Protein AF-A0A6P2DLM1-F1 (afdb_monomer)

Sequence (526 aa):
MGNDRWRQSRSATRDNASDEDLWDEKQTPEPVKGVEIPLSKTAAALILAGCVVLFIGGLWATSNWWSGLRGDPGSKREDARLITLGIGVGSLGGSVYFAYLLTRAIRVGRRIVIARDRIQVVEGRGAFATVQIQVPYENIASLKAEMIGLGMSHLRIYLHTADHPSTVLPDSKIETDHRAKSCYYELSGSYVEPMDRILAAIKEAQQKWQEPAEVPSHSLSRPKATRSSEPPVLIEAEIVETEEEGAREPKRYKVKRFTLGGRGSSTGLLAAAAVGAVTAVILSVVCAFVGSFFWLLLIFPVVHGVLVGIVPGLVGRITKADYPVQLALIGAASGAFSVLGVHYLDYLGSSINPGAPTGGFWEFMRFRAEEGVRIGKVFQGGNRTNLGFTGSVVYWCVELLFTVAAAAGAAQAWVQEPLCRECLAWKKKRELGPYKIDLGTAIKAAAAGCPATMVSPRAGDDTVTIEIFTCPNCAEDGIDVRVFGTRTEKDQTARAASVFVTYPESAQQEFDDLRRACRHKKSKAT

Mean predicted aligned error: 15.18 Å

Secondary structure (DSSP, 8-state):
----TTSSSS-S------TTTT-----PPPPPSEEEEEB-HHHHHHHHHHHHHHHHHHHHHHHHHHHHTTS-TTSTTHHHHHHHHHHHHHHHHHHHHHHHHHHHHHHTT-EEEEESSEEEEEEEETTEEEEEEEEEGGGEEEEEEEE-STT-EEEEEEES-S--TT-B--GGGEEEETTTTEEEEEEE--BSS-HHHHHHHHHHHHHHHTS-------------------------------------PPP----EE----SEE-HHHHHHHHHHHHHHHHHHHHHHHHHHTT---TTHHHHHHHHHHHHHHHHHHHHTTEE-HHHHHHHHHHHHHHHHHHHHHHHHHHHHTSTT-----HHHHHHHHHHH--EE--TTS-SPPEE-HHHHHHHHHHHHHHHHHHHHHHHHHHTT-SPBPTTT-PBPEEEEEEEEES-HHHHHHHHHHT-GGGGG-----S-EEEEEEEE-SS-STT-EEEEEEEEEEETTEEEEEEEEEEEEPGGGHHHHHHHHHHHHHHHHH--

Nearest PDB structures (foldseek):
  6grj-assembly1_E  TM=4.631E-01  e=5.860E+00  Aeromonas hydrophila
  6h2f-assembly1_H  TM=4.619E-01  e=7.545E+00  Aeromonas hydrophila subsp. hydrophila AL09-71

Radius of gyration: 32.95 Å; Cα contacts (8 Å, |Δi|>4): 843; chains: 1; bounding box: 81×62×94 Å

Foldseek 3Di:
DDDPPPPPDPPDDPDDDPPVVPVPPPPQDADDAADKWWFDPPVLVVLLVVLVVLQVQLVVLVVVLVVVVVDDPPPPCPLVSVVSNVSSVCSNVVSVVSNVVSVVRVQQGWIWGQHLFWIFTWTDNDPDIGTAWIDGLVFQPDWDWDFQFPLWIKIKGWTPDPVPPRTDHDLQFWAADPVVRTIIGIHTHRIPDRVVVVRVSNVVSSVSSVDDDDDDDDDDDDDDDDDDDDDDDDDDDDWFFDDDDDDDDFDFFDWDFDDFADDADPVLLVVLLVVLQVQLLVLLVVCLVPVVPDPPLQPVLLVLLLSSQQRSLSSCLSRLHRHLQSSLVSSLVSLLSSLVSNLVSSVVRQVVDVPRDPDDSVVVLQVDLQVADFQDDSPDRDGTDGLHNVRRVVSSVSSSVSSSNSSSCSSSVSNPFDAQRPPRHGFDKDKDDQDQFPLVQLQVCVVRRGNLRNPPPDGHQKGKMKIWTHHPPDQFSAIKIKIWIWHCDPNDTDRDDMGIIGTGSVCVVVVVVVRVSVVVRVVSGD

Organism: NCBI:txid1210884

Structure (mmCIF, N/CA/C/O backbone):
data_AF-A0A6P2DLM1-F1
#
_entry.id   AF-A0A6P2DLM1-F1
#
loop_
_atom_site.group_PDB
_atom_site.id
_atom_site.type_symbol
_atom_site.label_atom_id
_atom_site.label_alt_id
_atom_site.label_comp_id
_atom_site.label_asym_id
_atom_site.label_entity_id
_atom_site.label_seq_id
_atom_site.pdbx_PDB_ins_code
_atom_site.Cartn_x
_atom_site.Cartn_y
_atom_site.Cartn_z
_atom_site.occupancy
_atom_site.B_iso_or_equiv
_atom_site.auth_seq_id
_atom_site.auth_comp_id
_atom_site.auth_asym_id
_atom_site.auth_atom_id
_atom_site.pdbx_PDB_model_num
ATOM 1 N N . MET A 1 1 ? 0.888 -36.374 -49.935 1.00 42.50 1 MET A N 1
ATOM 2 C CA . MET A 1 1 ? 2.083 -37.220 -49.714 1.00 42.50 1 MET A CA 1
ATOM 3 C C . MET A 1 1 ? 3.184 -36.357 -49.116 1.00 42.50 1 MET A C 1
ATOM 5 O O . MET A 1 1 ? 3.341 -35.245 -49.594 1.00 42.50 1 MET A O 1
ATOM 9 N N . GLY A 1 2 ? 3.925 -36.878 -48.130 1.00 42.06 2 GLY A N 1
ATOM 10 C CA . GLY A 1 2 ? 5.238 -36.377 -47.696 1.00 42.06 2 GLY A CA 1
ATOM 11 C C . GLY A 1 2 ? 5.284 -35.104 -46.839 1.00 42.06 2 GLY A C 1
ATOM 12 O O . GLY A 1 2 ? 5.350 -34.015 -47.397 1.00 42.06 2 GLY A O 1
ATOM 13 N N . ASN A 1 3 ? 5.404 -35.245 -45.506 1.00 44.31 3 ASN A N 1
ATOM 14 C CA . ASN A 1 3 ? 6.206 -34.295 -44.705 1.00 44.31 3 ASN A CA 1
ATOM 15 C C . ASN A 1 3 ? 6.756 -34.819 -43.346 1.00 44.31 3 ASN A C 1
ATOM 17 O O . ASN A 1 3 ? 7.042 -34.035 -42.446 1.00 44.31 3 ASN A O 1
ATOM 21 N N . ASP A 1 4 ? 6.960 -36.132 -43.182 1.00 43.00 4 ASP A N 1
ATOM 22 C CA . ASP A 1 4 ? 7.284 -36.755 -41.877 1.00 43.00 4 ASP A CA 1
ATOM 23 C C . ASP A 1 4 ? 8.790 -36.923 -41.559 1.00 43.00 4 ASP A C 1
ATOM 25 O O . ASP A 1 4 ? 9.168 -37.649 -40.640 1.00 43.00 4 ASP A O 1
ATOM 29 N N . ARG A 1 5 ? 9.695 -36.265 -42.299 1.00 42.84 5 ARG A N 1
ATOM 30 C CA . ARG A 1 5 ? 11.150 -36.547 -42.227 1.00 42.84 5 ARG A CA 1
ATOM 31 C C . ARG A 1 5 ? 11.931 -35.91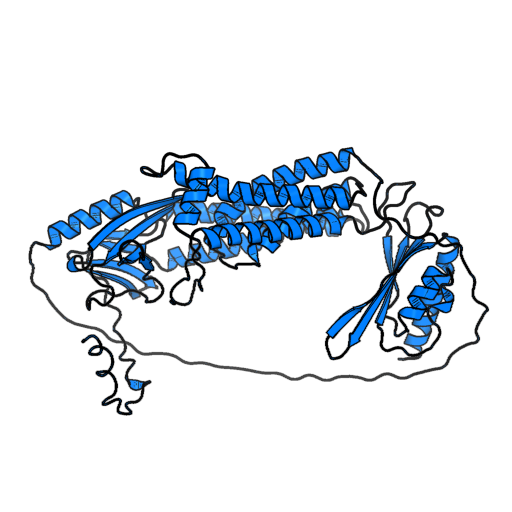0 -41.065 1.00 42.84 5 ARG A C 1
ATOM 33 O O . ARG A 1 5 ? 13.111 -36.206 -40.916 1.00 42.84 5 ARG A O 1
ATOM 40 N N . TRP A 1 6 ? 11.313 -35.066 -40.237 1.00 44.69 6 TRP A N 1
ATOM 41 C CA . TRP A 1 6 ? 12.026 -34.221 -39.257 1.00 44.69 6 TRP A CA 1
ATOM 42 C C . TRP A 1 6 ? 12.052 -34.734 -37.801 1.00 44.69 6 TRP A C 1
ATOM 44 O O . TRP A 1 6 ? 12.482 -34.000 -36.913 1.00 44.69 6 TRP A O 1
ATOM 54 N N . ARG A 1 7 ? 11.605 -35.971 -37.517 1.00 44.59 7 ARG A N 1
ATOM 55 C CA . ARG A 1 7 ? 11.391 -36.449 -36.128 1.00 44.59 7 ARG A CA 1
ATOM 56 C C . ARG A 1 7 ? 12.215 -37.652 -35.638 1.00 44.59 7 ARG A C 1
ATOM 58 O O . ARG A 1 7 ? 11.999 -38.067 -34.506 1.00 44.59 7 ARG A O 1
ATOM 65 N N . GLN A 1 8 ? 13.145 -38.201 -36.428 1.00 40.41 8 GLN A N 1
ATOM 66 C CA . GLN A 1 8 ? 13.807 -39.492 -36.123 1.00 40.41 8 GLN A CA 1
ATOM 67 C C . GLN A 1 8 ? 15.343 -39.465 -35.928 1.00 40.41 8 GLN A C 1
ATOM 69 O O . GLN A 1 8 ? 15.957 -40.522 -35.852 1.00 40.41 8 GLN A O 1
ATOM 74 N N . SER A 1 9 ? 15.988 -38.299 -35.795 1.00 41.00 9 SER A N 1
ATOM 75 C CA . SER A 1 9 ? 17.462 -38.181 -35.696 1.00 41.00 9 SER A CA 1
ATOM 76 C C . SER A 1 9 ? 18.011 -37.771 -34.313 1.00 41.00 9 SER A C 1
ATOM 78 O O . SER A 1 9 ? 19.071 -37.157 -34.229 1.00 41.00 9 SER A O 1
ATOM 80 N N . ARG A 1 10 ? 17.310 -38.082 -33.209 1.00 44.78 10 ARG A N 1
ATOM 81 C CA . ARG A 1 10 ? 17.749 -37.758 -31.826 1.00 44.78 10 ARG A CA 1
ATOM 82 C C . ARG A 1 10 ? 17.574 -38.916 -30.824 1.00 44.78 10 ARG A C 1
ATOM 84 O O . ARG A 1 10 ? 17.132 -38.698 -29.700 1.00 44.78 10 ARG A O 1
ATOM 91 N N . SER A 1 11 ? 17.874 -40.149 -31.230 1.00 46.81 11 SER A N 1
ATOM 92 C CA . SER A 1 11 ? 17.672 -41.347 -30.392 1.00 46.81 11 SER A CA 1
ATOM 93 C C . SER A 1 11 ? 18.738 -42.436 -30.595 1.00 46.81 11 SER A C 1
ATOM 95 O O . SER A 1 11 ? 18.409 -43.615 -30.702 1.00 46.81 11 SER A O 1
ATOM 97 N N . ALA A 1 12 ? 20.011 -42.044 -30.667 1.00 43.31 12 ALA A N 1
ATOM 98 C CA . ALA A 1 12 ? 21.164 -42.946 -30.646 1.00 43.31 12 ALA A CA 1
ATOM 99 C C . ALA A 1 12 ? 22.290 -42.325 -29.797 1.00 43.31 12 ALA A C 1
ATOM 101 O O . ALA A 1 12 ? 22.385 -41.100 -29.738 1.00 43.31 12 ALA A O 1
ATOM 102 N N . THR A 1 13 ? 23.087 -43.175 -29.135 1.00 42.25 13 THR A N 1
ATOM 103 C CA . THR A 1 13 ? 24.284 -42.832 -28.329 1.00 42.25 13 THR A CA 1
ATOM 104 C C . THR A 1 13 ? 24.126 -41.626 -27.390 1.00 42.25 13 THR A C 1
ATOM 106 O O . THR A 1 13 ? 24.597 -40.525 -27.674 1.00 42.25 13 THR A O 1
ATOM 109 N N . ARG A 1 14 ? 23.507 -41.860 -26.225 1.00 41.62 14 ARG A N 1
ATOM 110 C CA . ARG A 1 14 ? 23.788 -41.098 -24.996 1.00 41.62 14 ARG A CA 1
ATOM 111 C C . ARG A 1 14 ? 24.418 -42.061 -23.994 1.00 41.62 14 ARG A C 1
ATOM 113 O O . ARG A 1 14 ? 23.720 -42.623 -23.155 1.00 41.62 14 ARG A O 1
ATOM 120 N N . ASP A 1 15 ? 25.712 -42.299 -24.158 1.00 45.19 15 ASP A N 1
ATOM 121 C CA . ASP A 1 15 ? 26.489 -43.128 -23.240 1.00 45.19 15 ASP A CA 1
ATOM 122 C C . ASP A 1 15 ? 26.725 -42.396 -21.910 1.00 45.19 15 ASP A C 1
ATOM 124 O O . ASP A 1 15 ? 26.753 -41.164 -21.855 1.00 45.19 15 ASP A O 1
ATOM 128 N N . ASN A 1 16 ? 26.862 -43.162 -20.826 1.00 45.91 16 ASN A N 1
ATOM 129 C CA . ASN A 1 16 ? 26.899 -42.641 -19.456 1.00 45.91 16 ASN A CA 1
ATOM 130 C C . ASN A 1 16 ? 28.275 -42.058 -19.084 1.00 45.91 16 ASN A C 1
ATOM 132 O O . ASN A 1 16 ? 28.984 -42.611 -18.244 1.00 45.91 16 ASN A O 1
ATOM 136 N N . ALA A 1 17 ? 28.639 -40.929 -19.691 1.00 45.69 17 ALA A N 1
ATOM 137 C CA . ALA A 1 17 ? 29.600 -40.010 -19.088 1.00 45.69 17 ALA A CA 1
ATOM 138 C C . ALA A 1 17 ? 28.948 -39.294 -17.889 1.00 45.69 17 ALA A C 1
ATOM 140 O O . ALA A 1 17 ? 27.753 -38.992 -17.909 1.00 45.69 17 ALA A O 1
ATOM 141 N N . SER A 1 18 ? 29.724 -39.020 -16.843 1.00 46.34 18 SER A N 1
ATOM 142 C CA . SER A 1 18 ? 29.285 -38.270 -15.667 1.00 46.34 18 SER A CA 1
ATOM 143 C C . SER A 1 18 ? 29.022 -36.801 -16.027 1.00 46.34 18 SER A C 1
ATOM 145 O O . SER A 1 18 ? 29.953 -36.049 -16.309 1.00 46.34 18 SER A O 1
ATOM 147 N N . ASP A 1 19 ? 27.759 -36.362 -15.939 1.00 48.31 19 ASP A N 1
ATOM 148 C CA . ASP A 1 19 ? 27.332 -34.958 -16.140 1.00 48.31 19 ASP A CA 1
ATOM 149 C C . ASP A 1 19 ? 27.955 -33.969 -15.104 1.00 48.31 19 ASP A C 1
ATOM 151 O O . ASP A 1 19 ? 27.699 -32.765 -15.162 1.00 48.31 19 ASP A O 1
ATOM 155 N N . GLU A 1 20 ? 28.787 -34.447 -14.164 1.00 50.53 20 GLU A N 1
ATOM 156 C CA . GLU A 1 20 ? 29.589 -33.631 -13.233 1.00 50.53 20 GLU A CA 1
ATOM 157 C C . GLU A 1 20 ? 31.009 -33.313 -13.754 1.00 50.53 20 GLU A C 1
ATOM 159 O O . GLU A 1 20 ? 31.524 -32.236 -13.459 1.00 50.53 20 GLU A O 1
ATOM 164 N N . ASP A 1 21 ? 31.621 -34.172 -14.582 1.00 47.59 21 ASP A N 1
ATOM 165 C CA . ASP A 1 21 ? 32.987 -33.965 -15.108 1.00 47.59 21 ASP A CA 1
ATOM 166 C C . ASP A 1 21 ? 33.023 -33.088 -16.374 1.00 47.59 21 ASP A C 1
ATOM 168 O O . ASP A 1 21 ? 34.073 -32.580 -16.764 1.00 47.59 21 ASP A O 1
ATOM 172 N N . LEU A 1 22 ? 31.868 -32.872 -17.015 1.00 45.78 22 LEU A N 1
ATOM 173 C CA . LEU A 1 22 ? 31.724 -32.033 -18.214 1.00 45.78 22 LEU A CA 1
ATOM 174 C C . LEU A 1 22 ? 31.551 -30.531 -17.922 1.00 45.78 22 LEU A C 1
ATOM 176 O O . LEU A 1 22 ? 31.402 -29.736 -18.853 1.00 45.78 22 LEU A O 1
ATOM 180 N N . TRP A 1 23 ? 31.648 -30.113 -16.656 1.00 43.03 23 TRP A N 1
ATOM 181 C CA . TRP A 1 23 ? 31.811 -28.703 -16.274 1.00 43.03 23 TRP A CA 1
ATOM 182 C C . TRP A 1 23 ? 33.269 -28.258 -16.409 1.00 43.03 23 TRP A C 1
ATOM 184 O O . TRP A 1 23 ? 33.863 -27.713 -15.476 1.00 43.03 23 TRP A O 1
ATOM 194 N N . ASP A 1 24 ? 33.820 -28.478 -17.605 1.00 47.50 24 ASP A N 1
ATOM 195 C CA . ASP A 1 24 ? 35.088 -27.904 -18.036 1.00 47.50 24 ASP A CA 1
ATOM 196 C C . ASP A 1 24 ? 35.042 -26.392 -17.767 1.00 47.50 24 ASP A C 1
ATOM 198 O O . ASP A 1 24 ? 34.075 -25.709 -18.135 1.00 47.50 24 ASP A O 1
ATOM 202 N N . GLU A 1 25 ? 36.015 -25.883 -17.008 1.00 51.56 25 GLU A N 1
ATOM 203 C CA . GLU A 1 25 ? 35.921 -24.581 -16.343 1.00 51.56 25 GLU A CA 1
ATOM 204 C C . GLU A 1 25 ? 36.074 -23.464 -17.377 1.00 51.56 25 GLU A C 1
ATOM 206 O O . GLU A 1 25 ? 37.166 -22.924 -17.553 1.00 51.56 25 GLU A O 1
ATOM 211 N N . LYS A 1 26 ? 34.966 -23.145 -18.075 1.00 58.75 26 LYS A N 1
ATOM 212 C CA . LYS A 1 26 ? 34.869 -22.152 -19.155 1.00 58.75 26 LYS A CA 1
ATOM 213 C C . LYS A 1 26 ? 35.642 -20.900 -18.768 1.00 58.75 26 LYS A C 1
ATOM 215 O O . LYS A 1 26 ? 35.135 -20.054 -18.027 1.00 58.75 26 LYS A O 1
ATOM 220 N N . GLN A 1 27 ? 36.869 -20.801 -19.278 1.00 67.56 27 GLN A N 1
ATOM 221 C CA . GLN A 1 27 ? 37.795 -19.749 -18.895 1.00 67.56 27 GLN A CA 1
ATOM 222 C C . GLN A 1 27 ? 37.162 -18.416 -19.278 1.00 67.56 27 GLN A C 1
ATOM 224 O O . GLN A 1 27 ? 36.988 -18.115 -20.459 1.00 67.56 27 GLN A O 1
ATOM 229 N N . THR A 1 28 ? 36.757 -17.635 -18.273 1.00 76.06 28 THR A N 1
ATOM 230 C CA . THR A 1 28 ? 36.180 -16.312 -18.509 1.00 76.06 28 THR A CA 1
ATOM 231 C C . THR A 1 28 ? 37.234 -15.499 -19.252 1.00 76.06 28 THR A C 1
ATOM 233 O O . THR A 1 28 ? 38.319 -15.333 -18.686 1.00 76.06 28 THR A O 1
ATOM 236 N N . PRO A 1 29 ? 36.971 -15.035 -20.488 1.00 85.38 29 PRO A N 1
ATOM 237 C CA . PRO A 1 29 ? 38.014 -14.452 -21.319 1.00 85.38 29 PRO A CA 1
ATOM 238 C C . PRO A 1 29 ? 38.639 -13.253 -20.614 1.00 85.38 29 PRO A C 1
ATOM 240 O O . PRO A 1 29 ? 37.966 -12.530 -19.874 1.00 85.38 29 PRO A O 1
ATOM 243 N N . GLU A 1 30 ? 39.934 -13.045 -20.829 1.00 90.88 30 GLU A N 1
ATOM 244 C CA . GLU A 1 30 ? 40.617 -11.910 -20.222 1.00 90.88 30 GLU A CA 1
ATOM 245 C C . GLU A 1 30 ? 40.146 -10.579 -20.849 1.00 90.88 30 GLU A C 1
ATOM 247 O O . GLU A 1 30 ? 39.719 -10.541 -22.013 1.00 90.88 30 GLU A O 1
ATOM 252 N N . PRO A 1 31 ? 40.195 -9.466 -20.093 1.00 91.44 31 PRO A N 1
ATOM 253 C CA . PRO A 1 31 ? 39.899 -8.147 -20.632 1.00 91.44 31 PRO A CA 1
ATOM 254 C C . PRO A 1 31 ? 40.872 -7.772 -21.756 1.00 91.44 31 PRO A C 1
ATOM 256 O O . PRO A 1 31 ? 42.073 -7.625 -21.523 1.00 91.44 31 PRO A O 1
ATOM 259 N N . VAL A 1 32 ? 40.361 -7.583 -22.974 1.00 93.44 32 VAL A N 1
ATOM 260 C CA . VAL A 1 32 ? 41.186 -7.118 -24.100 1.00 93.44 32 VAL A CA 1
ATOM 261 C C . VAL A 1 32 ? 41.455 -5.614 -23.995 1.00 93.44 32 VAL A C 1
ATOM 263 O O . VAL A 1 32 ? 40.700 -4.871 -23.368 1.00 93.44 32 VAL A O 1
ATOM 266 N N . LYS A 1 33 ? 42.535 -5.133 -24.620 1.00 93.31 33 LYS A N 1
ATOM 267 C CA . LYS A 1 33 ? 42.854 -3.697 -24.653 1.00 93.31 33 LYS A CA 1
ATOM 268 C C . LYS A 1 33 ? 41.899 -2.957 -25.598 1.00 93.31 33 LYS A C 1
ATOM 270 O O . LYS A 1 33 ? 41.686 -3.385 -26.730 1.00 93.31 33 LYS A O 1
ATOM 275 N N . GLY A 1 34 ? 41.370 -1.822 -25.148 1.00 92.44 34 GLY A N 1
ATOM 276 C CA . GLY A 1 34 ? 40.433 -0.990 -25.902 1.00 92.44 34 GLY A CA 1
ATOM 277 C C . GLY A 1 34 ? 40.146 0.338 -25.203 1.00 92.44 34 GLY A C 1
ATOM 278 O O . GLY A 1 34 ? 40.754 0.650 -24.179 1.00 92.44 34 GLY A O 1
ATOM 279 N N . VAL A 1 35 ? 39.206 1.113 -25.744 1.00 95.00 35 VAL A N 1
ATOM 280 C CA . VAL A 1 35 ? 38.708 2.340 -25.107 1.00 95.00 35 VAL A CA 1
ATOM 281 C C . VAL A 1 35 ? 37.803 1.952 -23.940 1.00 95.00 35 VAL A C 1
ATOM 283 O O . VAL A 1 35 ? 36.752 1.341 -24.143 1.00 95.00 35 VAL A O 1
ATOM 286 N N . GLU A 1 36 ? 38.208 2.290 -22.716 1.00 93.81 36 GLU A N 1
ATOM 287 C CA . GLU A 1 36 ? 37.428 1.998 -21.511 1.00 93.81 36 GLU A CA 1
ATOM 288 C C . GLU A 1 36 ? 36.451 3.136 -21.180 1.00 93.81 36 GLU A C 1
ATOM 290 O O . GLU A 1 36 ? 36.862 4.270 -20.942 1.00 93.81 36 GLU A O 1
ATOM 295 N N . ILE A 1 37 ? 35.157 2.820 -21.092 1.00 92.38 37 ILE A N 1
ATOM 296 C CA . ILE A 1 37 ? 34.096 3.754 -20.694 1.00 92.38 37 ILE A CA 1
ATOM 297 C C . ILE A 1 37 ? 33.545 3.314 -19.323 1.00 92.38 37 ILE A C 1
ATOM 299 O O . ILE A 1 37 ? 32.772 2.350 -19.241 1.00 92.38 37 ILE A O 1
ATOM 303 N N . PRO A 1 38 ? 33.959 3.964 -18.217 1.00 90.88 38 PRO A N 1
ATOM 304 C CA . PRO A 1 38 ? 33.546 3.593 -16.866 1.00 90.88 38 PRO A CA 1
ATOM 305 C C . PRO A 1 38 ? 32.152 4.126 -16.500 1.00 90.88 38 PRO A C 1
ATOM 307 O O . PRO A 1 38 ? 31.610 5.029 -17.142 1.00 90.88 38 PRO A O 1
ATOM 310 N N . LEU A 1 39 ? 31.580 3.591 -15.415 1.00 85.69 39 LEU A N 1
ATOM 311 C CA . LEU A 1 39 ? 30.416 4.188 -14.754 1.00 85.69 39 LEU A CA 1
ATOM 312 C C . LEU A 1 39 ? 30.715 5.610 -14.242 1.00 85.69 39 LEU A C 1
ATOM 314 O O . LEU A 1 39 ? 31.807 5.901 -13.744 1.00 85.69 39 LEU A O 1
ATOM 318 N N . SER A 1 40 ? 29.714 6.487 -14.322 1.00 85.88 40 SER A N 1
ATOM 319 C CA . SER A 1 40 ? 29.799 7.881 -13.895 1.00 85.88 40 SER A CA 1
ATOM 320 C C . SER A 1 40 ? 29.878 8.001 -12.374 1.00 85.88 40 SER A C 1
ATOM 322 O O . SER A 1 40 ? 28.888 7.871 -11.650 1.00 85.88 40 SER A O 1
ATOM 324 N N . LYS A 1 41 ? 31.086 8.300 -11.883 1.00 84.50 41 LYS A N 1
ATOM 325 C CA . LYS A 1 41 ? 31.345 8.578 -10.463 1.00 84.50 41 LYS A CA 1
ATOM 326 C C . LYS A 1 41 ? 30.564 9.797 -9.959 1.00 84.50 41 LYS A C 1
ATOM 328 O O . LYS A 1 41 ? 30.195 9.816 -8.791 1.00 84.50 41 LYS A O 1
ATOM 333 N N . THR A 1 42 ? 30.291 10.787 -10.812 1.00 78.81 42 THR A N 1
ATOM 334 C CA . THR A 1 42 ? 29.531 11.995 -10.446 1.00 78.81 42 THR A CA 1
ATOM 335 C C . THR A 1 42 ? 28.036 11.712 -10.332 1.00 78.81 42 THR A C 1
ATOM 337 O O . THR A 1 42 ? 27.440 12.077 -9.322 1.00 78.81 42 THR A O 1
ATOM 340 N N . ALA A 1 43 ? 27.438 10.986 -11.285 1.00 74.25 43 ALA A N 1
ATOM 341 C CA . ALA A 1 43 ? 26.043 10.548 -11.174 1.00 74.25 43 ALA A CA 1
ATOM 342 C C . ALA A 1 43 ? 25.840 9.657 -9.937 1.00 74.25 43 ALA A C 1
ATOM 344 O O . ALA A 1 43 ? 24.898 9.852 -9.169 1.00 74.25 43 ALA A O 1
ATOM 345 N N . ALA A 1 44 ? 26.775 8.736 -9.681 1.00 77.50 44 ALA A N 1
ATOM 346 C CA . ALA A 1 44 ? 26.746 7.913 -8.480 1.00 77.50 44 ALA A CA 1
ATOM 347 C C . ALA A 1 44 ? 26.919 8.746 -7.190 1.00 77.50 44 ALA A C 1
ATOM 349 O O . ALA A 1 44 ? 26.195 8.527 -6.225 1.00 77.50 44 ALA A O 1
ATOM 350 N N . ALA A 1 45 ? 27.806 9.746 -7.160 1.00 81.12 45 ALA A N 1
ATOM 351 C CA . ALA A 1 45 ? 27.942 10.636 -6.004 1.00 81.12 45 ALA A CA 1
ATOM 352 C C . ALA A 1 45 ? 26.656 11.438 -5.718 1.00 81.12 45 ALA A C 1
ATOM 354 O O . ALA A 1 45 ? 26.276 11.575 -4.557 1.00 81.12 45 ALA A O 1
ATOM 355 N N . LEU A 1 46 ? 25.951 11.908 -6.755 1.00 77.25 46 LEU A N 1
ATOM 356 C CA . LEU A 1 46 ? 24.671 12.615 -6.612 1.00 77.25 46 LEU A CA 1
ATOM 357 C C . LEU A 1 46 ? 23.560 11.704 -6.067 1.00 77.25 46 LEU A C 1
ATOM 359 O O . LEU A 1 46 ? 22.847 12.095 -5.143 1.00 77.25 46 LEU A O 1
ATOM 363 N N . ILE A 1 47 ? 23.443 10.470 -6.571 1.00 75.12 47 ILE A N 1
ATOM 364 C CA . ILE A 1 47 ? 22.473 9.489 -6.051 1.00 75.12 47 ILE A CA 1
ATOM 365 C C . ILE A 1 47 ? 22.815 9.113 -4.598 1.00 75.12 47 ILE A C 1
ATOM 367 O O . ILE A 1 47 ? 21.916 9.022 -3.760 1.00 75.12 47 ILE A O 1
ATOM 371 N N . LEU A 1 48 ? 24.103 8.958 -4.261 1.00 79.75 48 LEU A N 1
ATOM 372 C CA . LEU A 1 48 ? 24.543 8.699 -2.886 1.00 79.75 48 LEU A CA 1
ATOM 373 C C . LEU A 1 48 ? 24.214 9.877 -1.953 1.00 79.75 48 LEU A C 1
ATOM 375 O O . LEU A 1 48 ? 23.737 9.656 -0.843 1.00 79.75 48 LEU A O 1
ATOM 379 N N . ALA A 1 49 ? 24.405 11.120 -2.405 1.00 80.62 49 ALA A N 1
ATOM 380 C CA . ALA A 1 49 ? 24.023 12.317 -1.657 1.00 80.62 49 ALA A CA 1
ATOM 381 C C . ALA A 1 49 ? 22.502 12.384 -1.428 1.00 80.62 49 ALA A C 1
ATOM 383 O O . ALA A 1 49 ? 22.065 12.662 -0.312 1.00 80.62 49 ALA A O 1
ATOM 384 N N . GLY A 1 50 ? 21.691 12.030 -2.432 1.00 76.19 50 GLY A N 1
ATOM 385 C CA . GLY A 1 50 ? 20.242 11.861 -2.275 1.00 76.19 50 GLY A CA 1
ATOM 386 C C . GLY A 1 50 ? 19.879 10.803 -1.225 1.00 76.19 50 GLY A C 1
ATOM 387 O O . GLY A 1 50 ? 19.025 11.046 -0.372 1.00 76.19 50 GLY A O 1
ATOM 388 N N . CYS A 1 51 ? 20.586 9.667 -1.207 1.00 77.25 51 CYS A N 1
ATOM 389 C CA . CYS A 1 51 ? 20.429 8.651 -0.162 1.00 77.25 51 CYS A CA 1
ATOM 390 C C . CYS A 1 51 ? 20.794 9.200 1.228 1.00 77.25 51 CYS A C 1
ATOM 392 O O . CYS A 1 51 ? 20.064 8.950 2.181 1.00 77.25 51 CYS A O 1
ATOM 394 N N . VAL A 1 52 ? 21.867 9.990 1.356 1.00 80.81 52 VAL A N 1
ATOM 395 C CA . VAL A 1 52 ? 22.258 10.631 2.627 1.00 80.81 52 VAL A CA 1
ATOM 396 C C . VAL A 1 52 ? 21.203 11.634 3.107 1.00 80.81 52 VAL A C 1
ATOM 398 O O . VAL A 1 52 ? 20.877 11.639 4.292 1.00 80.81 52 VAL A O 1
ATOM 401 N N . VAL A 1 53 ? 20.602 12.430 2.216 1.00 80.25 53 VAL A N 1
ATOM 402 C CA . VAL A 1 53 ? 19.496 13.341 2.575 1.00 80.25 53 VAL A CA 1
ATOM 403 C C . VAL A 1 53 ? 18.274 12.561 3.076 1.00 80.25 53 VAL A C 1
ATOM 405 O O . VAL A 1 53 ? 17.715 12.907 4.117 1.00 80.25 53 VAL A O 1
ATOM 408 N N . LEU A 1 54 ? 17.897 11.468 2.401 1.00 74.75 54 LEU A N 1
ATOM 409 C CA . LEU A 1 54 ? 16.815 10.581 2.851 1.00 74.75 54 LEU A CA 1
ATOM 410 C C . LEU A 1 54 ? 17.136 9.906 4.195 1.00 74.75 54 LEU A C 1
ATOM 412 O O . LEU A 1 54 ? 16.262 9.812 5.056 1.00 74.75 54 LEU A O 1
ATOM 416 N N . PHE A 1 55 ? 18.384 9.486 4.411 1.00 79.31 55 PHE A N 1
ATOM 417 C CA . PHE A 1 55 ? 18.848 8.904 5.672 1.00 79.31 55 PHE A CA 1
ATOM 418 C C . PHE A 1 55 ? 18.769 9.911 6.829 1.00 79.31 55 PHE A C 1
ATOM 420 O O . PHE A 1 55 ? 18.239 9.588 7.890 1.00 79.31 55 PHE A O 1
ATOM 427 N N . ILE A 1 56 ? 19.222 11.152 6.616 1.00 82.56 56 ILE A N 1
ATOM 428 C CA . ILE A 1 56 ? 19.148 12.238 7.608 1.00 82.56 56 ILE A CA 1
ATOM 429 C C . ILE A 1 56 ? 17.688 12.600 7.915 1.00 82.56 56 ILE A C 1
ATOM 431 O O . ILE A 1 56 ? 17.336 12.747 9.085 1.00 82.56 56 ILE A O 1
ATOM 435 N N . GLY A 1 57 ? 16.820 12.676 6.900 1.00 77.44 57 GLY A N 1
ATOM 436 C CA . GLY A 1 57 ? 15.377 12.852 7.095 1.00 77.44 57 GLY A CA 1
ATOM 437 C C . GLY A 1 57 ? 14.753 11.712 7.910 1.00 77.44 57 GLY A C 1
ATOM 438 O O . GLY A 1 57 ? 13.963 11.961 8.821 1.00 77.44 57 GLY A O 1
ATOM 439 N N . GLY A 1 58 ? 15.175 10.470 7.651 1.00 76.88 58 GLY A N 1
ATOM 440 C CA . GLY A 1 58 ? 14.774 9.289 8.414 1.00 76.88 58 GLY A CA 1
ATOM 441 C C . GLY A 1 58 ? 15.228 9.329 9.879 1.00 76.88 58 GLY A C 1
ATOM 442 O O . GLY A 1 58 ? 14.422 9.101 10.783 1.00 76.88 58 GLY A O 1
ATOM 443 N N . LEU A 1 59 ? 16.488 9.704 10.136 1.00 81.12 59 LEU A N 1
ATOM 444 C CA . LEU A 1 59 ? 17.011 9.919 11.490 1.00 81.12 59 LEU A CA 1
ATOM 445 C C . LEU A 1 59 ? 16.242 11.026 12.222 1.00 81.12 59 LEU A C 1
ATOM 447 O O . LEU A 1 59 ? 15.814 10.821 13.355 1.00 81.12 59 LEU A O 1
ATOM 451 N N . TRP A 1 60 ? 16.012 12.172 11.578 1.00 86.19 60 TRP A N 1
ATOM 452 C CA . TRP A 1 60 ? 15.254 13.285 12.154 1.00 86.19 60 TRP A CA 1
ATOM 453 C C . TRP A 1 60 ? 13.820 12.873 12.517 1.00 86.19 60 TRP A C 1
ATOM 455 O O . TRP A 1 60 ? 13.358 13.147 13.626 1.00 86.19 60 TRP A O 1
ATOM 465 N N . ALA A 1 61 ? 13.147 12.122 11.639 1.00 74.75 61 ALA A N 1
ATOM 466 C CA . ALA A 1 61 ? 11.829 11.554 11.903 1.00 74.75 61 ALA A CA 1
ATOM 467 C C . ALA A 1 61 ? 11.851 10.591 13.112 1.00 74.75 61 ALA A C 1
ATOM 469 O O . ALA A 1 61 ? 11.113 10.798 14.079 1.00 74.75 61 ALA A O 1
ATOM 470 N N . THR A 1 62 ? 12.746 9.595 13.133 1.00 77.69 62 THR A N 1
ATOM 471 C CA . THR A 1 62 ? 12.870 8.672 14.284 1.00 77.69 62 THR A CA 1
ATOM 472 C C . THR A 1 62 ? 13.272 9.369 15.594 1.00 77.69 62 THR A C 1
ATOM 474 O O . THR A 1 62 ? 12.819 8.962 16.661 1.00 77.69 62 THR A O 1
ATOM 477 N N . SER A 1 63 ? 14.041 10.461 15.542 1.00 79.12 63 SER A N 1
ATOM 478 C CA . SER A 1 63 ? 14.416 11.264 16.716 1.00 79.12 63 SER A CA 1
ATOM 479 C C . SER A 1 63 ? 13.242 12.090 17.263 1.00 79.12 63 SER A C 1
ATOM 481 O O . SER A 1 63 ? 13.011 12.130 18.476 1.00 79.12 63 SER A O 1
ATOM 483 N N . ASN A 1 64 ? 12.423 12.676 16.384 1.00 77.06 64 ASN A N 1
ATOM 484 C CA . ASN A 1 64 ? 11.170 13.338 16.768 1.00 77.06 64 ASN A CA 1
ATOM 485 C C . ASN A 1 64 ? 10.150 12.339 17.340 1.00 77.06 64 ASN A C 1
ATOM 487 O O . ASN A 1 64 ? 9.426 12.656 18.285 1.00 77.06 64 ASN A O 1
ATOM 491 N N . TRP A 1 65 ? 10.131 11.107 16.826 1.00 83.25 65 TRP A N 1
ATOM 492 C CA . TRP A 1 65 ? 9.354 10.016 17.414 1.00 83.25 65 TRP A CA 1
ATOM 493 C C . TRP A 1 65 ? 9.843 9.659 18.828 1.00 83.25 65 TRP A C 1
ATOM 495 O O . TRP A 1 65 ? 9.053 9.652 19.773 1.00 83.25 65 TRP A O 1
ATOM 505 N N . TRP A 1 66 ? 11.149 9.427 18.984 1.00 79.94 66 TRP A N 1
ATOM 506 C CA . TRP A 1 66 ? 11.785 8.996 20.233 1.00 79.94 66 TRP A CA 1
ATOM 507 C C . TRP A 1 66 ? 11.732 10.045 21.353 1.00 79.94 66 TRP A C 1
ATOM 509 O O . TRP A 1 66 ? 11.434 9.721 22.502 1.00 79.94 66 TRP A O 1
ATOM 519 N N . SER A 1 67 ? 11.972 11.319 21.033 1.00 77.81 67 SER A N 1
ATOM 520 C CA . SER A 1 67 ? 11.737 12.435 21.964 1.00 77.81 67 SER A CA 1
ATOM 521 C C . SER A 1 67 ? 10.251 12.568 22.308 1.00 77.81 67 SER A C 1
ATOM 523 O O . SER A 1 67 ? 9.905 12.814 23.464 1.00 77.81 67 SER A O 1
ATOM 525 N N . GLY A 1 68 ? 9.370 12.286 21.342 1.00 71.06 68 GLY A N 1
ATOM 526 C CA . GLY A 1 68 ? 7.939 12.127 21.551 1.00 71.06 68 GLY A CA 1
ATOM 527 C C . GLY A 1 68 ? 7.589 11.124 22.653 1.00 71.06 68 GLY A C 1
ATOM 528 O O . GLY A 1 68 ? 6.770 11.471 23.500 1.00 71.06 68 GLY A O 1
ATOM 529 N N . LEU A 1 69 ? 8.195 9.929 22.685 1.00 70.62 69 LEU A N 1
ATOM 530 C CA . LEU A 1 69 ? 7.878 8.858 23.652 1.00 70.62 69 LEU A CA 1
ATOM 531 C C . LEU A 1 69 ? 8.061 9.240 25.132 1.00 70.62 69 LEU A C 1
ATOM 533 O O . LEU A 1 69 ? 7.517 8.561 25.996 1.00 70.62 69 LEU A O 1
ATOM 537 N N . ARG A 1 70 ? 8.801 10.314 25.442 1.00 78.38 70 ARG A N 1
ATOM 538 C CA . ARG A 1 70 ? 9.015 10.783 26.825 1.00 78.38 70 ARG A CA 1
ATOM 539 C C . ARG A 1 70 ? 7.901 11.694 27.361 1.00 78.38 70 ARG A C 1
ATOM 541 O O . ARG A 1 70 ? 7.948 12.060 28.528 1.00 78.38 70 ARG A O 1
ATOM 548 N N . GLY A 1 71 ? 6.946 12.100 26.520 1.00 69.94 71 GLY A N 1
ATOM 549 C CA . GLY A 1 71 ? 5.792 12.919 26.912 1.00 69.94 71 GLY A CA 1
ATOM 550 C C . GLY A 1 71 ? 4.514 12.092 27.067 1.00 69.94 71 GLY A C 1
ATOM 551 O O . GLY A 1 71 ? 4.296 11.175 26.271 1.00 69.94 71 GLY A O 1
ATOM 552 N N . ASP A 1 72 ? 3.677 12.468 28.041 1.00 69.56 72 ASP A N 1
ATOM 553 C CA . ASP A 1 72 ? 2.599 11.663 28.642 1.00 69.56 72 ASP A CA 1
ATOM 554 C C . ASP A 1 72 ? 1.903 10.626 27.729 1.00 69.56 72 ASP A C 1
ATOM 556 O O . ASP A 1 72 ? 1.406 10.979 26.640 1.00 69.56 72 ASP A O 1
ATOM 560 N N . PRO A 1 73 ? 1.804 9.357 28.187 1.00 54.47 73 PRO A N 1
ATOM 561 C CA . PRO A 1 73 ? 1.084 8.306 27.480 1.00 54.47 73 PRO A CA 1
ATOM 562 C C . PRO A 1 73 ? -0.424 8.594 27.461 1.00 54.47 73 PRO A C 1
ATOM 564 O O . PRO A 1 73 ? -1.028 8.956 28.471 1.00 54.47 73 PRO A O 1
ATOM 567 N N . GLY A 1 74 ? -1.050 8.423 26.298 1.00 60.00 74 GLY A N 1
ATOM 568 C CA . GLY A 1 74 ? -2.457 8.752 26.056 1.00 60.00 74 GLY A CA 1
ATOM 569 C C . GLY A 1 74 ? -2.718 10.181 25.560 1.00 60.00 74 GLY A C 1
ATOM 570 O O . GLY A 1 74 ? -3.879 10.565 25.394 1.00 60.00 74 GLY A O 1
ATOM 571 N N . SER A 1 75 ? -1.680 10.975 25.279 1.00 64.00 75 SER A N 1
ATOM 572 C CA . SER A 1 75 ? -1.833 12.222 24.518 1.00 64.00 75 SER A CA 1
ATOM 573 C C . SER A 1 75 ? -2.093 11.935 23.027 1.00 64.00 75 SER A C 1
ATOM 575 O O . SER A 1 75 ? -1.564 10.982 22.457 1.00 64.00 75 SER A O 1
ATOM 577 N N . LYS A 1 76 ? -2.858 12.803 22.338 1.00 56.88 76 LYS A N 1
ATOM 578 C CA . LYS A 1 76 ? -3.243 12.664 20.905 1.00 56.88 76 LYS A CA 1
ATOM 579 C C . LYS A 1 76 ? -2.072 12.633 19.896 1.00 56.88 76 LYS A C 1
ATOM 581 O O . LYS A 1 76 ? -2.295 12.695 18.692 1.00 56.88 76 LYS A O 1
ATOM 586 N N . ARG A 1 77 ? -0.821 12.592 20.361 1.00 64.12 77 ARG A N 1
ATOM 587 C CA . ARG A 1 77 ? 0.382 12.496 19.527 1.00 64.12 77 ARG A CA 1
ATOM 588 C C . ARG A 1 77 ? 0.748 11.056 19.155 1.00 64.12 77 ARG A C 1
ATOM 590 O O . ARG A 1 77 ? 1.627 10.892 18.325 1.00 64.12 77 ARG A O 1
ATOM 597 N N . GLU A 1 78 ? 0.112 10.029 19.720 1.00 66.94 78 GLU A N 1
ATOM 598 C CA . GLU A 1 78 ? 0.473 8.619 19.465 1.00 66.94 78 GLU A CA 1
ATOM 599 C C . GLU A 1 78 ? 0.251 8.168 18.012 1.00 66.94 78 GLU A C 1
ATOM 601 O O . GLU A 1 78 ? 1.167 7.598 17.420 1.00 66.94 78 GLU A O 1
ATOM 606 N N . ASP A 1 79 ? -0.873 8.531 17.387 1.00 59.38 79 ASP A N 1
ATOM 607 C CA . ASP A 1 79 ? -1.090 8.265 15.955 1.00 59.38 79 ASP A CA 1
ATOM 608 C C . ASP A 1 79 ? -0.050 9.008 15.092 1.00 59.38 79 ASP A C 1
ATOM 610 O O . ASP A 1 79 ? 0.585 8.417 14.221 1.00 59.38 79 ASP A O 1
ATOM 614 N N . ALA A 1 80 ? 0.202 10.292 15.388 1.00 68.12 80 ALA A N 1
ATOM 615 C CA . ALA A 1 80 ? 1.203 11.099 14.683 1.00 68.12 80 ALA A CA 1
ATOM 616 C C . ALA A 1 80 ? 2.621 10.508 14.805 1.00 68.12 80 ALA A C 1
ATOM 618 O O . ALA A 1 80 ? 3.347 10.424 13.815 1.00 68.12 80 ALA A O 1
ATOM 619 N N . ARG A 1 81 ? 2.981 10.035 16.007 1.00 74.31 81 ARG A N 1
ATOM 620 C CA . ARG A 1 81 ? 4.233 9.332 16.311 1.00 74.31 81 ARG A CA 1
ATOM 621 C C . ARG A 1 81 ? 4.400 8.106 15.394 1.00 74.31 81 ARG A C 1
ATOM 623 O O . ARG A 1 81 ? 5.451 7.975 14.771 1.00 74.31 81 ARG A O 1
ATOM 630 N N . LEU A 1 82 ? 3.395 7.234 15.266 1.00 69.94 82 LEU A N 1
ATOM 631 C CA . LEU A 1 82 ? 3.508 6.003 14.463 1.00 69.94 82 LEU A 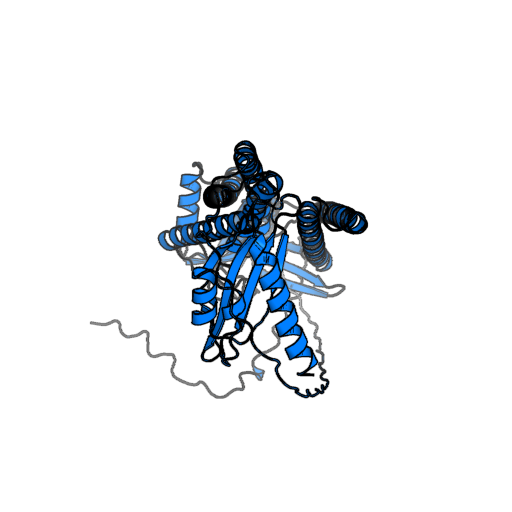CA 1
ATOM 632 C C . LEU A 1 82 ? 3.803 6.266 12.973 1.00 69.94 82 LEU A C 1
ATOM 634 O O . LEU A 1 82 ? 4.614 5.550 12.385 1.00 69.94 82 LEU A O 1
ATOM 638 N N . ILE A 1 83 ? 3.235 7.321 12.374 1.00 61.69 83 ILE A N 1
ATOM 639 C CA . ILE A 1 83 ? 3.563 7.721 10.989 1.00 61.69 83 ILE A CA 1
ATOM 640 C C . ILE A 1 83 ? 5.027 8.156 10.896 1.00 61.69 83 ILE A C 1
ATOM 642 O O . ILE A 1 83 ? 5.742 7.759 9.979 1.00 61.69 83 ILE A O 1
ATOM 646 N N . THR A 1 84 ? 5.477 8.987 11.844 1.00 74.50 84 THR A N 1
ATOM 647 C CA . THR A 1 84 ? 6.842 9.525 11.858 1.00 74.50 84 THR A CA 1
ATOM 648 C C . THR A 1 84 ? 7.873 8.404 12.021 1.00 74.50 84 THR A C 1
ATOM 650 O O . THR A 1 84 ? 8.911 8.434 11.363 1.00 74.50 84 THR A O 1
ATOM 653 N N . LEU A 1 85 ? 7.559 7.369 12.810 1.00 76.12 85 LEU A N 1
ATOM 654 C CA . LEU A 1 85 ? 8.341 6.133 12.864 1.00 76.12 85 LEU A CA 1
ATOM 655 C C . LEU A 1 85 ? 8.336 5.391 11.519 1.00 76.12 85 LEU A C 1
ATOM 657 O O . LEU A 1 85 ? 9.402 5.012 11.047 1.00 76.12 85 LEU A O 1
ATOM 661 N N . GLY A 1 86 ? 7.169 5.190 10.897 1.00 64.44 86 GLY A N 1
ATOM 662 C CA . GLY A 1 86 ? 7.044 4.458 9.630 1.00 64.44 86 GLY A CA 1
ATOM 663 C C . GLY A 1 86 ? 7.819 5.107 8.478 1.00 64.44 86 GLY A C 1
ATOM 664 O O . GLY A 1 86 ? 8.590 4.431 7.797 1.00 64.44 86 GLY A O 1
ATOM 665 N N . ILE A 1 87 ? 7.684 6.428 8.317 1.00 71.06 87 ILE A N 1
ATOM 666 C CA . ILE A 1 87 ? 8.489 7.223 7.375 1.00 71.06 87 ILE A CA 1
ATOM 667 C C . ILE A 1 87 ? 9.972 7.112 7.743 1.00 71.06 87 ILE A C 1
ATOM 669 O O . ILE A 1 87 ? 10.792 6.821 6.879 1.00 71.06 87 ILE A O 1
ATOM 673 N N . GLY A 1 88 ? 10.311 7.269 9.027 1.00 73.62 88 GLY A N 1
ATOM 674 C CA . GLY A 1 88 ? 11.679 7.160 9.526 1.00 73.62 88 GLY A CA 1
ATOM 675 C C . GLY A 1 88 ? 12.356 5.840 9.150 1.00 73.62 88 GLY A C 1
ATOM 676 O O . GLY A 1 88 ? 13.374 5.838 8.462 1.00 73.62 88 GLY A O 1
ATOM 677 N N . VAL A 1 89 ? 11.762 4.711 9.542 1.00 70.69 89 VAL A N 1
ATOM 678 C CA . VAL A 1 89 ? 12.270 3.358 9.262 1.00 70.69 89 VAL A CA 1
ATOM 679 C C . VAL A 1 89 ? 12.316 3.073 7.758 1.00 70.69 89 VAL A C 1
ATOM 681 O O . VAL A 1 89 ? 13.311 2.528 7.281 1.00 70.69 89 VAL A O 1
ATOM 684 N N . GLY A 1 90 ? 11.294 3.483 6.998 1.00 62.62 90 GLY A N 1
ATOM 685 C CA . GLY A 1 90 ? 11.262 3.326 5.542 1.00 62.62 90 GLY A CA 1
ATOM 686 C C . GLY A 1 90 ? 12.389 4.089 4.839 1.00 62.62 90 GLY A C 1
ATOM 687 O O . GLY A 1 90 ? 13.115 3.513 4.027 1.00 62.62 90 GLY A O 1
ATOM 688 N N . SER A 1 91 ? 12.594 5.362 5.194 1.00 72.12 91 SER A N 1
ATOM 689 C CA . SER A 1 91 ? 13.682 6.184 4.657 1.00 72.12 91 SER A CA 1
ATOM 690 C C . SER A 1 91 ? 15.059 5.657 5.062 1.00 72.12 91 SER A C 1
ATOM 692 O O . SER A 1 91 ? 15.947 5.603 4.212 1.00 72.12 91 SER A O 1
ATOM 694 N N . LEU A 1 92 ? 15.247 5.213 6.310 1.00 74.38 92 LEU A N 1
ATOM 695 C CA . LEU A 1 92 ? 16.503 4.615 6.784 1.00 74.38 92 LEU A CA 1
ATOM 696 C C . LEU A 1 92 ? 16.831 3.312 6.037 1.00 74.38 92 LEU A C 1
ATOM 698 O O . LEU A 1 92 ? 17.919 3.182 5.480 1.00 74.38 92 LEU A O 1
ATOM 702 N N . GLY A 1 93 ? 15.889 2.368 5.968 1.00 67.44 93 GLY A N 1
ATOM 703 C CA . GLY A 1 93 ? 16.092 1.087 5.284 1.00 67.44 93 GLY A CA 1
ATOM 704 C C . GLY A 1 93 ? 16.326 1.252 3.780 1.00 67.44 93 GLY A C 1
ATOM 705 O O . GLY A 1 93 ? 17.279 0.694 3.235 1.00 67.44 93 GLY A O 1
ATOM 706 N N . GLY A 1 94 ? 15.502 2.072 3.118 1.00 66.44 94 GLY A N 1
ATOM 707 C CA . GLY A 1 94 ? 15.623 2.350 1.687 1.00 66.44 94 GLY A CA 1
ATOM 708 C C . GLY A 1 94 ? 16.941 3.036 1.324 1.00 66.44 94 GLY A C 1
ATOM 709 O O . GLY A 1 94 ? 17.640 2.575 0.423 1.00 66.44 94 GLY A O 1
ATOM 710 N N . SER A 1 95 ? 17.322 4.093 2.050 1.00 74.38 95 SER A N 1
ATOM 711 C CA . SER A 1 95 ? 18.569 4.828 1.784 1.00 74.38 95 SER A CA 1
ATOM 712 C C . SER A 1 95 ? 19.821 3.980 2.006 1.00 74.38 95 SER A C 1
ATOM 714 O O . SER A 1 95 ? 20.715 4.010 1.163 1.00 74.38 95 SER A O 1
ATOM 716 N N . VAL A 1 96 ? 19.882 3.178 3.077 1.00 73.44 96 VAL A N 1
ATOM 717 C CA . VAL A 1 96 ? 21.016 2.272 3.333 1.00 73.44 96 VAL A CA 1
ATOM 718 C C . VAL A 1 96 ? 21.102 1.181 2.264 1.00 73.44 96 VAL A C 1
ATOM 720 O O . VAL A 1 96 ? 22.197 0.887 1.783 1.00 73.44 96 VAL A O 1
ATOM 723 N N . TYR A 1 97 ? 19.971 0.613 1.832 1.00 66.50 97 TYR A N 1
ATOM 724 C CA . TYR A 1 97 ? 19.955 -0.406 0.780 1.00 66.50 97 TYR A CA 1
ATOM 725 C C . TYR A 1 97 ? 20.385 0.152 -0.587 1.00 66.50 97 TYR A C 1
ATOM 727 O O . TYR A 1 97 ? 21.251 -0.432 -1.243 1.00 66.50 97 TYR A O 1
ATOM 735 N N . PHE A 1 98 ? 19.862 1.314 -0.996 1.00 69.94 98 PHE A N 1
ATOM 736 C CA . PHE A 1 98 ? 20.294 1.977 -2.232 1.00 69.94 98 PHE A CA 1
ATOM 737 C C . PHE A 1 98 ? 21.762 2.416 -2.164 1.00 69.94 98 PHE A C 1
ATOM 739 O O . PHE A 1 98 ? 22.511 2.157 -3.106 1.00 69.94 98 PHE A O 1
ATOM 746 N N . ALA A 1 99 ? 22.220 2.985 -1.044 1.00 75.31 99 ALA A N 1
ATOM 747 C CA . ALA A 1 99 ? 23.627 3.330 -0.852 1.00 75.31 99 ALA A CA 1
ATOM 748 C C . ALA A 1 99 ? 24.540 2.092 -0.907 1.00 75.31 99 ALA A C 1
ATOM 750 O O . ALA A 1 99 ? 25.618 2.162 -1.499 1.00 75.31 99 ALA A O 1
ATOM 751 N N . TYR A 1 100 ? 24.110 0.942 -0.371 1.00 79.62 100 TYR A N 1
ATOM 752 C CA . TYR A 1 100 ? 24.823 -0.332 -0.504 1.00 79.62 100 TYR A CA 1
ATOM 753 C C . TYR A 1 100 ? 24.893 -0.806 -1.964 1.00 79.62 100 TYR A C 1
ATOM 755 O O . TYR A 1 100 ? 25.986 -1.120 -2.441 1.00 79.62 100 TYR A O 1
ATOM 763 N N . LEU A 1 101 ? 23.769 -0.829 -2.693 1.00 71.38 101 LEU A N 1
ATOM 764 C CA . LEU A 1 101 ? 23.741 -1.227 -4.107 1.00 71.38 101 LEU A CA 1
ATOM 765 C C . LEU A 1 101 ? 24.636 -0.326 -4.966 1.00 71.38 101 LEU A C 1
ATOM 767 O O . LEU A 1 101 ? 25.402 -0.820 -5.796 1.00 71.38 101 LEU A O 1
ATOM 771 N N . LEU A 1 102 ? 24.589 0.984 -4.729 1.00 74.88 102 LEU A N 1
ATOM 772 C CA . LEU A 1 102 ? 25.382 1.964 -5.458 1.00 74.88 102 LEU A CA 1
ATOM 773 C C . LEU A 1 102 ? 26.875 1.856 -5.117 1.00 74.88 102 LEU A C 1
ATOM 775 O O . LEU A 1 102 ? 27.712 1.795 -6.015 1.00 74.88 102 LEU A O 1
ATOM 779 N N . THR A 1 103 ? 27.218 1.727 -3.832 1.00 76.88 103 THR A N 1
ATOM 780 C CA . THR A 1 103 ? 28.600 1.490 -3.379 1.00 76.88 103 THR A CA 1
ATOM 781 C C . THR A 1 103 ? 29.147 0.184 -3.951 1.00 76.88 103 THR A C 1
ATOM 783 O O . THR A 1 103 ? 30.301 0.135 -4.376 1.00 76.88 103 THR A O 1
ATOM 786 N N . ARG A 1 104 ? 28.322 -0.869 -4.037 1.00 75.19 104 ARG A N 1
ATOM 787 C CA . ARG A 1 104 ? 28.671 -2.127 -4.705 1.00 75.19 104 ARG A CA 1
ATOM 788 C C . ARG A 1 104 ? 28.929 -1.908 -6.197 1.00 75.19 104 ARG A C 1
ATOM 790 O O . ARG A 1 104 ? 29.952 -2.380 -6.679 1.00 75.19 104 ARG A O 1
ATOM 797 N N . ALA A 1 105 ? 28.073 -1.175 -6.911 1.00 69.62 105 ALA A N 1
ATOM 798 C CA . ALA A 1 105 ? 28.265 -0.878 -8.334 1.00 69.62 105 ALA A CA 1
ATOM 799 C C . ALA A 1 105 ? 29.565 -0.091 -8.604 1.00 69.62 105 ALA A C 1
ATOM 801 O O . ALA A 1 105 ? 30.320 -0.452 -9.507 1.00 69.62 105 ALA A O 1
ATOM 802 N N . ILE A 1 106 ? 29.874 0.917 -7.775 1.00 78.19 106 ILE A N 1
ATOM 803 C CA . ILE A 1 106 ? 31.138 1.672 -7.832 1.00 78.19 106 ILE A CA 1
ATOM 804 C C . ILE A 1 106 ? 32.335 0.744 -7.555 1.00 78.19 106 ILE A C 1
ATOM 806 O O . ILE A 1 106 ? 33.300 0.727 -8.318 1.00 78.19 106 ILE A O 1
ATOM 810 N N . ARG A 1 107 ? 32.276 -0.054 -6.479 1.00 80.75 107 ARG A N 1
ATOM 811 C CA . ARG A 1 107 ? 33.377 -0.922 -6.014 1.00 80.75 107 ARG A CA 1
ATOM 812 C C . ARG A 1 107 ? 33.661 -2.112 -6.936 1.00 80.75 107 ARG A C 1
ATOM 814 O O . ARG A 1 107 ? 34.765 -2.641 -6.907 1.00 80.75 107 ARG A O 1
ATOM 821 N N . VAL A 1 108 ? 32.678 -2.518 -7.738 1.00 79.62 108 VAL A N 1
ATOM 822 C CA . VAL A 1 108 ? 32.791 -3.545 -8.788 1.00 79.62 108 VAL A CA 1
ATOM 823 C C . VAL A 1 108 ? 33.363 -2.971 -10.098 1.00 79.62 108 VAL A C 1
ATOM 825 O O . VAL A 1 108 ? 33.625 -3.717 -11.038 1.00 79.62 108 VAL A O 1
ATOM 828 N N . GLY A 1 109 ? 33.601 -1.653 -10.181 1.00 83.50 109 GLY A N 1
ATOM 829 C CA . GLY A 1 109 ? 34.398 -1.040 -11.251 1.00 83.50 109 GLY A CA 1
ATOM 830 C C . GLY A 1 109 ? 33.899 -1.346 -12.666 1.00 83.50 109 GLY A C 1
ATOM 831 O O . GLY A 1 109 ? 34.712 -1.489 -13.582 1.00 83.50 109 GLY A O 1
ATOM 832 N N . ARG A 1 110 ? 32.579 -1.526 -12.829 1.00 87.12 110 ARG A N 1
ATOM 833 C CA . ARG A 1 110 ? 31.973 -1.975 -14.086 1.00 87.12 110 ARG A CA 1
ATOM 834 C C . ARG A 1 110 ? 32.218 -0.937 -15.182 1.00 87.12 110 ARG A C 1
ATOM 836 O O . ARG A 1 110 ? 31.927 0.246 -15.000 1.00 87.12 110 ARG A O 1
ATOM 843 N N . ARG A 1 111 ? 32.739 -1.385 -16.321 1.00 92.06 111 ARG A N 1
ATOM 844 C CA . ARG A 1 111 ? 33.072 -0.540 -17.475 1.00 92.06 111 ARG A CA 1
ATOM 845 C C . ARG A 1 111 ? 32.817 -1.272 -18.785 1.00 92.06 111 ARG A C 1
ATOM 847 O O . ARG A 1 111 ? 32.827 -2.503 -18.820 1.00 92.06 111 ARG A O 1
ATOM 854 N N . ILE A 1 112 ? 32.551 -0.513 -19.837 1.00 93.06 112 ILE A N 1
ATOM 855 C CA . ILE A 1 112 ? 32.522 -1.017 -21.212 1.00 93.06 112 ILE A CA 1
ATOM 856 C C . ILE A 1 112 ? 33.946 -0.905 -21.748 1.00 93.06 112 ILE A C 1
ATOM 858 O O . ILE A 1 112 ? 34.623 0.079 -21.458 1.00 93.06 112 ILE A O 1
ATOM 862 N N . VAL A 1 113 ? 34.399 -1.888 -22.517 1.00 95.12 113 VAL A N 1
ATOM 863 C CA . VAL A 1 113 ? 35.651 -1.813 -23.271 1.00 95.12 113 VAL A CA 1
ATOM 864 C C . VAL A 1 113 ? 35.319 -1.991 -24.746 1.00 95.12 113 VAL A C 1
ATOM 866 O O . VAL A 1 113 ? 34.800 -3.032 -25.148 1.00 95.12 113 VAL A O 1
ATOM 869 N N . ILE A 1 114 ? 35.590 -0.956 -25.537 1.00 95.25 114 ILE A N 1
ATOM 870 C CA . ILE A 1 114 ? 35.448 -0.961 -26.994 1.00 95.25 114 ILE A CA 1
ATOM 871 C C . ILE A 1 114 ? 36.829 -1.309 -27.559 1.00 95.25 114 ILE A C 1
ATOM 873 O O . ILE A 1 114 ? 37.721 -0.460 -27.599 1.00 95.25 114 ILE A O 1
ATOM 877 N N . ALA A 1 115 ? 37.042 -2.579 -27.901 1.00 94.06 115 ALA A N 1
ATOM 878 C CA . ALA A 1 115 ? 38.315 -3.078 -28.420 1.00 94.06 115 ALA A CA 1
ATOM 879 C C . ALA A 1 115 ? 38.346 -3.059 -29.956 1.00 94.06 115 ALA A C 1
ATOM 881 O O . ALA A 1 115 ? 37.380 -2.638 -30.596 1.00 94.06 115 ALA A O 1
ATOM 882 N N . ARG A 1 116 ? 39.455 -3.523 -30.554 1.00 91.69 116 ARG A N 1
ATOM 883 C CA . ARG A 1 116 ? 39.612 -3.577 -32.019 1.00 91.69 116 ARG A CA 1
ATOM 884 C C . ARG A 1 116 ? 38.621 -4.524 -32.695 1.00 91.69 116 ARG A C 1
ATOM 886 O O . ARG A 1 116 ? 38.252 -4.263 -33.827 1.00 91.69 116 ARG A O 1
ATOM 893 N N . ASP A 1 117 ? 38.204 -5.598 -32.031 1.00 93.00 117 ASP A N 1
ATOM 894 C CA . ASP A 1 117 ? 37.434 -6.695 -32.635 1.00 93.00 117 ASP A CA 1
ATOM 895 C C . ASP A 1 117 ? 36.145 -7.074 -31.890 1.00 93.00 117 ASP A C 1
ATOM 897 O O . ASP A 1 117 ? 35.319 -7.833 -32.401 1.00 93.00 117 ASP A O 1
ATOM 901 N N . ARG A 1 118 ? 35.957 -6.545 -30.679 1.00 95.25 118 ARG A N 1
ATOM 902 C CA . ARG A 1 118 ? 34.851 -6.900 -29.790 1.00 95.25 118 ARG A CA 1
ATOM 903 C C . ARG A 1 118 ? 34.490 -5.780 -28.823 1.00 95.25 118 ARG A C 1
ATOM 905 O O . ARG A 1 118 ? 35.330 -4.971 -28.430 1.00 95.25 118 ARG A O 1
ATOM 912 N N . ILE A 1 119 ? 33.247 -5.812 -28.361 1.00 95.62 119 ILE A N 1
ATOM 913 C CA . ILE A 1 119 ? 32.796 -5.088 -27.173 1.00 95.62 119 ILE A CA 1
ATOM 914 C C . ILE A 1 119 ? 32.896 -6.045 -25.986 1.00 95.62 119 ILE A C 1
ATOM 916 O O . ILE A 1 119 ? 32.403 -7.173 -26.057 1.00 95.62 119 ILE A O 1
ATOM 920 N N . GLN A 1 120 ? 33.472 -5.596 -24.875 1.00 95.31 120 GLN A N 1
ATOM 921 C CA . GLN A 1 120 ? 33.387 -6.292 -23.591 1.00 95.31 120 GLN A CA 1
ATOM 922 C C . GLN A 1 120 ? 32.694 -5.426 -22.530 1.00 95.31 120 GLN A C 1
ATOM 924 O O . GLN A 1 120 ? 32.778 -4.199 -22.542 1.00 95.31 120 GLN A O 1
ATOM 929 N N . VAL A 1 121 ? 32.042 -6.071 -21.563 1.00 92.44 121 VAL A N 1
ATOM 930 C CA . VAL A 1 121 ? 31.630 -5.453 -20.295 1.00 92.44 121 VAL A CA 1
ATOM 931 C C . VAL A 1 121 ? 32.426 -6.120 -19.188 1.00 92.44 121 VAL A C 1
ATOM 933 O O . VAL A 1 121 ? 32.286 -7.320 -18.955 1.00 92.44 121 VAL A O 1
ATOM 936 N N . VAL A 1 122 ? 33.259 -5.339 -18.509 1.00 91.94 122 VAL A N 1
ATOM 937 C CA . VAL A 1 122 ? 34.256 -5.839 -17.561 1.00 91.94 122 VAL A CA 1
ATOM 938 C C . VAL A 1 122 ? 33.905 -5.379 -16.149 1.00 91.94 122 VAL A C 1
ATOM 940 O O . VAL A 1 122 ? 33.675 -4.192 -15.920 1.00 91.94 122 VAL A O 1
ATOM 943 N N . GLU A 1 123 ? 33.890 -6.309 -15.194 1.00 90.38 123 GLU A N 1
ATOM 944 C CA . GLU A 1 123 ? 33.765 -6.038 -13.756 1.00 90.38 123 GLU A CA 1
ATOM 945 C C . GLU A 1 123 ? 35.118 -6.226 -13.058 1.00 90.38 123 GLU A C 1
ATOM 947 O O . GLU A 1 123 ? 35.697 -7.314 -13.089 1.00 90.38 123 GLU A O 1
ATOM 952 N N . GLY A 1 124 ? 35.617 -5.167 -12.416 1.00 80.50 124 GLY A N 1
ATOM 953 C CA . GLY A 1 124 ? 36.847 -5.166 -11.625 1.00 80.50 124 GLY A CA 1
ATOM 954 C C . GLY A 1 124 ? 36.576 -5.449 -10.148 1.00 80.50 124 GLY A C 1
ATOM 955 O O . GLY A 1 124 ? 36.007 -4.620 -9.441 1.00 80.50 124 GLY A O 1
ATOM 956 N N . ARG A 1 125 ? 37.024 -6.603 -9.647 1.00 72.44 125 ARG A N 1
ATOM 957 C CA . ARG A 1 125 ? 36.991 -6.967 -8.222 1.00 72.44 125 ARG A CA 1
ATOM 958 C C . ARG A 1 125 ? 38.406 -6.913 -7.650 1.00 72.44 125 ARG A C 1
ATOM 960 O O . ARG A 1 125 ? 39.088 -7.928 -7.508 1.00 72.44 125 ARG A O 1
ATOM 967 N N . GLY A 1 126 ? 38.846 -5.697 -7.328 1.00 71.12 126 GLY A N 1
ATOM 968 C CA . GLY A 1 126 ? 40.217 -5.427 -6.890 1.00 71.12 126 GLY A CA 1
ATOM 969 C C . GLY A 1 126 ? 41.207 -5.621 -8.039 1.00 71.12 126 GLY A C 1
ATOM 970 O O . GLY A 1 126 ? 40.998 -5.080 -9.119 1.00 71.12 126 GLY A O 1
ATOM 971 N N . ALA A 1 127 ? 42.258 -6.412 -7.815 1.00 73.81 127 ALA A N 1
ATOM 972 C CA . ALA A 1 127 ? 43.280 -6.710 -8.824 1.00 73.81 127 ALA A CA 1
ATOM 973 C C . ALA A 1 127 ? 42.790 -7.604 -9.984 1.00 73.81 127 ALA A C 1
ATOM 975 O O . ALA A 1 127 ? 43.479 -7.718 -10.992 1.00 73.81 127 ALA A O 1
ATOM 976 N N . PHE A 1 128 ? 41.619 -8.241 -9.861 1.00 78.69 128 PHE A N 1
ATOM 977 C CA . PHE A 1 128 ? 41.077 -9.142 -10.881 1.00 78.69 128 PHE A CA 1
ATOM 978 C C . PHE A 1 128 ? 39.950 -8.464 -11.658 1.00 78.69 128 PHE A C 1
ATOM 980 O O . PHE A 1 128 ? 38.967 -8.012 -11.068 1.00 78.69 128 PHE A O 1
ATOM 987 N N . ALA A 1 129 ? 40.061 -8.439 -12.983 1.00 86.50 129 ALA A N 1
ATOM 988 C CA . ALA A 1 129 ? 39.027 -7.942 -13.880 1.00 86.50 129 ALA A CA 1
ATOM 989 C C . ALA A 1 129 ? 38.427 -9.114 -14.669 1.00 86.50 129 ALA A C 1
ATOM 991 O O . ALA A 1 129 ? 39.151 -9.883 -15.288 1.00 86.50 129 ALA A O 1
ATOM 992 N N . THR A 1 130 ? 37.103 -9.258 -14.616 1.00 88.81 130 THR A N 1
ATOM 993 C CA . THR A 1 130 ? 36.363 -10.374 -15.228 1.00 88.81 130 THR A CA 1
ATOM 994 C C . THR A 1 130 ? 35.456 -9.864 -16.336 1.00 88.81 130 THR A C 1
ATOM 996 O O . THR A 1 130 ? 34.702 -8.909 -16.133 1.00 88.81 130 THR A O 1
ATOM 999 N N . VAL A 1 131 ? 35.515 -10.499 -17.503 1.00 91.25 131 VAL A N 1
ATOM 1000 C CA . VAL A 1 131 ? 34.622 -10.202 -18.624 1.00 91.25 131 VAL A CA 1
ATOM 1001 C C . VAL A 1 131 ? 33.269 -10.859 -18.352 1.00 91.25 131 VAL A C 1
ATOM 1003 O O . VAL A 1 131 ? 33.160 -12.078 -18.286 1.00 91.25 131 VAL A O 1
ATOM 1006 N N . GLN A 1 132 ? 32.243 -10.034 -18.147 1.00 89.19 132 GLN A N 1
ATOM 1007 C CA . GLN A 1 132 ? 30.865 -10.465 -17.882 1.00 89.19 132 GLN A CA 1
ATOM 1008 C C . GLN A 1 132 ? 30.032 -10.565 -19.166 1.00 89.19 132 GLN A C 1
ATOM 1010 O O . GLN A 1 132 ? 29.065 -11.318 -19.211 1.00 89.19 132 GLN A O 1
ATOM 1015 N N . ILE A 1 133 ? 30.383 -9.775 -20.186 1.00 90.81 133 ILE A N 1
ATOM 1016 C CA . ILE A 1 133 ? 29.845 -9.853 -21.548 1.00 90.81 133 ILE A CA 1
ATOM 1017 C C . ILE A 1 133 ? 31.008 -9.677 -22.522 1.00 90.81 133 ILE A C 1
ATOM 1019 O O . ILE A 1 133 ? 31.845 -8.802 -22.309 1.00 90.81 133 ILE A O 1
ATOM 1023 N N . GLN A 1 134 ? 31.012 -10.445 -23.605 1.00 94.50 134 GLN A N 1
ATOM 1024 C CA . GLN A 1 134 ? 31.842 -10.263 -24.788 1.00 94.50 134 GLN A CA 1
ATOM 1025 C C . GLN A 1 134 ? 30.977 -10.467 -26.032 1.00 94.50 134 GLN A C 1
ATOM 1027 O O . GLN A 1 134 ? 30.344 -11.512 -26.158 1.00 94.50 134 GLN A O 1
ATOM 1032 N N . VAL A 1 135 ? 30.984 -9.514 -26.962 1.00 94.19 135 VAL A N 1
ATOM 1033 C CA . VAL A 1 135 ? 30.346 -9.662 -28.277 1.00 94.19 135 VAL A CA 1
ATOM 1034 C C . VAL A 1 135 ? 31.336 -9.200 -29.354 1.00 94.19 135 VAL A C 1
ATOM 1036 O O . VAL A 1 135 ? 31.725 -8.030 -29.332 1.00 94.19 135 VAL A O 1
ATOM 1039 N N . PRO A 1 136 ? 31.786 -10.080 -30.267 1.00 95.31 136 PRO A N 1
ATOM 1040 C CA . PRO A 1 136 ? 32.654 -9.702 -31.379 1.00 95.31 136 PRO A CA 1
ATOM 1041 C C . PRO A 1 136 ? 31.857 -8.925 -32.433 1.00 95.31 136 PRO A C 1
ATOM 1043 O O . PRO A 1 136 ? 30.667 -9.186 -32.624 1.00 95.31 136 PRO A O 1
ATOM 1046 N N . TYR A 1 137 ? 32.493 -7.990 -33.142 1.00 94.38 137 TYR A N 1
ATOM 1047 C CA . TYR A 1 137 ? 31.796 -7.152 -34.129 1.00 94.38 137 TYR A CA 1
ATOM 1048 C C . TYR A 1 137 ? 31.194 -7.952 -35.293 1.00 94.38 137 TYR A C 1
ATOM 1050 O O . TYR A 1 137 ? 30.170 -7.541 -35.837 1.00 94.38 137 TYR A O 1
ATOM 1058 N N . GLU A 1 138 ? 31.775 -9.111 -35.618 1.00 93.06 138 GLU A N 1
ATOM 1059 C CA . GLU A 1 138 ? 31.270 -10.077 -36.605 1.00 93.06 138 GLU A CA 1
ATOM 1060 C C . GLU A 1 138 ? 29.870 -10.626 -36.273 1.00 93.06 138 GLU A C 1
ATOM 1062 O O . GLU A 1 138 ? 29.111 -10.971 -37.174 1.00 93.06 138 GLU A O 1
ATOM 1067 N N . ASN A 1 139 ? 29.499 -10.671 -34.986 1.00 94.56 139 ASN A N 1
ATOM 1068 C CA . ASN A 1 139 ? 28.206 -11.180 -34.529 1.00 94.56 139 ASN A CA 1
ATOM 1069 C C . ASN A 1 139 ? 27.190 -10.057 -34.236 1.00 94.56 139 ASN A C 1
ATOM 1071 O O . ASN A 1 139 ? 26.067 -10.347 -33.830 1.00 94.56 139 ASN A O 1
ATOM 1075 N N . ILE A 1 140 ? 27.536 -8.777 -34.423 1.00 93.62 140 ILE A N 1
ATOM 1076 C CA . ILE A 1 140 ? 26.627 -7.651 -34.147 1.00 93.62 140 ILE A CA 1
ATOM 1077 C C . ILE A 1 140 ? 25.827 -7.297 -35.403 1.00 93.62 140 ILE A C 1
ATOM 1079 O O . ILE A 1 140 ? 26.280 -6.532 -36.252 1.00 93.62 140 ILE A O 1
ATOM 1083 N N . ALA A 1 141 ? 24.598 -7.812 -35.469 1.00 91.81 141 ALA A N 1
ATOM 1084 C CA . ALA A 1 141 ? 23.665 -7.580 -36.569 1.00 91.81 141 ALA A CA 1
ATOM 1085 C C . ALA A 1 141 ? 23.107 -6.148 -36.599 1.00 91.81 141 ALA A C 1
ATOM 1087 O O . ALA A 1 141 ? 22.888 -5.589 -37.672 1.00 91.81 141 ALA A O 1
ATOM 1088 N N . SER A 1 142 ? 22.842 -5.542 -35.434 1.00 92.75 142 SER A N 1
ATOM 1089 C CA . SER A 1 142 ? 22.543 -4.105 -35.332 1.00 92.75 142 SER A CA 1
ATOM 1090 C C . SER A 1 142 ? 22.672 -3.578 -33.900 1.00 92.75 142 SER A C 1
ATOM 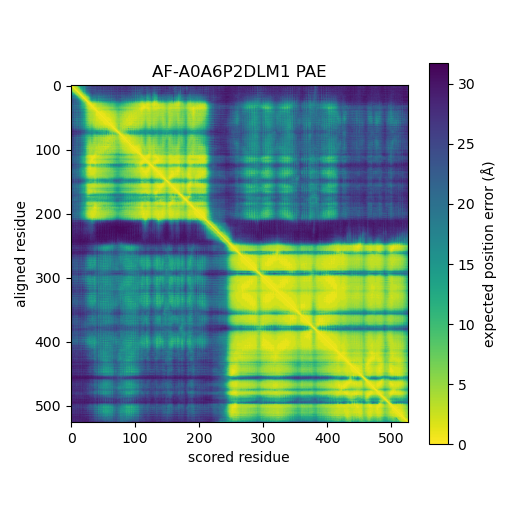1092 O O . SER A 1 142 ? 22.693 -4.336 -32.930 1.00 92.75 142 SER A O 1
ATOM 1094 N N . LEU A 1 143 ? 22.735 -2.253 -33.766 1.00 91.31 143 LEU A N 1
ATOM 1095 C CA . LEU A 1 143 ? 22.862 -1.546 -32.493 1.00 91.31 143 LEU A CA 1
ATOM 1096 C C . LEU A 1 143 ? 21.803 -0.443 -32.406 1.00 91.31 143 LEU A C 1
ATOM 1098 O O . LEU A 1 143 ? 21.723 0.398 -33.307 1.00 91.31 143 LEU A O 1
ATOM 1102 N N . LYS A 1 144 ? 21.032 -0.413 -31.314 1.00 89.25 144 LYS A N 1
ATOM 1103 C CA . LYS A 1 144 ? 20.043 0.640 -31.025 1.00 89.25 144 LYS A CA 1
ATOM 1104 C C . LYS A 1 144 ? 20.238 1.173 -29.610 1.00 89.25 144 LYS A C 1
ATOM 1106 O O . LYS A 1 144 ? 20.230 0.393 -28.663 1.00 89.25 144 LYS A O 1
ATOM 1111 N N . ALA A 1 145 ? 20.385 2.486 -29.463 1.00 84.50 145 ALA A N 1
ATOM 1112 C CA . ALA A 1 145 ? 20.244 3.141 -28.166 1.00 84.50 145 ALA A CA 1
ATOM 1113 C C . ALA A 1 145 ? 18.772 3.525 -27.968 1.00 84.50 145 ALA A C 1
ATOM 1115 O O . ALA A 1 145 ? 18.162 4.103 -28.865 1.00 84.50 145 ALA A O 1
ATOM 1116 N N . GLU A 1 146 ? 18.215 3.199 -26.807 1.00 81.19 146 GLU A N 1
ATOM 1117 C CA . GLU A 1 146 ? 16.840 3.511 -26.412 1.00 81.19 146 GLU A CA 1
ATOM 1118 C C . GLU A 1 146 ? 16.860 4.125 -25.006 1.00 81.19 146 GLU A C 1
ATOM 1120 O O . GLU A 1 146 ? 17.560 3.637 -24.118 1.00 81.19 146 GLU A O 1
ATOM 1125 N N . MET A 1 147 ? 16.116 5.209 -24.785 1.00 59.78 147 MET A N 1
ATOM 1126 C CA . MET A 1 147 ? 15.977 5.813 -23.455 1.00 59.78 147 MET A CA 1
ATOM 1127 C C . MET A 1 147 ? 14.755 5.237 -22.735 1.00 59.78 147 MET A C 1
ATOM 1129 O O . MET A 1 147 ? 13.680 5.124 -23.320 1.00 59.78 147 MET A O 1
ATOM 1133 N N . ILE A 1 148 ? 14.920 4.885 -21.459 1.00 64.69 148 ILE A N 1
ATOM 1134 C CA . ILE A 1 148 ? 13.892 4.247 -20.622 1.00 64.69 148 ILE A CA 1
ATOM 1135 C C . ILE A 1 148 ? 13.592 5.148 -19.415 1.00 64.69 148 ILE A C 1
ATOM 1137 O O . ILE A 1 148 ? 13.777 4.779 -18.257 1.00 64.69 148 ILE A O 1
ATOM 1141 N N . GLY A 1 149 ? 13.145 6.369 -19.726 1.00 46.12 149 GLY A N 1
ATOM 1142 C CA . GLY A 1 149 ? 12.745 7.386 -18.754 1.00 46.12 149 GLY A CA 1
ATOM 1143 C C . GLY A 1 149 ? 13.900 8.001 -17.959 1.00 46.12 149 GLY A C 1
ATOM 1144 O O . GLY A 1 149 ? 15.004 7.468 -17.892 1.00 46.12 149 GLY A O 1
ATOM 1145 N N . LEU A 1 150 ? 13.636 9.156 -17.335 1.00 48.72 150 LEU A N 1
ATOM 1146 C CA . LEU A 1 150 ? 14.468 9.747 -16.269 1.00 48.72 150 LEU A CA 1
ATOM 1147 C C . LEU A 1 150 ? 15.972 9.931 -16.604 1.00 48.72 150 LEU A C 1
ATOM 1149 O O . LEU A 1 150 ? 16.807 9.999 -15.705 1.00 48.72 150 LEU A O 1
ATOM 1153 N N . GLY A 1 151 ? 16.327 10.018 -17.891 1.00 53.00 151 GLY A N 1
ATOM 1154 C CA . GLY A 1 151 ? 17.716 10.103 -18.363 1.00 53.00 151 GLY A CA 1
ATOM 1155 C C . GLY A 1 151 ? 18.490 8.775 -18.356 1.00 53.00 151 GLY A C 1
ATOM 1156 O O . GLY A 1 151 ? 19.689 8.771 -18.633 1.00 53.00 151 GLY A O 1
ATOM 1157 N N . MET A 1 152 ? 17.844 7.642 -18.067 1.00 56.50 152 MET A N 1
ATOM 1158 C CA . MET A 1 152 ? 18.453 6.321 -18.220 1.00 56.50 152 MET A CA 1
ATOM 1159 C C . MET A 1 152 ? 18.413 5.885 -19.687 1.00 56.50 152 MET A C 1
ATOM 1161 O O . MET A 1 152 ? 17.355 5.819 -20.308 1.00 56.50 152 MET A O 1
ATOM 1165 N N . SER A 1 153 ? 19.579 5.552 -20.238 1.00 73.38 153 SER A N 1
ATOM 1166 C CA . SER A 1 153 ? 19.726 4.996 -21.585 1.00 73.38 153 SER A CA 1
ATOM 1167 C C . SER A 1 153 ? 20.152 3.532 -21.531 1.00 73.38 153 SER A C 1
ATOM 1169 O O . SER A 1 153 ? 21.020 3.160 -20.738 1.00 73.38 153 SER A O 1
ATOM 1171 N N . HIS A 1 154 ? 19.564 2.709 -22.393 1.00 82.81 154 HIS A N 1
ATOM 1172 C CA . HIS A 1 154 ? 19.927 1.316 -22.629 1.00 82.81 154 HIS A CA 1
ATOM 1173 C C . HIS A 1 154 ? 20.466 1.180 -24.065 1.00 82.81 154 HIS A C 1
ATOM 1175 O O . HIS A 1 154 ? 19.958 1.810 -24.991 1.00 82.81 154 HIS A O 1
ATOM 1181 N N . LEU A 1 155 ? 21.493 0.355 -24.270 1.00 87.88 155 LEU A N 1
ATOM 1182 C CA . LEU A 1 155 ? 21.988 -0.019 -25.600 1.00 87.88 155 LEU A CA 1
ATOM 1183 C C . LEU A 1 155 ? 21.619 -1.477 -25.887 1.00 87.88 155 LEU A C 1
ATOM 1185 O O . LEU A 1 155 ? 22.114 -2.387 -25.223 1.00 87.88 155 LEU A O 1
ATOM 1189 N N . ARG A 1 156 ? 20.764 -1.705 -26.887 1.00 91.06 156 ARG A N 1
ATOM 1190 C CA . ARG A 1 156 ? 20.435 -3.039 -27.399 1.00 91.06 156 ARG A CA 1
ATOM 1191 C C . ARG A 1 156 ? 21.407 -3.434 -28.502 1.00 91.06 156 ARG A C 1
ATOM 1193 O O . ARG A 1 156 ? 21.508 -2.762 -29.530 1.00 91.06 156 ARG A O 1
ATOM 1200 N N . ILE A 1 157 ? 22.100 -4.541 -28.268 1.00 91.88 157 ILE A N 1
ATOM 1201 C CA . ILE A 1 157 ? 23.046 -5.178 -29.183 1.00 91.88 157 ILE A CA 1
ATOM 1202 C C . ILE A 1 157 ? 22.333 -6.394 -29.774 1.00 91.88 157 ILE A C 1
ATOM 1204 O O . ILE A 1 157 ? 22.189 -7.411 -29.098 1.00 91.88 157 ILE A O 1
ATOM 1208 N N . TYR A 1 158 ? 21.838 -6.271 -31.004 1.00 91.25 158 TYR A N 1
ATOM 1209 C CA . TYR A 1 158 ? 21.203 -7.370 -31.731 1.00 91.25 158 TYR A CA 1
ATOM 1210 C C . TYR A 1 158 ? 22.277 -8.259 -32.353 1.00 91.25 158 TYR A C 1
ATOM 1212 O O . TYR A 1 158 ? 23.242 -7.759 -32.934 1.00 91.25 158 TYR A O 1
ATOM 1220 N N . LEU A 1 159 ? 22.090 -9.570 -32.246 1.00 91.88 159 LEU A N 1
ATOM 1221 C CA . LEU A 1 159 ? 23.080 -10.578 -32.611 1.00 91.88 159 LEU A CA 1
ATOM 1222 C C . LEU A 1 159 ? 22.697 -11.285 -33.916 1.00 91.88 159 LEU A C 1
ATOM 1224 O O . LEU A 1 159 ? 21.510 -11.494 -34.172 1.00 91.88 159 LEU A O 1
ATOM 1228 N N . HIS A 1 160 ? 23.689 -11.697 -34.709 1.00 89.94 160 HIS A N 1
ATOM 1229 C CA . HIS A 1 160 ? 23.462 -12.601 -35.841 1.00 89.94 160 HIS A CA 1
ATOM 1230 C C . HIS A 1 160 ? 23.085 -14.005 -35.350 1.00 89.94 160 HIS A C 1
ATOM 1232 O O . HIS A 1 160 ? 22.143 -14.599 -35.870 1.00 89.94 160 HIS A O 1
ATOM 1238 N N . THR A 1 161 ? 23.754 -14.501 -34.306 1.00 88.06 161 THR A N 1
ATOM 1239 C CA . THR A 1 161 ? 23.318 -15.674 -33.539 1.00 88.06 161 THR A CA 1
ATOM 1240 C C . THR A 1 161 ? 23.724 -15.582 -32.062 1.00 88.06 161 THR A C 1
ATOM 1242 O O . THR A 1 161 ? 24.651 -14.862 -31.690 1.00 88.06 161 THR A O 1
ATOM 1245 N N . ALA A 1 162 ? 23.012 -16.299 -31.191 1.00 81.88 162 ALA A N 1
ATOM 1246 C CA . ALA A 1 162 ? 23.269 -16.316 -29.748 1.00 81.88 162 ALA A CA 1
ATOM 1247 C C . ALA A 1 162 ? 24.359 -17.321 -29.323 1.00 81.88 162 ALA A C 1
ATOM 1249 O O . ALA A 1 162 ? 24.928 -17.171 -28.247 1.00 81.88 162 ALA A O 1
ATOM 1250 N N . ASP A 1 163 ? 24.655 -18.320 -30.157 1.00 84.62 163 ASP A N 1
ATOM 1251 C CA . ASP A 1 163 ? 25.579 -19.438 -29.894 1.00 84.62 163 ASP A CA 1
ATOM 1252 C C . ASP A 1 163 ? 26.985 -19.248 -30.500 1.00 84.62 163 ASP A C 1
ATOM 1254 O O . ASP A 1 163 ? 27.811 -20.159 -30.476 1.00 84.62 163 ASP A O 1
ATOM 1258 N N . HIS A 1 164 ? 27.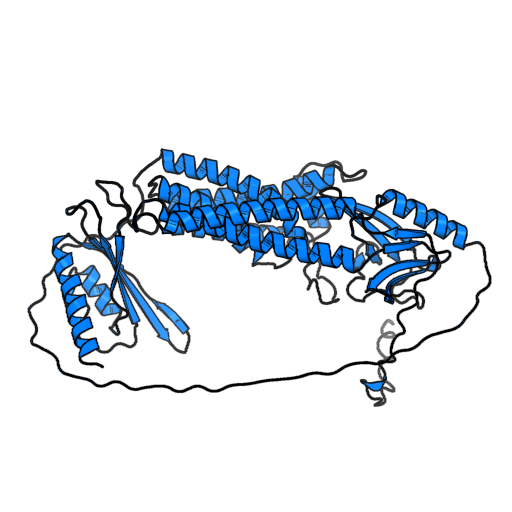274 -18.058 -31.031 1.00 87.94 164 HIS A N 1
ATOM 1259 C CA . HIS A 1 164 ? 28.543 -17.738 -31.682 1.00 87.94 164 HIS A CA 1
ATOM 1260 C C . HIS A 1 164 ? 29.735 -17.950 -30.723 1.00 87.94 164 HIS A C 1
ATOM 1262 O O . HIS A 1 164 ? 29.759 -17.315 -29.668 1.00 87.94 164 HIS A O 1
ATOM 1268 N N . PRO A 1 165 ? 30.776 -18.731 -31.077 1.00 87.19 165 PRO A N 1
ATOM 1269 C CA . PRO A 1 165 ? 31.777 -19.225 -30.119 1.00 87.19 165 PRO A CA 1
ATOM 1270 C C . PRO A 1 165 ? 32.567 -18.117 -29.402 1.00 87.19 165 PRO A C 1
ATOM 1272 O O . PRO A 1 165 ? 32.854 -18.227 -28.214 1.00 87.19 165 PRO A O 1
ATOM 1275 N N . SER A 1 166 ? 32.869 -17.013 -30.092 1.00 88.31 166 SER A N 1
ATOM 1276 C CA . SER A 1 166 ? 33.537 -15.839 -29.503 1.00 88.31 166 SER A CA 1
ATOM 1277 C C . SER A 1 166 ? 32.615 -14.942 -28.652 1.00 88.31 166 SER A C 1
ATOM 1279 O O . SER A 1 166 ? 33.088 -13.974 -28.053 1.00 88.31 166 SER A O 1
ATOM 1281 N N . THR A 1 167 ? 31.307 -15.216 -28.592 1.00 88.62 167 THR A N 1
ATOM 1282 C CA . THR A 1 167 ? 30.331 -14.442 -27.807 1.00 88.62 167 THR A CA 1
ATOM 1283 C C . THR A 1 167 ? 30.181 -15.056 -26.419 1.00 88.62 167 THR A C 1
ATOM 1285 O O . THR A 1 167 ? 29.792 -16.210 -26.279 1.00 88.62 167 THR A O 1
ATOM 1288 N N . VAL A 1 168 ? 30.454 -14.271 -25.377 1.00 88.50 168 VAL A N 1
ATOM 1289 C CA . VAL A 1 168 ? 30.206 -14.665 -23.984 1.00 88.50 168 VAL A CA 1
ATOM 1290 C C . VAL A 1 168 ? 29.092 -13.789 -23.446 1.00 88.50 168 VAL A C 1
ATOM 1292 O O . VAL A 1 168 ? 29.257 -12.582 -23.285 1.00 88.50 168 VAL A O 1
ATOM 1295 N N . LEU A 1 169 ? 27.948 -14.396 -23.164 1.00 83.88 169 LEU A N 1
ATOM 1296 C CA . LEU A 1 169 ? 26.792 -13.742 -22.570 1.00 83.88 169 LEU A CA 1
ATOM 1297 C C . LEU A 1 169 ? 26.335 -14.579 -21.374 1.00 83.88 169 LEU A C 1
ATOM 1299 O O . LEU A 1 169 ? 26.367 -15.805 -21.457 1.00 83.88 169 LEU A O 1
ATOM 1303 N N . PRO A 1 170 ? 25.889 -13.966 -20.266 1.00 76.50 170 PRO A N 1
ATOM 1304 C CA . PRO A 1 170 ? 25.153 -14.697 -19.252 1.00 76.50 170 PRO A CA 1
ATOM 1305 C C . PRO A 1 170 ? 23.837 -15.157 -19.878 1.00 76.50 170 PRO A C 1
ATOM 1307 O O . PRO A 1 170 ? 23.071 -14.310 -20.346 1.00 76.50 170 PRO A O 1
ATOM 1310 N N . ASP A 1 171 ? 23.548 -16.459 -19.839 1.00 58.72 171 ASP A N 1
ATOM 1311 C CA . ASP A 1 171 ? 22.322 -17.048 -20.409 1.00 58.72 171 ASP A CA 1
ATOM 1312 C C . ASP A 1 171 ? 21.051 -16.316 -19.929 1.00 58.72 171 ASP A C 1
ATOM 1314 O O . ASP A 1 171 ? 20.067 -16.181 -20.648 1.00 58.72 171 ASP A O 1
ATOM 1318 N N . SER A 1 172 ? 21.107 -15.741 -18.723 1.00 52.81 172 SER A N 1
ATOM 1319 C CA . SER A 1 172 ? 20.048 -14.943 -18.101 1.00 52.81 172 SER A CA 1
ATOM 1320 C C . SER A 1 172 ? 19.836 -13.525 -18.641 1.00 52.81 172 SER A C 1
ATOM 1322 O O . SER A 1 172 ? 19.026 -12.788 -18.072 1.00 52.81 172 SER A O 1
ATOM 1324 N N . LYS A 1 173 ? 20.539 -13.119 -19.704 1.00 61.59 173 LYS A N 1
ATOM 1325 C CA . LYS A 1 173 ? 20.447 -11.768 -20.288 1.00 61.59 173 LYS A CA 1
ATOM 1326 C C . LYS A 1 173 ? 20.298 -11.725 -21.812 1.00 61.59 173 LYS A C 1
ATOM 1328 O O . LYS A 1 173 ? 20.348 -10.634 -22.379 1.00 61.59 173 LYS A O 1
ATOM 1333 N N . ILE A 1 174 ? 20.117 -12.867 -22.473 1.00 68.62 174 ILE A N 1
ATOM 1334 C CA . ILE A 1 174 ? 19.749 -12.898 -23.892 1.00 68.62 174 ILE A CA 1
ATOM 1335 C C . ILE A 1 174 ? 18.225 -12.785 -23.976 1.00 68.62 174 ILE A C 1
ATOM 1337 O O . ILE A 1 174 ? 17.508 -13.695 -23.566 1.00 68.62 174 ILE A O 1
ATOM 1341 N N . GLU A 1 175 ? 17.717 -11.668 -24.492 1.00 70.25 175 GLU A N 1
ATOM 1342 C CA . GLU A 1 175 ? 16.291 -11.518 -24.781 1.00 70.25 175 GLU A CA 1
ATOM 1343 C C . GLU A 1 175 ? 16.020 -11.809 -26.264 1.00 70.25 175 GLU A C 1
ATOM 1345 O O . GLU A 1 175 ? 16.827 -11.495 -27.140 1.00 70.25 175 GLU A O 1
ATOM 1350 N N . THR A 1 176 ? 14.877 -12.428 -26.560 1.00 70.38 176 THR A N 1
ATOM 1351 C CA . THR A 1 176 ? 14.445 -12.711 -27.935 1.00 70.38 176 THR A CA 1
ATOM 1352 C C . THR A 1 176 ? 13.369 -11.725 -28.372 1.00 70.38 176 THR A C 1
ATOM 1354 O O . THR A 1 176 ? 12.312 -11.607 -27.753 1.00 70.38 176 THR A O 1
ATOM 1357 N N . ASP A 1 177 ? 13.615 -11.025 -29.477 1.00 68.00 177 ASP A N 1
ATOM 1358 C CA . ASP A 1 177 ? 12.592 -10.256 -30.175 1.00 68.00 177 ASP A CA 1
ATOM 1359 C C . ASP A 1 177 ? 11.778 -11.214 -31.055 1.00 68.00 177 ASP A C 1
ATOM 1361 O O . ASP A 1 177 ? 12.169 -11.569 -32.168 1.00 68.00 177 ASP A O 1
ATOM 1365 N N . HIS A 1 178 ? 10.624 -11.654 -30.552 1.00 54.03 178 HIS A N 1
ATOM 1366 C CA . HIS A 1 178 ? 9.727 -12.544 -31.292 1.00 54.03 178 HIS A CA 1
ATOM 1367 C C . HIS A 1 178 ? 9.115 -11.905 -32.554 1.00 54.03 178 HIS A C 1
ATOM 1369 O O . HIS A 1 178 ? 8.662 -12.646 -33.427 1.00 54.03 178 HIS A O 1
ATOM 1375 N N . ARG A 1 179 ? 9.100 -10.565 -32.682 1.00 54.16 179 ARG A N 1
ATOM 1376 C CA . ARG A 1 179 ? 8.633 -9.877 -33.900 1.00 54.16 179 ARG A CA 1
ATOM 1377 C C . ARG A 1 179 ? 9.725 -9.885 -34.973 1.00 54.16 179 ARG A C 1
ATOM 1379 O O . ARG A 1 179 ? 9.434 -10.186 -36.127 1.00 54.16 179 ARG A O 1
ATOM 1386 N N . ALA A 1 180 ? 10.972 -9.605 -34.592 1.00 58.22 180 ALA A N 1
ATOM 1387 C CA . ALA A 1 180 ? 12.123 -9.586 -35.501 1.00 58.22 180 ALA A CA 1
ATOM 1388 C C . ALA A 1 180 ? 12.787 -10.963 -35.725 1.00 58.22 180 ALA A C 1
ATOM 1390 O O . ALA A 1 180 ? 13.617 -11.097 -36.621 1.00 58.22 180 ALA A O 1
ATOM 1391 N N . LYS A 1 181 ? 12.433 -11.980 -34.923 1.00 70.06 181 LYS A N 1
ATOM 1392 C CA . LYS A 1 181 ? 13.091 -13.304 -34.848 1.00 70.06 181 LYS A CA 1
ATOM 1393 C C . LYS A 1 181 ? 14.598 -13.231 -34.553 1.00 70.06 181 LYS A C 1
ATOM 1395 O O . LYS A 1 181 ? 15.354 -14.093 -34.992 1.00 70.06 181 LYS A O 1
ATOM 1400 N N . SER A 1 182 ? 15.031 -12.221 -33.802 1.00 76.06 182 SER A N 1
ATOM 1401 C CA . SER A 1 182 ? 16.438 -11.978 -33.470 1.00 76.06 182 SER A CA 1
ATOM 1402 C C . SER A 1 182 ? 16.683 -12.007 -31.961 1.00 76.06 182 SER A C 1
ATOM 1404 O O . SER A 1 182 ? 15.798 -11.710 -31.156 1.00 76.06 182 SER A O 1
ATOM 1406 N N . CYS A 1 183 ? 17.901 -12.373 -31.570 1.00 82.50 183 CYS A N 1
ATOM 1407 C CA . CYS A 1 183 ? 18.363 -12.279 -30.188 1.00 82.50 183 CYS A CA 1
ATOM 1408 C C . CYS A 1 183 ? 19.025 -10.916 -29.964 1.00 82.50 183 CYS A C 1
ATOM 1410 O O . CYS A 1 183 ? 19.742 -10.428 -30.840 1.00 82.50 183 CYS A O 1
ATOM 1412 N N . TYR A 1 184 ? 18.837 -10.318 -28.790 1.00 87.38 184 TYR A N 1
ATOM 1413 C CA . TYR A 1 184 ? 19.581 -9.133 -28.375 1.00 87.38 184 TYR A CA 1
ATOM 1414 C C . TYR A 1 184 ? 20.043 -9.221 -26.920 1.00 87.38 184 TYR A C 1
ATOM 1416 O O . TYR A 1 184 ? 19.433 -9.878 -26.077 1.00 87.38 184 TYR A O 1
ATOM 1424 N N . TYR A 1 185 ? 21.134 -8.520 -26.632 1.00 85.19 185 TYR A N 1
ATOM 1425 C CA . TYR A 1 185 ? 21.590 -8.227 -25.280 1.00 85.19 185 TYR A CA 1
ATOM 1426 C C . TYR A 1 185 ? 21.305 -6.757 -24.951 1.00 85.19 185 TYR A C 1
ATOM 1428 O O . TYR A 1 185 ? 21.555 -5.881 -25.782 1.00 85.19 185 TYR A O 1
ATOM 1436 N N . GLU A 1 186 ? 20.810 -6.469 -23.745 1.00 85.94 186 GLU A N 1
ATOM 1437 C CA . GLU A 1 186 ? 20.520 -5.102 -23.299 1.00 85.94 186 GLU A CA 1
ATOM 1438 C C . GLU A 1 186 ? 21.551 -4.595 -22.274 1.00 85.94 186 GLU A C 1
ATOM 1440 O O . GLU A 1 186 ? 21.748 -5.157 -21.192 1.00 85.94 186 GLU A O 1
ATOM 1445 N N . LEU A 1 187 ? 22.230 -3.502 -22.624 1.00 84.19 187 LEU A N 1
ATOM 1446 C CA . LEU A 1 187 ? 23.272 -2.867 -21.829 1.00 84.19 187 LEU A CA 1
ATOM 1447 C C . LEU A 1 187 ? 22.734 -1.618 -21.120 1.00 84.19 187 LEU A C 1
ATOM 1449 O O . LEU A 1 187 ? 22.590 -0.564 -21.733 1.00 84.19 187 LEU A O 1
ATOM 1453 N N . SER A 1 188 ? 22.498 -1.730 -19.814 1.00 81.50 188 SER A N 1
ATOM 1454 C CA . SER A 1 188 ? 22.037 -0.635 -18.954 1.00 81.50 188 SER A CA 1
ATOM 1455 C C . SER A 1 188 ? 23.087 -0.190 -17.926 1.00 81.50 188 SER A C 1
ATOM 1457 O O . SER A 1 188 ? 23.880 -1.000 -17.418 1.00 81.50 188 SER A O 1
ATOM 1459 N N . GLY A 1 189 ? 23.092 1.112 -17.615 1.00 76.94 189 GLY A N 1
ATOM 1460 C CA . GLY A 1 189 ? 23.930 1.734 -16.584 1.00 76.94 189 GLY A CA 1
ATOM 1461 C C . GLY A 1 189 ? 24.188 3.230 -16.814 1.00 76.94 189 GLY A C 1
ATOM 1462 O O . GLY A 1 189 ? 24.137 3.712 -17.941 1.00 76.94 189 GLY A O 1
ATOM 1463 N N . SER A 1 190 ? 24.500 3.966 -15.744 1.00 78.56 190 SER A N 1
ATOM 1464 C CA . SER A 1 190 ? 24.894 5.383 -15.806 1.00 78.56 190 SER A CA 1
ATOM 1465 C C . SER A 1 190 ? 26.394 5.510 -16.100 1.00 78.56 190 SER A C 1
ATOM 1467 O O . SER A 1 190 ? 27.211 5.551 -15.179 1.00 78.56 190 SER A O 1
ATOM 1469 N N . TYR A 1 191 ? 26.771 5.520 -17.377 1.00 84.06 191 TYR A N 1
ATOM 1470 C CA . TYR A 1 191 ? 28.163 5.655 -17.832 1.00 84.06 191 TYR A CA 1
ATOM 1471 C C . TYR A 1 191 ? 28.639 7.120 -17.852 1.00 84.06 191 TYR A C 1
ATOM 1473 O O . TYR A 1 191 ? 27.828 8.033 -17.712 1.00 84.06 191 TYR A O 1
ATOM 1481 N N . VAL A 1 192 ? 29.959 7.350 -17.935 1.00 85.75 192 VAL A N 1
ATOM 1482 C CA . VAL A 1 192 ? 30.535 8.712 -18.038 1.00 85.75 192 VAL A CA 1
ATOM 1483 C C . VAL A 1 192 ? 30.112 9.398 -19.336 1.00 85.75 192 VAL A C 1
ATOM 1485 O O . VAL A 1 192 ? 29.687 10.548 -19.299 1.00 85.75 192 VAL A O 1
ATOM 1488 N N . GLU A 1 193 ? 30.193 8.684 -20.459 1.00 87.38 193 GLU A N 1
ATOM 1489 C CA . GLU A 1 193 ? 29.642 9.144 -21.733 1.00 87.38 193 GLU A CA 1
ATOM 1490 C C . GLU A 1 193 ? 28.156 8.754 -21.850 1.00 87.38 193 GLU A C 1
ATOM 1492 O O . GLU A 1 193 ? 27.776 7.662 -21.407 1.00 87.38 193 GLU A O 1
ATOM 1497 N N . PRO A 1 194 ? 27.310 9.601 -22.463 1.00 84.50 194 PRO A N 1
ATOM 1498 C CA . PRO A 1 194 ? 25.942 9.242 -22.815 1.00 84.50 194 PRO A CA 1
ATOM 1499 C C . PRO A 1 194 ? 25.906 8.145 -23.898 1.00 84.50 194 PRO A C 1
ATOM 1501 O O . PRO A 1 194 ? 26.863 7.919 -24.646 1.00 84.50 194 PRO A O 1
ATOM 1504 N N . MET A 1 195 ? 24.798 7.401 -23.952 1.00 87.19 195 MET A N 1
ATOM 1505 C CA . MET A 1 195 ? 24.733 6.128 -24.684 1.00 87.19 195 MET A CA 1
ATOM 1506 C C . MET A 1 195 ? 24.729 6.284 -26.215 1.00 87.19 195 MET A C 1
ATOM 1508 O O . MET A 1 195 ? 25.092 5.352 -26.928 1.00 87.19 195 MET A O 1
ATOM 1512 N N . ASP A 1 196 ? 24.370 7.461 -26.723 1.00 83.88 196 ASP A N 1
ATOM 1513 C CA . ASP A 1 196 ? 24.499 7.856 -28.129 1.00 83.88 196 ASP A CA 1
ATOM 1514 C C . ASP A 1 196 ? 25.973 7.945 -28.563 1.00 83.88 196 ASP A C 1
ATOM 1516 O O . ASP A 1 196 ? 26.342 7.434 -29.622 1.00 83.88 196 ASP A O 1
ATOM 1520 N N . ARG A 1 197 ? 26.845 8.503 -27.713 1.00 88.12 197 ARG A N 1
ATOM 1521 C CA . ARG A 1 197 ? 28.296 8.537 -27.943 1.00 88.12 197 ARG A CA 1
ATOM 1522 C C . ARG A 1 197 ? 28.934 7.162 -27.807 1.00 88.12 197 ARG A C 1
ATOM 1524 O O . ARG A 1 197 ? 29.794 6.815 -28.612 1.00 88.12 197 ARG A O 1
ATOM 1531 N N . ILE A 1 198 ? 28.480 6.357 -26.844 1.00 90.75 198 ILE A N 1
ATOM 1532 C CA . ILE A 1 198 ? 28.894 4.950 -26.714 1.00 90.75 198 ILE A CA 1
ATOM 1533 C C . ILE A 1 198 ? 28.535 4.183 -28.000 1.00 90.75 198 ILE A C 1
ATOM 1535 O O . ILE A 1 198 ? 29.387 3.507 -28.573 1.00 90.75 198 ILE A O 1
ATOM 1539 N N . LEU A 1 199 ? 27.308 4.350 -28.507 1.00 92.12 199 LEU A N 1
ATOM 1540 C CA . LEU A 1 199 ? 26.848 3.786 -29.779 1.00 92.12 199 LEU A CA 1
ATOM 1541 C C . LEU A 1 199 ? 27.689 4.261 -30.980 1.00 92.12 199 LEU A C 1
ATOM 1543 O O . LEU A 1 199 ? 27.997 3.454 -31.858 1.00 92.12 199 LEU A O 1
ATOM 1547 N N . ALA A 1 200 ? 28.064 5.541 -31.032 1.00 92.00 200 ALA A N 1
ATOM 1548 C CA . ALA A 1 200 ? 28.908 6.087 -32.095 1.00 92.00 200 ALA A CA 1
ATOM 1549 C C . ALA A 1 200 ? 30.327 5.489 -32.072 1.00 92.00 200 ALA A C 1
ATOM 1551 O O . ALA A 1 200 ? 30.789 4.983 -33.094 1.00 92.00 200 ALA A O 1
ATOM 1552 N N . ALA A 1 201 ? 30.977 5.459 -30.904 1.00 91.94 201 ALA A N 1
ATOM 1553 C CA . ALA A 1 201 ? 32.315 4.890 -30.732 1.00 91.94 201 ALA A CA 1
ATOM 1554 C C . ALA A 1 201 ? 32.365 3.385 -31.062 1.00 91.94 201 ALA A C 1
ATOM 1556 O O . ALA A 1 201 ? 33.326 2.911 -31.666 1.00 91.94 201 ALA A O 1
ATOM 1557 N N . ILE A 1 202 ? 31.306 2.636 -30.729 1.00 92.56 202 ILE A N 1
ATOM 1558 C CA . ILE A 1 202 ? 31.168 1.224 -31.116 1.00 92.56 202 ILE A CA 1
ATOM 1559 C C . ILE A 1 202 ? 31.098 1.071 -32.643 1.00 92.56 202 ILE A C 1
ATOM 1561 O O . ILE A 1 202 ? 31.767 0.198 -33.190 1.00 92.56 202 ILE A O 1
ATOM 1565 N N . LYS A 1 203 ? 30.320 1.909 -33.343 1.00 92.50 203 LYS A N 1
ATOM 1566 C CA . LYS A 1 203 ? 30.210 1.856 -34.814 1.00 92.50 203 LYS A CA 1
ATOM 1567 C C . LYS A 1 203 ? 31.532 2.196 -35.505 1.00 92.50 203 LYS A C 1
ATOM 1569 O O . LYS A 1 203 ? 31.900 1.529 -36.466 1.00 92.50 203 LYS A O 1
ATOM 1574 N N . GLU A 1 204 ? 32.262 3.186 -34.995 1.00 92.31 204 GLU A N 1
ATOM 1575 C CA . GLU A 1 204 ? 33.591 3.548 -35.502 1.00 92.31 204 GLU A CA 1
ATOM 1576 C C . GLU A 1 204 ? 34.597 2.393 -35.335 1.00 92.31 204 GLU A C 1
ATOM 1578 O O . GLU A 1 204 ? 35.346 2.074 -36.259 1.00 92.31 204 GLU A O 1
ATOM 1583 N N . ALA A 1 205 ? 34.580 1.717 -34.182 1.00 89.69 205 ALA A N 1
ATOM 1584 C CA . ALA A 1 205 ? 35.418 0.546 -33.937 1.00 89.69 205 ALA A CA 1
ATOM 1585 C C . ALA A 1 205 ? 35.014 -0.663 -34.803 1.00 89.69 205 ALA A C 1
ATOM 1587 O O . ALA A 1 205 ? 35.887 -1.320 -35.364 1.00 89.69 205 ALA A O 1
ATOM 1588 N N . GLN A 1 206 ? 33.711 -0.913 -34.990 1.00 90.06 206 GLN A N 1
ATOM 1589 C CA . GLN A 1 206 ? 33.192 -1.951 -35.891 1.00 90.06 206 GLN A CA 1
ATOM 1590 C C . GLN A 1 206 ? 33.609 -1.721 -37.354 1.00 90.06 206 GLN A C 1
ATOM 1592 O O . GLN A 1 206 ? 33.873 -2.688 -38.066 1.00 90.06 206 GLN A O 1
ATOM 1597 N N . GLN A 1 207 ? 33.711 -0.464 -37.800 1.00 89.81 207 GLN A N 1
ATOM 1598 C CA . GLN A 1 207 ? 34.233 -0.127 -39.127 1.00 89.81 207 GLN A CA 1
ATOM 1599 C C . GLN A 1 207 ? 35.743 -0.408 -39.223 1.00 89.81 207 GLN A C 1
ATOM 1601 O O . GLN A 1 207 ? 36.182 -1.084 -40.150 1.00 89.81 207 GLN A O 1
ATOM 1606 N N . LYS A 1 208 ? 36.533 0.044 -38.239 1.00 85.31 208 LYS A N 1
ATOM 1607 C CA . LYS A 1 208 ? 37.994 -0.174 -38.180 1.00 85.31 208 LYS A CA 1
ATOM 1608 C C . LYS A 1 208 ? 38.395 -1.642 -37.998 1.00 85.31 208 LYS A C 1
ATOM 1610 O O . LYS A 1 208 ? 39.492 -2.032 -38.385 1.00 85.31 208 LYS A O 1
ATOM 1615 N N . TRP A 1 209 ? 37.525 -2.471 -37.425 1.00 83.12 209 TRP A N 1
ATOM 1616 C CA . TRP A 1 209 ? 37.757 -3.910 -37.282 1.00 83.12 209 TRP A CA 1
ATOM 1617 C C . TRP A 1 209 ? 37.925 -4.638 -38.621 1.00 83.12 209 TRP A C 1
ATOM 1619 O O . TRP A 1 209 ? 38.667 -5.614 -38.700 1.00 83.12 209 TRP A O 1
ATOM 1629 N N . GLN A 1 210 ? 37.254 -4.161 -39.673 1.00 83.00 210 GLN A N 1
ATOM 1630 C CA . GLN A 1 210 ? 37.267 -4.797 -40.995 1.00 83.00 210 GLN A CA 1
ATOM 1631 C C . GLN A 1 210 ? 38.641 -4.687 -41.692 1.00 83.00 210 GLN A C 1
ATOM 1633 O O . GLN A 1 210 ? 38.875 -5.328 -42.714 1.00 83.00 210 GLN A O 1
ATOM 1638 N N . GLU A 1 211 ? 39.573 -3.926 -41.110 1.00 62.97 211 GLU A N 1
ATOM 1639 C CA . GLU A 1 211 ? 40.995 -3.916 -41.448 1.00 62.97 211 GLU A CA 1
ATOM 1640 C C . GLU A 1 211 ? 41.725 -5.034 -40.662 1.00 62.97 211 GLU A C 1
ATOM 1642 O O . GLU A 1 211 ? 41.719 -5.012 -39.424 1.00 62.97 211 GLU A O 1
ATOM 1647 N N . PRO A 1 212 ? 42.386 -6.009 -41.319 1.00 39.69 212 PRO A N 1
ATOM 1648 C CA . PRO A 1 212 ? 42.977 -7.171 -40.645 1.00 39.69 212 PRO A CA 1
ATOM 1649 C C . PRO A 1 212 ? 44.206 -6.830 -39.780 1.00 39.69 212 PRO A C 1
ATOM 1651 O O . PRO A 1 212 ? 44.899 -5.836 -40.011 1.00 39.69 212 PRO A O 1
ATOM 1654 N N . ALA A 1 213 ? 44.500 -7.679 -38.786 1.00 43.84 213 ALA A N 1
ATOM 1655 C CA . ALA A 1 213 ? 45.749 -7.654 -38.017 1.00 43.84 213 ALA A CA 1
ATOM 1656 C C . ALA A 1 213 ? 46.087 -9.009 -37.372 1.00 43.84 213 ALA A C 1
ATOM 1658 O O . ALA A 1 213 ? 45.223 -9.863 -37.180 1.00 43.84 213 ALA A O 1
ATOM 1659 N N . GLU A 1 214 ? 47.367 -9.173 -37.043 1.00 43.03 214 GLU A N 1
ATOM 1660 C CA . GLU A 1 214 ? 47.989 -10.400 -36.537 1.00 43.03 214 GLU A CA 1
ATOM 1661 C C . GLU A 1 214 ? 47.729 -10.635 -35.034 1.00 43.03 214 GLU A C 1
ATOM 1663 O O . GLU A 1 214 ? 47.446 -9.700 -34.279 1.00 43.03 214 GLU A O 1
ATOM 1668 N N . VAL A 1 215 ? 47.828 -11.895 -34.587 1.00 35.28 215 VAL A N 1
ATOM 1669 C CA . VAL A 1 215 ? 47.369 -12.348 -33.257 1.00 35.28 215 VAL A CA 1
ATOM 1670 C C . VAL A 1 215 ? 48.501 -13.016 -32.445 1.00 35.28 215 VAL A C 1
ATOM 1672 O O . VAL A 1 215 ? 49.120 -13.955 -32.944 1.00 35.28 215 VAL A O 1
ATOM 1675 N N . PRO A 1 216 ? 48.760 -12.587 -31.189 1.00 49.25 216 PRO A N 1
ATOM 1676 C CA . PRO A 1 216 ? 49.700 -13.221 -30.250 1.00 49.25 216 PRO A CA 1
ATOM 1677 C C . PRO A 1 216 ? 49.000 -14.185 -29.261 1.00 49.25 216 PRO A C 1
ATOM 1679 O O . PRO A 1 216 ? 47.777 -14.301 -29.262 1.00 49.25 216 PRO A O 1
ATOM 1682 N N . SER A 1 217 ? 49.748 -14.847 -28.361 1.00 42.44 217 SER A N 1
ATOM 1683 C CA . SER A 1 217 ? 49.173 -15.730 -27.321 1.00 42.44 217 SER A CA 1
ATOM 1684 C C . SER A 1 217 ? 50.010 -15.847 -26.030 1.00 42.44 217 SER A C 1
ATOM 1686 O O . SER A 1 217 ? 51.236 -15.816 -26.098 1.00 42.44 217 SER A O 1
ATOM 1688 N N . HIS A 1 218 ? 49.342 -15.958 -24.864 1.00 36.00 218 HIS A N 1
ATOM 1689 C CA . HIS A 1 218 ? 49.505 -16.991 -23.807 1.00 36.00 218 HIS A CA 1
ATOM 1690 C C . HIS A 1 218 ? 48.642 -16.680 -22.547 1.00 36.00 218 HIS A C 1
ATOM 1692 O O . HIS A 1 218 ? 47.859 -15.736 -22.576 1.00 36.00 218 HIS A O 1
ATOM 1698 N N . SER A 1 219 ? 48.683 -17.530 -21.504 1.00 40.81 219 SER A N 1
ATOM 1699 C CA . SER A 1 219 ? 47.536 -17.858 -20.614 1.00 40.81 219 SER A CA 1
ATOM 1700 C C . SER A 1 219 ? 47.832 -17.949 -19.093 1.00 40.81 219 SER A C 1
ATOM 1702 O O . SER A 1 219 ? 48.987 -18.106 -18.699 1.00 40.81 219 SER A O 1
ATOM 1704 N N . LEU A 1 220 ? 46.784 -17.966 -18.241 1.00 42.03 220 LEU A N 1
ATOM 1705 C CA . LEU A 1 220 ? 46.827 -18.085 -16.758 1.00 42.03 220 LEU A CA 1
ATOM 1706 C C . LEU A 1 220 ? 45.793 -19.095 -16.169 1.00 42.03 220 LEU A C 1
ATOM 1708 O O . LEU A 1 220 ? 44.901 -19.547 -16.881 1.00 42.03 220 LEU A O 1
ATOM 1712 N N . SER A 1 221 ? 45.894 -19.459 -14.870 1.00 41.66 221 SER A N 1
ATOM 1713 C CA . SER A 1 221 ? 45.003 -20.428 -14.162 1.00 41.66 221 SER A CA 1
ATOM 1714 C C . SER A 1 221 ? 44.902 -20.226 -12.615 1.00 41.66 221 SER A C 1
ATOM 1716 O O . SER A 1 221 ? 45.645 -19.412 -12.060 1.00 41.66 221 SER A O 1
ATOM 1718 N N . ARG A 1 222 ? 43.947 -20.886 -11.896 1.00 38.66 222 ARG A N 1
ATOM 1719 C CA . ARG A 1 222 ? 43.581 -20.609 -10.462 1.00 38.66 222 ARG A CA 1
ATOM 1720 C C . ARG A 1 222 ? 42.771 -21.734 -9.705 1.00 38.66 222 ARG A C 1
ATOM 1722 O O . ARG A 1 222 ? 42.125 -22.521 -10.387 1.00 38.66 222 ARG A O 1
ATOM 1729 N N . PRO A 1 223 ? 42.723 -21.801 -8.332 1.00 44.53 223 PRO A N 1
ATOM 1730 C CA . PRO A 1 223 ? 41.931 -22.777 -7.512 1.00 44.53 223 PRO A CA 1
ATOM 1731 C C . PRO A 1 223 ? 40.754 -22.211 -6.621 1.00 44.53 223 PRO A C 1
ATOM 1733 O O . PRO A 1 223 ? 40.362 -21.059 -6.804 1.00 44.53 223 PRO A O 1
ATOM 1736 N N . LYS A 1 224 ? 40.160 -23.020 -5.690 1.00 35.84 224 LYS A N 1
ATOM 1737 C CA . LYS A 1 224 ? 38.828 -22.840 -4.991 1.00 35.84 224 LYS A CA 1
ATOM 1738 C C . LYS A 1 224 ? 38.819 -22.800 -3.405 1.00 35.84 224 LYS A C 1
ATOM 1740 O O . LYS A 1 224 ? 39.809 -22.356 -2.836 1.00 35.84 224 LYS A O 1
ATOM 1745 N N . ALA A 1 225 ? 37.701 -23.131 -2.696 1.00 40.53 225 ALA A N 1
ATOM 1746 C CA . ALA A 1 225 ? 37.352 -22.762 -1.273 1.00 40.53 225 ALA A CA 1
ATOM 1747 C C . ALA A 1 225 ? 36.534 -23.821 -0.410 1.00 40.53 225 ALA A C 1
ATOM 1749 O O . ALA A 1 225 ? 36.492 -24.978 -0.814 1.00 40.53 225 ALA A O 1
ATOM 1750 N N . THR A 1 226 ? 35.909 -23.468 0.760 1.00 36.72 226 THR A N 1
ATOM 1751 C CA . THR A 1 226 ? 35.310 -24.370 1.839 1.00 36.72 226 THR A CA 1
ATOM 1752 C C . THR A 1 226 ? 34.038 -23.854 2.639 1.00 36.72 226 THR A C 1
ATOM 1754 O O . THR A 1 226 ? 33.485 -22.825 2.256 1.00 36.72 226 THR A O 1
ATOM 1757 N N . ARG A 1 227 ? 33.503 -24.568 3.691 1.00 35.09 227 ARG A N 1
ATOM 1758 C CA . ARG A 1 227 ? 32.112 -24.451 4.303 1.00 35.09 227 ARG A CA 1
ATOM 1759 C C . ARG A 1 227 ? 31.904 -24.904 5.820 1.00 35.09 227 ARG A C 1
ATOM 1761 O O . ARG A 1 227 ? 32.661 -25.752 6.269 1.00 35.09 227 ARG A O 1
ATOM 1768 N N . SER A 1 228 ? 30.785 -24.481 6.494 1.00 34.28 228 SER A N 1
ATOM 1769 C CA . SER A 1 228 ? 30.010 -25.056 7.687 1.00 34.28 228 SER A CA 1
ATOM 1770 C C . SER A 1 228 ? 30.485 -24.863 9.171 1.00 34.28 228 SER A C 1
ATOM 1772 O O . SER A 1 228 ? 31.631 -24.473 9.348 1.00 34.28 228 SER A O 1
ATOM 1774 N N . SER A 1 229 ? 29.750 -25.206 10.277 1.00 40.00 229 SER A N 1
ATOM 1775 C CA . SER A 1 229 ? 28.348 -24.969 10.831 1.00 40.00 229 SER A CA 1
ATOM 1776 C C . SER A 1 229 ? 28.171 -25.650 12.266 1.00 40.00 229 SER A C 1
ATOM 1778 O O . SER A 1 229 ? 29.196 -26.109 12.757 1.00 40.00 229 SER A O 1
ATOM 1780 N N . GLU A 1 230 ? 27.075 -25.762 13.089 1.00 30.30 230 GLU A N 1
ATOM 1781 C CA . GLU A 1 230 ? 25.600 -25.480 12.990 1.00 30.30 230 GLU A CA 1
ATOM 1782 C C . GLU A 1 230 ? 24.716 -25.159 14.296 1.00 30.30 230 GLU A C 1
ATOM 1784 O O . GLU A 1 230 ? 24.189 -24.047 14.291 1.00 30.30 230 GLU A O 1
ATOM 1789 N N . PRO A 1 231 ? 24.445 -25.998 15.363 1.00 41.19 231 PRO A N 1
ATOM 1790 C CA . PRO A 1 231 ? 23.111 -26.019 16.093 1.00 41.19 231 PRO A CA 1
ATOM 1791 C C . PRO A 1 231 ? 22.980 -25.997 17.694 1.00 41.19 231 PRO A C 1
ATOM 1793 O O . PRO A 1 231 ? 23.993 -26.195 18.363 1.00 41.19 231 PRO A O 1
ATOM 1796 N N . PRO A 1 232 ? 21.759 -25.814 18.333 1.00 54.19 232 PRO A N 1
ATOM 1797 C CA . PRO A 1 232 ? 21.465 -25.711 19.820 1.00 54.19 232 PRO A CA 1
ATOM 1798 C C . PRO A 1 232 ? 20.246 -26.543 20.441 1.00 54.19 232 PRO A C 1
ATOM 1800 O O . PRO A 1 232 ? 19.757 -27.450 19.777 1.00 54.19 232 PRO A O 1
ATOM 1803 N N . VAL A 1 233 ? 19.744 -26.271 21.696 1.00 37.00 233 VAL A N 1
ATOM 1804 C CA . VAL A 1 233 ? 18.724 -27.064 22.522 1.00 37.00 233 VAL A CA 1
ATOM 1805 C C . VAL A 1 233 ? 17.718 -26.210 23.412 1.00 37.00 233 VAL A C 1
ATOM 1807 O O . VAL A 1 233 ? 17.953 -25.012 23.559 1.00 37.00 233 VAL A O 1
ATOM 1810 N N . LEU A 1 234 ? 16.614 -26.778 23.996 1.00 37.66 234 LEU A N 1
ATOM 1811 C CA . LEU A 1 234 ? 15.446 -26.131 24.715 1.00 37.66 234 LEU A CA 1
ATOM 1812 C C . LEU A 1 234 ? 14.756 -27.007 25.848 1.00 37.66 234 LEU A C 1
ATOM 1814 O O . LEU A 1 234 ? 14.973 -28.215 25.823 1.00 37.66 234 LEU A O 1
ATOM 1818 N N . ILE A 1 235 ? 13.927 -26.458 26.792 1.00 33.75 235 ILE A N 1
ATOM 1819 C CA . ILE A 1 235 ? 13.143 -27.143 27.906 1.00 33.75 235 ILE A CA 1
ATOM 1820 C C . ILE A 1 235 ? 11.807 -26.388 28.300 1.00 33.75 235 ILE A C 1
ATOM 1822 O O . ILE A 1 235 ? 11.718 -25.189 28.040 1.00 33.75 235 ILE A O 1
ATOM 1826 N N . GLU A 1 236 ? 10.802 -27.048 28.939 1.00 36.78 236 GLU A N 1
ATOM 1827 C CA . GLU A 1 236 ? 9.430 -26.566 29.342 1.00 36.78 236 GLU A CA 1
ATOM 1828 C C . GLU A 1 236 ? 9.076 -26.634 30.879 1.00 36.78 236 GLU A C 1
ATOM 1830 O O . GLU A 1 236 ? 9.948 -26.962 31.682 1.00 36.78 236 GLU A O 1
ATOM 1835 N N . ALA A 1 237 ? 7.822 -26.315 31.306 1.00 36.59 237 ALA A N 1
ATOM 1836 C CA . ALA A 1 237 ? 7.308 -26.339 32.711 1.00 36.59 237 ALA A CA 1
ATOM 1837 C C . ALA A 1 237 ? 5.750 -26.514 32.865 1.00 36.59 237 ALA A C 1
ATOM 1839 O O . ALA A 1 237 ? 5.027 -26.414 31.876 1.00 36.59 237 ALA A O 1
ATOM 1840 N N . GLU A 1 238 ? 5.238 -26.748 34.096 1.00 38.00 238 GLU A N 1
ATOM 1841 C CA . GLU A 1 238 ? 3.891 -27.309 34.449 1.00 38.00 238 GLU A CA 1
ATOM 1842 C C . GLU A 1 238 ? 2.948 -26.367 35.283 1.00 38.00 238 GLU A C 1
ATOM 1844 O O . GLU A 1 238 ? 3.332 -25.237 35.589 1.00 38.00 238 GLU A O 1
ATOM 1849 N N . ILE A 1 239 ? 1.697 -26.785 35.599 1.00 36.41 239 ILE A N 1
ATOM 1850 C CA . ILE A 1 239 ? 0.553 -25.989 36.148 1.00 36.41 239 ILE A CA 1
ATOM 1851 C C . ILE A 1 239 ? -0.332 -26.815 37.137 1.00 36.41 239 ILE A C 1
ATOM 1853 O O . ILE A 1 239 ? -0.533 -28.003 36.892 1.00 36.41 239 ILE A O 1
ATOM 1857 N N . VAL A 1 240 ? -0.924 -26.208 38.191 1.00 39.22 240 VAL A N 1
ATOM 1858 C CA . VAL A 1 240 ? -1.855 -26.838 39.186 1.00 39.22 240 VAL A CA 1
ATOM 1859 C C . VAL A 1 240 ? -3.282 -26.218 39.146 1.00 39.22 240 VAL A C 1
ATOM 1861 O O . VAL A 1 240 ? -3.446 -25.167 38.544 1.00 39.22 240 VAL A O 1
ATOM 1864 N N . GLU A 1 241 ? -4.330 -26.834 39.739 1.00 43.66 241 GLU A N 1
ATOM 1865 C CA . GLU A 1 241 ? -5.746 -26.352 39.759 1.00 43.66 241 GLU A CA 1
ATOM 1866 C C . GLU A 1 241 ? -6.369 -26.134 41.169 1.00 43.66 241 GLU A C 1
ATOM 1868 O O . GLU A 1 241 ? -5.922 -26.721 42.150 1.00 43.66 241 GLU A O 1
ATOM 1873 N N . THR A 1 242 ? -7.451 -25.329 41.279 1.00 37.00 242 THR A N 1
ATOM 1874 C CA . THR A 1 242 ? -8.345 -25.215 42.469 1.00 37.00 242 THR A CA 1
ATOM 1875 C C . THR A 1 242 ? -9.761 -24.656 42.152 1.00 37.00 242 THR A C 1
ATOM 1877 O O . THR A 1 242 ? -10.033 -24.160 41.061 1.00 37.00 242 THR A O 1
ATOM 1880 N N . GLU A 1 243 ? -10.673 -24.730 43.135 1.00 47.69 243 GLU A N 1
ATOM 1881 C CA . GLU A 1 243 ? -12.147 -24.863 43.001 1.00 47.69 243 GLU A CA 1
ATOM 1882 C C . GLU A 1 243 ? -13.003 -23.588 42.731 1.00 47.69 243 GLU A C 1
ATOM 1884 O O . GLU A 1 243 ? -12.529 -22.450 42.808 1.00 47.69 243 GLU A O 1
ATOM 1889 N N . GLU A 1 244 ? -14.307 -23.775 42.466 1.00 45.06 244 GLU A N 1
ATOM 1890 C CA . GLU A 1 244 ? -15.321 -22.725 42.215 1.00 45.06 244 GLU A CA 1
ATOM 1891 C C . GLU A 1 244 ? -16.052 -22.200 43.476 1.00 45.06 244 GLU A C 1
ATOM 1893 O O . GLU A 1 244 ? -15.917 -22.739 44.570 1.00 45.06 244 GLU A O 1
ATOM 1898 N N . GLU A 1 245 ? -16.846 -21.131 43.314 1.00 40.69 245 GLU A N 1
ATOM 1899 C CA . GLU A 1 245 ? -17.626 -20.455 44.366 1.00 40.69 245 GLU A CA 1
ATOM 1900 C C . GLU A 1 245 ? -19.046 -20.101 43.853 1.00 40.69 245 GLU A C 1
ATOM 1902 O O . GLU A 1 245 ? -19.273 -20.018 42.644 1.00 40.69 245 GLU A O 1
ATOM 1907 N N . GLY A 1 246 ? -20.023 -19.951 44.757 1.00 49.75 246 GLY A N 1
ATOM 1908 C CA . GLY A 1 246 ? -21.465 -20.002 44.451 1.00 49.75 246 GLY A CA 1
ATOM 1909 C C . GLY A 1 246 ? -22.026 -18.912 43.518 1.00 49.75 246 GLY A C 1
ATOM 1910 O O . GLY A 1 246 ? -21.671 -17.737 43.598 1.00 49.75 246 GLY A O 1
ATOM 1911 N N . ALA A 1 247 ? -22.967 -19.302 42.649 1.00 54.62 247 ALA A N 1
ATOM 1912 C CA . ALA A 1 247 ? -23.515 -18.446 41.594 1.00 54.62 247 ALA A CA 1
ATOM 1913 C C . ALA A 1 247 ? -24.626 -17.478 42.060 1.00 54.62 247 ALA A C 1
ATOM 1915 O O . ALA A 1 247 ? -25.489 -17.819 42.867 1.00 54.62 247 ALA A O 1
ATOM 1916 N N . ARG A 1 248 ? -24.644 -16.280 41.459 1.00 65.81 248 ARG A N 1
ATOM 1917 C CA . ARG A 1 248 ? -25.660 -15.227 41.636 1.00 65.81 248 ARG A CA 1
ATOM 1918 C C . ARG A 1 248 ? -26.512 -15.093 40.370 1.00 65.81 248 ARG A C 1
ATOM 1920 O O . ARG A 1 248 ? -25.996 -15.252 39.267 1.00 65.81 248 ARG A O 1
ATOM 1927 N N . GLU A 1 249 ? -27.797 -14.770 40.516 1.00 77.06 249 GLU A N 1
ATOM 1928 C CA . GLU A 1 249 ? -28.711 -14.620 39.374 1.00 77.06 249 GLU A CA 1
ATOM 1929 C C . GLU A 1 249 ? -28.293 -13.445 38.447 1.00 77.06 249 GLU A C 1
ATOM 1931 O O . GLU A 1 249 ? -27.992 -12.353 38.944 1.00 77.06 249 GLU A O 1
ATOM 1936 N N . PRO A 1 250 ? -28.215 -13.646 37.112 1.00 83.44 250 PRO A N 1
ATOM 1937 C CA . PRO A 1 250 ? -27.563 -12.704 36.199 1.00 83.44 250 PRO A CA 1
ATOM 1938 C C . PRO A 1 250 ? -28.452 -11.517 35.794 1.00 83.44 250 PRO A C 1
ATOM 1940 O O . PRO A 1 250 ? -29.602 -11.687 35.383 1.00 83.44 250 PRO A O 1
ATOM 1943 N N . LYS A 1 251 ? -27.893 -10.297 35.804 1.00 91.69 251 LYS A N 1
ATOM 1944 C CA . LYS A 1 251 ? -28.605 -9.094 35.339 1.00 91.69 251 LYS A CA 1
ATOM 1945 C C . LYS A 1 251 ? -28.741 -9.052 33.812 1.00 91.69 251 LYS A C 1
ATOM 1947 O O . LYS A 1 251 ? -27.859 -9.498 33.075 1.00 91.69 251 LYS A O 1
ATOM 1952 N N . ARG A 1 252 ? -29.823 -8.422 33.337 1.00 95.38 252 ARG A N 1
ATOM 1953 C CA . ARG A 1 252 ? -30.117 -8.212 31.911 1.00 95.38 252 ARG A CA 1
ATOM 1954 C C . ARG A 1 252 ? -30.245 -6.730 31.560 1.00 95.38 252 ARG A C 1
ATOM 1956 O O . ARG A 1 252 ? -30.947 -5.983 32.233 1.00 95.38 252 ARG A O 1
ATOM 1963 N N . TYR A 1 253 ? -29.616 -6.332 30.458 1.00 95.94 253 TYR A N 1
ATOM 1964 C CA . TYR A 1 253 ? -29.503 -4.948 29.998 1.00 95.94 253 TYR A CA 1
ATOM 1965 C C . TYR A 1 253 ? -30.160 -4.734 28.628 1.00 95.94 253 TYR A C 1
ATOM 1967 O O . TYR A 1 253 ? -30.165 -5.615 27.769 1.00 95.94 253 TYR A O 1
ATOM 1975 N N . LYS A 1 254 ? -30.682 -3.524 28.387 1.00 96.12 254 LYS A N 1
ATOM 1976 C CA . LYS A 1 254 ? -31.263 -3.132 27.093 1.00 96.12 254 LYS A CA 1
ATOM 1977 C C . LYS A 1 254 ? -30.164 -2.714 26.110 1.00 96.12 254 LYS A C 1
ATOM 1979 O O . LYS A 1 254 ? -29.806 -1.540 26.039 1.00 96.12 254 LYS A O 1
ATOM 1984 N N . VAL A 1 255 ? -29.641 -3.679 25.358 1.00 96.31 255 VAL A N 1
ATOM 1985 C CA . VAL A 1 255 ? -28.640 -3.444 24.304 1.00 96.31 255 VAL A CA 1
ATOM 1986 C C . VAL A 1 255 ? -29.243 -2.843 23.029 1.00 96.31 255 VAL A C 1
ATOM 1988 O O . VAL A 1 255 ? -30.432 -2.993 22.743 1.00 96.31 255 VAL A O 1
ATOM 1991 N N . LYS A 1 256 ? -28.401 -2.175 22.234 1.00 95.38 256 LYS A N 1
ATOM 1992 C CA . LYS A 1 256 ? -28.694 -1.718 20.863 1.00 95.38 256 LYS A CA 1
ATOM 1993 C C . LYS A 1 256 ? -27.696 -2.364 19.898 1.00 95.38 256 LYS A C 1
ATOM 1995 O O . LYS A 1 256 ? -26.535 -2.545 20.258 1.00 95.38 256 LYS A O 1
ATOM 2000 N N . ARG A 1 257 ? -28.100 -2.674 18.659 1.00 94.25 257 ARG A N 1
ATOM 2001 C CA . ARG A 1 257 ? -27.145 -3.077 17.607 1.00 94.25 257 ARG A CA 1
ATOM 2002 C C . ARG A 1 257 ? -26.202 -1.906 17.321 1.00 94.25 257 ARG A C 1
ATOM 2004 O O . ARG A 1 257 ? -26.677 -0.796 17.085 1.00 94.25 257 ARG A O 1
ATOM 2011 N N . PHE A 1 258 ? -24.894 -2.151 17.339 1.00 92.69 258 PHE A N 1
ATOM 2012 C CA . PHE A 1 258 ? -23.914 -1.109 17.054 1.00 92.69 258 PHE A CA 1
ATOM 2013 C C . PHE A 1 258 ? -23.941 -0.706 15.569 1.00 92.69 258 PHE A C 1
ATOM 2015 O O . PHE A 1 258 ? -24.134 -1.551 14.690 1.00 92.69 258 PHE A O 1
ATOM 2022 N N . THR A 1 259 ? -23.726 0.583 15.289 1.00 89.31 259 THR A N 1
ATOM 2023 C CA . THR A 1 259 ? -23.604 1.133 13.932 1.00 89.31 259 THR A CA 1
ATOM 2024 C C . THR A 1 259 ? -22.355 2.009 13.811 1.00 89.31 259 THR A C 1
ATOM 2026 O O . THR A 1 259 ? -22.259 3.072 14.439 1.00 89.31 259 T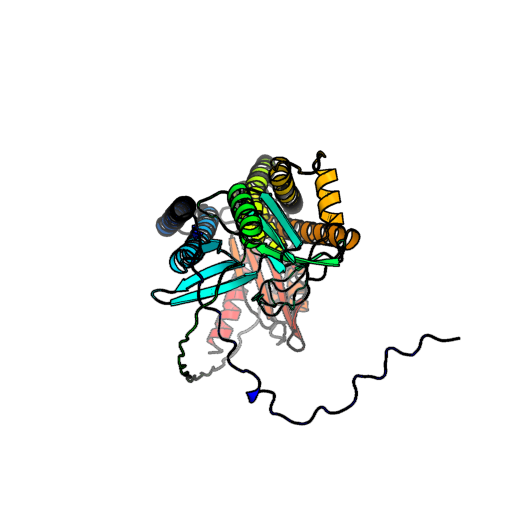HR A O 1
ATOM 2029 N N . LEU A 1 260 ? -21.405 1.553 12.984 1.00 85.12 260 LEU A N 1
ATOM 2030 C CA . LEU A 1 260 ? -20.269 2.360 12.533 1.00 85.12 260 LEU A CA 1
ATOM 2031 C C . LEU A 1 260 ? -20.749 3.533 11.679 1.00 85.12 260 LEU A C 1
ATOM 2033 O O . LEU A 1 260 ? -21.671 3.374 10.875 1.00 85.12 260 LEU A O 1
ATOM 2037 N N . GLY A 1 261 ? -20.035 4.651 11.763 1.00 80.75 261 GLY A N 1
ATOM 2038 C CA . GLY A 1 261 ? -20.125 5.704 10.772 1.00 80.75 261 GLY A CA 1
ATOM 2039 C C . GLY A 1 261 ? -21.282 6.685 10.928 1.00 80.75 261 GLY A C 1
ATOM 2040 O O . GLY A 1 261 ? -22.185 6.547 11.759 1.00 80.75 261 GLY A O 1
ATOM 2041 N N . GLY A 1 262 ? -21.247 7.685 10.047 1.00 80.06 262 GLY A N 1
ATOM 2042 C CA . GLY A 1 262 ? -22.258 8.730 9.935 1.00 80.06 262 GLY A CA 1
ATOM 2043 C C . GLY A 1 262 ? -22.074 9.868 10.939 1.00 80.06 262 GLY A C 1
ATOM 2044 O O . GLY A 1 262 ? -23.051 10.551 11.239 1.00 80.06 262 GLY A O 1
ATOM 2045 N N . ARG A 1 263 ? -20.866 10.058 11.493 1.00 80.75 263 ARG A N 1
ATOM 2046 C CA . ARG A 1 263 ? -20.601 11.030 12.568 1.00 80.75 263 ARG A CA 1
ATOM 2047 C C . ARG A 1 263 ? -19.295 11.793 12.357 1.00 80.75 263 ARG A C 1
ATOM 2049 O O . ARG A 1 263 ? -18.365 11.320 11.712 1.00 80.75 263 ARG A O 1
ATOM 2056 N N . GLY A 1 264 ? -19.201 12.953 13.000 1.00 83.69 264 GLY A N 1
ATOM 2057 C CA . GLY A 1 264 ? -17.966 13.726 13.062 1.00 83.69 264 GLY A CA 1
ATOM 2058 C C . GLY A 1 264 ? -17.766 14.680 11.882 1.00 83.69 264 GLY A C 1
ATOM 2059 O O . GLY A 1 264 ? -18.734 15.188 11.322 1.00 83.69 264 GLY A O 1
ATOM 2060 N N . SER A 1 265 ? -16.513 15.016 11.561 1.00 89.88 265 SER A N 1
ATOM 2061 C CA . SER A 1 265 ? -16.236 16.203 10.739 1.00 89.88 265 SER A CA 1
ATOM 2062 C C . SER A 1 265 ? -16.296 15.969 9.225 1.00 89.88 265 SER A C 1
ATOM 2064 O O . SER A 1 265 ? -15.478 15.242 8.657 1.00 89.88 265 SER A O 1
ATOM 2066 N N . SER A 1 266 ? -17.178 16.705 8.543 1.00 92.31 266 SER A N 1
ATOM 2067 C CA . SER A 1 266 ? -17.200 16.818 7.077 1.00 92.31 266 SER A CA 1
ATOM 2068 C C . SER A 1 266 ? -15.971 17.548 6.518 1.00 92.31 266 SER A C 1
ATOM 2070 O O . SER A 1 266 ? -15.471 17.177 5.456 1.00 92.31 266 SER A O 1
ATOM 2072 N N . THR A 1 267 ? -15.404 18.519 7.247 1.00 92.62 267 THR A N 1
ATOM 2073 C CA . THR A 1 267 ? -14.110 19.123 6.874 1.00 92.62 267 THR A CA 1
ATOM 2074 C C . THR A 1 267 ? -12.959 18.129 7.037 1.00 92.62 267 THR A C 1
ATOM 2076 O O . THR A 1 267 ? -11.969 18.219 6.315 1.00 92.62 267 THR A O 1
ATOM 2079 N N . GLY A 1 268 ? -13.116 17.130 7.912 1.00 93.00 268 GLY A N 1
ATOM 2080 C CA . GLY A 1 268 ? -12.198 16.001 8.043 1.00 93.00 268 GLY A CA 1
ATOM 2081 C C . GLY A 1 268 ? -12.184 15.086 6.818 1.00 93.00 268 GLY A C 1
ATOM 2082 O O . GLY A 1 268 ? -11.112 14.713 6.347 1.00 93.00 268 GLY A O 1
ATOM 2083 N N . LEU A 1 269 ? -13.355 14.804 6.234 1.00 95.12 269 LEU A N 1
ATOM 2084 C CA . LEU A 1 269 ? -13.457 14.106 4.945 1.00 95.12 269 LEU A CA 1
ATOM 2085 C C . LEU A 1 269 ? -12.787 14.889 3.806 1.00 95.12 269 LEU A C 1
ATOM 2087 O O . LEU A 1 269 ? -12.040 14.304 3.025 1.00 95.12 269 LEU A O 1
ATOM 2091 N N . LEU A 1 270 ? -13.012 16.205 3.728 1.00 95.12 270 LEU A N 1
ATOM 2092 C CA . LEU A 1 270 ? -12.370 17.058 2.719 1.00 95.12 270 LEU A CA 1
ATOM 2093 C C . LEU A 1 270 ? -10.843 17.099 2.891 1.00 95.12 270 LEU A C 1
ATOM 2095 O O . LEU A 1 270 ? -10.113 16.985 1.907 1.00 95.12 270 LEU A O 1
ATOM 2099 N N . ALA A 1 271 ? -10.352 17.188 4.130 1.00 93.06 271 ALA A N 1
ATOM 2100 C CA . ALA A 1 271 ? -8.925 17.108 4.432 1.00 93.06 271 ALA A CA 1
ATOM 2101 C C . ALA A 1 271 ? -8.333 15.739 4.052 1.00 93.06 271 ALA A C 1
ATOM 2103 O O . ALA A 1 271 ? -7.267 15.685 3.441 1.00 93.06 271 ALA A O 1
ATOM 2104 N N . ALA A 1 272 ? -9.029 14.636 4.350 1.00 95.44 272 ALA A N 1
ATOM 2105 C CA . ALA A 1 272 ? -8.600 13.293 3.965 1.00 95.44 272 ALA A CA 1
ATOM 2106 C C . ALA A 1 272 ? -8.534 13.124 2.438 1.00 95.44 272 ALA A C 1
ATOM 2108 O O . ALA A 1 272 ? -7.570 12.553 1.937 1.00 95.44 272 ALA A O 1
ATOM 2109 N N . ALA A 1 273 ? -9.502 13.668 1.693 1.00 96.69 273 ALA A N 1
ATOM 2110 C CA . ALA A 1 273 ? -9.491 13.657 0.230 1.00 96.69 273 ALA A CA 1
ATOM 2111 C C . ALA A 1 273 ? -8.335 14.488 -0.356 1.00 96.69 273 ALA A C 1
ATOM 2113 O O . ALA A 1 273 ? -7.602 14.001 -1.216 1.00 96.69 273 ALA A O 1
ATOM 2114 N N . ALA A 1 274 ? -8.131 15.713 0.140 1.00 93.19 274 ALA A N 1
ATOM 2115 C CA . ALA A 1 274 ? -7.063 16.595 -0.329 1.00 93.19 274 ALA A CA 1
ATOM 2116 C C . ALA A 1 274 ? -5.663 16.024 -0.036 1.00 93.19 274 ALA A C 1
ATOM 2118 O O . ALA A 1 274 ? -4.811 15.988 -0.924 1.00 93.19 274 ALA A O 1
ATOM 2119 N N . VAL A 1 275 ? -5.430 15.524 1.184 1.00 92.62 275 VAL A N 1
ATOM 2120 C CA . VAL A 1 275 ? -4.152 14.892 1.543 1.00 92.62 275 VAL A CA 1
ATOM 2121 C C . VAL A 1 275 ? -3.971 13.569 0.797 1.00 92.62 275 VAL A C 1
ATOM 2123 O O . VAL A 1 275 ? -2.882 13.328 0.289 1.00 92.62 275 VAL A O 1
ATOM 2126 N N . GLY A 1 276 ? -5.019 12.751 0.644 1.00 94.81 276 GLY A N 1
ATOM 2127 C CA . GLY A 1 276 ? -4.975 11.508 -0.135 1.00 94.81 276 GLY A CA 1
ATOM 2128 C C . GLY A 1 276 ? -4.547 11.729 -1.590 1.00 94.81 276 GLY A C 1
ATOM 2129 O O . GLY A 1 276 ? -3.683 11.009 -2.088 1.00 94.81 276 GLY A O 1
ATOM 2130 N N . ALA A 1 277 ? -5.052 12.783 -2.241 1.00 94.12 277 ALA A N 1
ATOM 2131 C CA . ALA A 1 277 ? -4.627 13.173 -3.586 1.00 94.12 277 ALA A CA 1
ATOM 2132 C C . ALA A 1 277 ? -3.146 13.602 -3.643 1.00 94.12 277 ALA A C 1
ATOM 2134 O O . ALA A 1 277 ? -2.416 13.177 -4.538 1.00 94.12 277 ALA A O 1
ATOM 2135 N N . VAL A 1 278 ? -2.665 14.387 -2.670 1.00 90.38 278 VAL A N 1
ATOM 2136 C CA . VAL A 1 278 ? -1.242 14.780 -2.580 1.00 90.38 278 VAL A CA 1
ATOM 2137 C C . VAL A 1 278 ? -0.343 13.564 -2.315 1.00 90.38 278 VAL A C 1
ATOM 2139 O O . VAL A 1 278 ? 0.679 13.394 -2.980 1.00 90.38 278 VAL A O 1
ATOM 2142 N N . THR A 1 279 ? -0.741 12.676 -1.401 1.00 92.75 279 THR A N 1
ATOM 2143 C CA . THR A 1 279 ? -0.074 11.393 -1.135 1.00 92.75 279 THR A CA 1
ATOM 2144 C C . THR A 1 279 ? -0.009 10.532 -2.394 1.00 92.75 279 THR A C 1
ATOM 2146 O O . THR A 1 279 ? 1.051 9.985 -2.689 1.00 92.75 279 THR A O 1
ATOM 2149 N N . ALA A 1 280 ? -1.095 10.455 -3.166 1.00 95.75 280 ALA A N 1
ATOM 2150 C CA . ALA A 1 280 ? -1.130 9.720 -4.422 1.00 95.75 280 ALA A CA 1
ATOM 2151 C C . ALA A 1 280 ? -0.113 10.265 -5.436 1.00 95.75 280 ALA A C 1
ATOM 2153 O O . ALA A 1 280 ? 0.640 9.467 -5.983 1.00 95.75 280 ALA A O 1
ATOM 2154 N N . VAL A 1 281 ? -0.010 11.591 -5.629 1.00 91.81 281 VAL A N 1
ATOM 2155 C CA . VAL A 1 281 ? 1.019 12.207 -6.501 1.00 91.81 281 VAL A CA 1
ATOM 2156 C C . VAL A 1 281 ? 2.435 11.863 -6.032 1.00 91.81 281 VAL A C 1
ATOM 2158 O O . VAL A 1 281 ? 3.269 11.457 -6.840 1.00 91.81 281 VAL A O 1
ATOM 2161 N N . ILE A 1 282 ? 2.713 12.000 -4.731 1.00 87.88 282 ILE A N 1
ATOM 2162 C CA . ILE A 1 282 ? 4.046 11.733 -4.169 1.00 87.88 282 ILE A CA 1
ATOM 2163 C C . ILE A 1 282 ? 4.430 10.261 -4.361 1.00 87.88 282 ILE A C 1
ATOM 2165 O O . ILE A 1 282 ? 5.542 9.976 -4.811 1.00 87.88 282 ILE A O 1
ATOM 2169 N N . LEU A 1 283 ? 3.519 9.321 -4.078 1.00 93.31 283 LEU A N 1
ATOM 2170 C CA . LEU A 1 283 ? 3.793 7.905 -4.312 1.00 93.31 283 LEU A CA 1
ATOM 2171 C C . LEU A 1 283 ? 3.847 7.549 -5.799 1.00 93.31 283 LEU A C 1
ATOM 2173 O O . LEU A 1 283 ? 4.648 6.689 -6.133 1.00 93.31 283 LEU A O 1
ATOM 2177 N N . SER A 1 284 ? 3.128 8.227 -6.701 1.00 92.06 284 SER A N 1
ATOM 2178 C CA . SER A 1 284 ? 3.306 8.024 -8.149 1.00 92.06 284 SER A CA 1
ATOM 2179 C C . SER A 1 284 ? 4.748 8.280 -8.577 1.00 92.06 284 SER A C 1
ATOM 2181 O O . SER A 1 284 ? 5.335 7.469 -9.287 1.00 92.06 284 SER A O 1
ATOM 2183 N N . VAL A 1 285 ? 5.342 9.379 -8.095 1.00 87.00 285 VAL A N 1
ATOM 2184 C CA . VAL A 1 285 ? 6.745 9.714 -8.373 1.00 87.00 285 VAL A CA 1
ATOM 2185 C C . VAL A 1 285 ? 7.674 8.644 -7.799 1.00 87.00 285 VAL A C 1
ATOM 2187 O O . VAL A 1 285 ? 8.467 8.067 -8.539 1.00 87.00 285 VAL A O 1
ATOM 2190 N N . VAL A 1 286 ? 7.553 8.322 -6.507 1.00 88.06 286 VAL A N 1
ATOM 2191 C CA . VAL A 1 286 ? 8.415 7.316 -5.855 1.00 88.06 286 VAL A CA 1
ATOM 2192 C C . VAL A 1 286 ? 8.279 5.936 -6.513 1.00 88.06 286 VAL A C 1
ATOM 2194 O O . VAL A 1 286 ? 9.287 5.272 -6.751 1.00 88.06 286 VAL A O 1
ATOM 2197 N N . CYS A 1 287 ? 7.064 5.512 -6.859 1.00 89.25 287 CYS A N 1
ATOM 2198 C CA . CYS A 1 287 ? 6.799 4.227 -7.500 1.00 89.25 287 CYS A CA 1
ATOM 2199 C C . CYS A 1 287 ? 7.270 4.174 -8.959 1.00 89.25 287 CYS A C 1
ATOM 2201 O O . CYS A 1 287 ? 7.738 3.116 -9.366 1.00 89.25 287 CYS A O 1
ATOM 2203 N N . ALA A 1 288 ? 7.249 5.276 -9.718 1.00 85.31 288 ALA A N 1
ATOM 2204 C CA . ALA A 1 288 ? 7.860 5.321 -11.052 1.00 85.31 288 ALA A CA 1
ATOM 2205 C C . ALA A 1 288 ? 9.392 5.136 -10.986 1.00 85.31 288 ALA A C 1
ATOM 2207 O O . ALA A 1 288 ? 9.960 4.359 -11.750 1.00 85.31 288 ALA A O 1
ATOM 2208 N N . PHE A 1 289 ? 10.070 5.757 -10.009 1.00 80.19 289 PHE A N 1
ATOM 2209 C CA . PHE A 1 289 ? 11.500 5.505 -9.774 1.00 80.19 289 PHE A CA 1
ATOM 2210 C C . PHE A 1 289 ? 11.775 4.055 -9.319 1.00 80.19 289 PHE A C 1
ATOM 2212 O O . PHE A 1 289 ? 12.669 3.395 -9.852 1.00 80.19 289 PHE A O 1
ATOM 2219 N N . VAL A 1 290 ? 11.031 3.547 -8.328 1.00 77.44 290 VAL A N 1
ATOM 2220 C CA . VAL A 1 290 ? 11.335 2.276 -7.633 1.00 77.44 290 VAL A CA 1
ATOM 2221 C C . VAL A 1 290 ? 10.793 1.032 -8.352 1.00 77.44 290 VAL A C 1
ATOM 2223 O O . VAL A 1 290 ? 11.413 -0.031 -8.275 1.00 77.44 290 VAL A O 1
ATOM 2226 N N . GLY A 1 291 ? 9.673 1.139 -9.072 1.00 64.62 291 GLY A N 1
ATOM 2227 C CA . GLY A 1 291 ? 9.006 0.020 -9.754 1.00 64.62 291 GLY A CA 1
ATOM 2228 C C . GLY A 1 291 ? 9.880 -0.661 -10.811 1.00 64.62 291 GLY A C 1
ATOM 2229 O O . GLY A 1 291 ? 9.774 -1.868 -11.020 1.00 64.62 291 GLY A O 1
ATOM 2230 N N . SER A 1 292 ? 10.837 0.080 -11.377 1.00 59.69 292 SER A N 1
ATOM 2231 C CA . SER A 1 292 ? 11.884 -0.437 -12.269 1.00 59.69 292 SER A CA 1
ATOM 2232 C C . SER A 1 292 ? 12.709 -1.600 -11.678 1.00 59.69 292 SER A C 1
ATOM 2234 O O . SER A 1 292 ? 13.260 -2.398 -12.437 1.00 59.69 292 SER A O 1
ATOM 2236 N N . PHE A 1 293 ? 12.760 -1.750 -10.346 1.00 54.47 293 PHE A N 1
ATOM 2237 C CA . PHE A 1 293 ? 13.569 -2.763 -9.654 1.00 54.47 293 PHE A CA 1
ATOM 2238 C C . PHE A 1 293 ? 12.783 -3.964 -9.086 1.00 54.47 293 PHE A C 1
ATOM 2240 O O . PHE A 1 293 ? 13.394 -5.000 -8.819 1.00 54.47 293 PHE A O 1
ATOM 2247 N N . PHE A 1 294 ? 11.460 -3.869 -8.882 1.00 56.56 294 PHE A N 1
ATOM 2248 C CA . PHE A 1 294 ? 10.707 -4.809 -8.025 1.00 56.56 294 PHE A CA 1
ATOM 2249 C C . PHE A 1 294 ? 9.497 -5.473 -8.706 1.00 56.56 294 PHE A C 1
ATOM 2251 O O . PHE A 1 294 ? 8.346 -5.240 -8.345 1.00 56.56 294 PHE A O 1
ATOM 2258 N N . TRP A 1 295 ? 9.761 -6.409 -9.622 1.00 57.19 295 TRP A N 1
ATOM 2259 C CA . TRP A 1 295 ? 8.739 -7.246 -10.277 1.00 57.19 295 TRP A CA 1
ATOM 2260 C C . TRP A 1 295 ? 8.181 -8.370 -9.372 1.00 57.19 295 TRP A C 1
ATOM 2262 O O . TRP A 1 295 ? 8.238 -9.555 -9.701 1.00 57.19 295 TRP A O 1
ATOM 2272 N N . LEU A 1 296 ? 7.622 -8.005 -8.212 1.00 66.94 296 LEU A N 1
ATOM 2273 C CA . LEU A 1 296 ? 6.844 -8.901 -7.343 1.00 66.94 296 LEU A CA 1
ATOM 2274 C C . LEU A 1 296 ? 5.339 -8.710 -7.589 1.00 66.94 296 LEU A C 1
ATOM 2276 O O . LEU A 1 296 ? 4.634 -8.096 -6.789 1.00 66.94 296 LEU A O 1
ATOM 2280 N N . LEU A 1 297 ? 4.908 -9.294 -8.710 1.00 70.81 297 LEU A N 1
ATOM 2281 C CA . LEU A 1 297 ? 3.591 -9.323 -9.374 1.00 70.81 297 LEU A CA 1
ATOM 2282 C C . LEU A 1 297 ? 2.355 -8.863 -8.566 1.00 70.81 297 LEU A C 1
ATOM 2284 O O . LEU A 1 297 ? 1.590 -8.045 -9.055 1.00 70.81 297 LEU A O 1
ATOM 2288 N N . LEU A 1 298 ? 2.136 -9.377 -7.348 1.00 79.50 298 LEU A N 1
ATOM 2289 C CA . LEU A 1 298 ? 0.975 -9.020 -6.508 1.00 79.50 298 LEU A CA 1
ATOM 2290 C C . LEU A 1 298 ? 1.336 -8.338 -5.179 1.00 79.50 298 LEU A C 1
ATOM 2292 O O . LEU A 1 298 ? 0.464 -7.780 -4.520 1.00 79.50 298 LEU A O 1
ATOM 2296 N N . ILE A 1 299 ? 2.607 -8.356 -4.773 1.00 85.50 299 ILE A N 1
ATOM 2297 C CA . ILE A 1 299 ? 3.044 -7.762 -3.500 1.00 85.50 299 ILE A CA 1
ATOM 2298 C C . ILE A 1 299 ? 3.189 -6.247 -3.656 1.00 85.50 299 ILE A C 1
ATOM 2300 O O . ILE A 1 299 ? 2.748 -5.502 -2.783 1.00 85.50 299 ILE A O 1
ATOM 2304 N N . PHE A 1 300 ? 3.763 -5.780 -4.770 1.00 88.75 300 PHE A N 1
ATOM 2305 C CA . PHE A 1 300 ? 3.969 -4.349 -5.000 1.00 88.75 300 PHE A CA 1
ATOM 2306 C C . PHE A 1 300 ? 2.649 -3.549 -5.078 1.00 88.75 300 PHE A C 1
ATOM 2308 O O . PHE A 1 300 ? 2.539 -2.585 -4.318 1.00 88.75 300 PHE A O 1
ATOM 2315 N N . PRO A 1 301 ? 1.613 -3.958 -5.849 1.00 92.75 301 PRO A N 1
ATOM 2316 C CA . PRO A 1 301 ? 0.314 -3.271 -5.858 1.00 92.75 301 PRO A CA 1
ATOM 2317 C C . PRO A 1 301 ? -0.349 -3.197 -4.474 1.00 92.75 301 PRO A C 1
ATOM 2319 O O . PRO A 1 301 ? -0.829 -2.145 -4.057 1.00 92.75 301 PRO A O 1
ATOM 2322 N N . VAL A 1 302 ? -0.319 -4.293 -3.704 1.00 93.38 302 VAL A N 1
ATOM 2323 C CA . VAL A 1 302 ? -0.903 -4.326 -2.352 1.00 93.38 302 VAL A CA 1
ATOM 2324 C C . VAL A 1 302 ? -0.147 -3.402 -1.392 1.00 93.38 302 VAL A C 1
ATOM 2326 O O . VAL A 1 302 ? -0.780 -2.643 -0.660 1.00 93.38 302 VAL A O 1
ATOM 2329 N N . VAL A 1 303 ? 1.191 -3.409 -1.405 1.00 92.25 303 VAL A N 1
ATOM 2330 C CA . VAL A 1 303 ? 2.005 -2.516 -0.558 1.00 92.25 303 VAL A CA 1
ATOM 2331 C C . VAL A 1 303 ? 1.816 -1.049 -0.956 1.00 92.25 303 VAL A C 1
ATOM 2333 O O . VAL A 1 303 ? 1.611 -0.208 -0.082 1.00 92.25 303 VAL A O 1
ATOM 2336 N N . HIS A 1 304 ? 1.819 -0.736 -2.256 1.00 94.31 304 HIS A N 1
ATOM 2337 C CA . HIS A 1 304 ? 1.537 0.606 -2.780 1.00 94.31 304 HIS A CA 1
ATOM 2338 C C . HIS A 1 304 ? 0.154 1.089 -2.330 1.00 94.31 304 HIS A C 1
ATOM 2340 O O . HIS A 1 304 ? 0.039 2.182 -1.774 1.00 94.31 304 HIS A O 1
ATOM 2346 N N . GLY A 1 305 ? -0.871 0.243 -2.462 1.00 96.00 305 GLY A N 1
ATOM 2347 C CA . GLY A 1 305 ? -2.229 0.534 -2.012 1.00 96.00 305 GLY A CA 1
ATOM 2348 C C . GLY A 1 305 ? -2.311 0.799 -0.512 1.00 96.00 305 GLY A C 1
ATOM 2349 O O . GLY A 1 305 ? -2.829 1.838 -0.108 1.00 96.00 305 GLY A O 1
ATOM 2350 N N . VAL A 1 306 ? -1.739 -0.075 0.326 1.00 96.00 306 VAL A N 1
ATOM 2351 C CA . VAL A 1 306 ? -1.690 0.134 1.785 1.00 96.00 306 VAL A CA 1
ATOM 2352 C C . VAL A 1 306 ? -1.030 1.472 2.134 1.00 96.00 306 VAL A C 1
ATOM 2354 O O . VAL A 1 306 ? -1.582 2.225 2.935 1.00 96.00 306 VAL A O 1
ATOM 2357 N N . LEU A 1 307 ? 0.109 1.806 1.518 1.00 94.56 307 LEU A N 1
ATOM 2358 C CA . LEU A 1 307 ? 0.820 3.061 1.789 1.00 94.56 307 LEU A CA 1
ATOM 2359 C C . LEU A 1 307 ? 0.007 4.301 1.381 1.00 94.56 307 LEU A C 1
ATOM 2361 O O . LEU A 1 307 ? -0.053 5.259 2.153 1.00 94.56 307 LEU A O 1
ATOM 2365 N N . VAL A 1 308 ? -0.660 4.279 0.221 1.00 96.50 308 VAL A N 1
ATOM 2366 C CA . VAL A 1 308 ? -1.551 5.374 -0.207 1.00 96.50 308 VAL A CA 1
ATOM 2367 C C . VAL A 1 308 ? -2.792 5.470 0.688 1.00 96.50 308 VAL A C 1
ATOM 2369 O O . VAL A 1 308 ? -3.224 6.575 1.001 1.00 96.50 308 VAL A O 1
ATOM 2372 N N . GLY A 1 309 ? -3.356 4.342 1.133 1.00 97.00 309 GLY A N 1
ATOM 2373 C CA . GLY A 1 309 ? -4.582 4.287 1.937 1.00 97.00 309 GLY A CA 1
ATOM 2374 C C . GLY A 1 309 ? -4.414 4.639 3.418 1.00 97.00 309 GLY A C 1
ATOM 2375 O O . GLY A 1 309 ? -5.330 5.205 4.016 1.00 97.00 309 GLY A O 1
ATOM 2376 N N . ILE A 1 310 ? -3.249 4.365 4.019 1.00 96.56 310 ILE A N 1
ATOM 2377 C CA . ILE A 1 310 ? -2.971 4.704 5.427 1.00 96.56 310 ILE A CA 1
ATOM 2378 C C . ILE A 1 310 ? -3.182 6.200 5.692 1.00 96.56 310 ILE A C 1
ATOM 2380 O O . ILE A 1 310 ? -3.805 6.556 6.691 1.00 96.56 310 ILE A O 1
ATOM 2384 N N . VAL A 1 311 ? -2.697 7.075 4.805 1.00 95.69 311 VAL A N 1
ATOM 2385 C CA . VAL A 1 311 ? -2.707 8.528 5.036 1.00 95.69 311 VAL A CA 1
ATOM 2386 C C . VAL A 1 311 ? -4.125 9.124 5.111 1.00 95.69 311 VAL A C 1
ATOM 2388 O O . VAL A 1 311 ? -4.420 9.739 6.135 1.00 95.69 311 VAL A O 1
ATOM 2391 N N . PRO A 1 312 ? -5.040 8.951 4.131 1.00 96.12 312 PRO A N 1
ATOM 2392 C CA . PRO A 1 312 ? -6.400 9.479 4.237 1.00 96.12 312 PRO A CA 1
ATOM 2393 C C . PRO A 1 312 ? -7.187 8.856 5.398 1.00 96.12 312 PRO A C 1
ATOM 2395 O O . PRO A 1 312 ? -7.918 9.578 6.074 1.00 96.12 312 PRO A O 1
ATOM 2398 N N . GLY A 1 313 ? -7.003 7.562 5.694 1.00 95.19 313 GLY A N 1
ATOM 2399 C CA . GLY A 1 313 ? -7.635 6.918 6.854 1.00 95.19 313 GLY A CA 1
ATOM 2400 C C . GLY A 1 313 ? -7.210 7.546 8.183 1.00 95.19 313 GLY A C 1
ATOM 2401 O O . GLY A 1 313 ? -8.047 7.877 9.023 1.00 95.19 313 GLY A O 1
ATOM 2402 N N . LEU A 1 314 ? -5.910 7.788 8.346 1.00 94.81 314 LEU A N 1
ATOM 2403 C CA . LEU A 1 314 ? -5.352 8.452 9.519 1.00 94.81 314 LEU A CA 1
ATOM 2404 C C . LEU A 1 314 ? -5.709 9.950 9.584 1.00 94.81 314 LEU A C 1
ATOM 2406 O O . LEU A 1 314 ? -6.004 10.449 10.669 1.00 94.81 314 LEU A O 1
ATOM 2410 N N . VAL A 1 315 ? -5.766 10.675 8.462 1.00 94.06 315 VAL A N 1
ATOM 2411 C CA . VAL A 1 315 ? -6.293 12.054 8.450 1.00 94.06 315 VAL A CA 1
ATOM 2412 C C . VAL A 1 315 ? -7.756 12.055 8.894 1.00 94.06 315 VAL A C 1
ATOM 2414 O O . VAL A 1 315 ? -8.132 12.877 9.730 1.00 94.06 315 VAL A O 1
ATOM 2417 N N . GLY A 1 316 ? -8.560 11.089 8.438 1.00 95.38 316 GLY A N 1
ATOM 2418 C CA . GLY A 1 316 ? -9.914 10.856 8.938 1.00 95.38 316 GLY A CA 1
ATOM 2419 C C . GLY A 1 316 ? -9.951 10.609 10.450 1.00 95.38 316 GLY A C 1
ATOM 2420 O O . GLY A 1 316 ? -10.709 11.262 11.167 1.00 95.38 316 GLY A O 1
ATOM 2421 N N . ARG A 1 317 ? -9.065 9.754 10.973 1.00 94.94 317 ARG A N 1
ATOM 2422 C CA . ARG A 1 317 ? -8.927 9.493 12.415 1.00 94.94 317 ARG A CA 1
ATOM 2423 C C . ARG A 1 317 ? -8.589 10.757 13.218 1.00 94.94 317 ARG A C 1
ATOM 2425 O O . ARG A 1 317 ? -9.280 11.075 14.187 1.00 94.94 317 ARG A O 1
ATOM 2432 N N . ILE A 1 318 ? -7.574 11.515 12.804 1.00 94.44 318 ILE A N 1
ATOM 2433 C CA . ILE A 1 318 ? -7.118 12.740 13.489 1.00 94.44 318 ILE A CA 1
ATOM 2434 C C . ILE A 1 318 ? -8.198 13.832 13.458 1.00 94.44 318 ILE A C 1
ATOM 2436 O O . ILE A 1 318 ? -8.434 14.505 14.463 1.00 94.44 318 ILE A O 1
ATOM 2440 N N . THR A 1 319 ? -8.888 13.986 12.326 1.00 94.75 319 THR A N 1
ATOM 2441 C CA . THR A 1 319 ? -9.962 14.978 12.134 1.00 94.75 319 THR A CA 1
ATOM 2442 C C . THR A 1 319 ? -11.325 14.538 12.680 1.00 94.75 319 THR A C 1
ATOM 2444 O O . THR A 1 319 ? -12.288 15.300 12.584 1.00 94.75 319 THR A O 1
ATOM 2447 N N . LYS A 1 320 ? -11.409 13.349 13.302 1.00 95.62 320 LYS A N 1
ATOM 2448 C CA . LYS A 1 320 ? -12.643 12.754 13.842 1.00 95.62 320 LYS A CA 1
ATOM 2449 C C . LYS A 1 320 ? -13.730 12.566 12.769 1.00 95.62 320 LYS A C 1
ATOM 2451 O O . LYS A 1 320 ? -14.886 12.905 12.999 1.00 95.62 320 LYS A O 1
ATOM 2456 N N . ALA A 1 321 ? -13.372 12.080 11.587 1.00 93.94 321 ALA A N 1
ATOM 2457 C CA . ALA A 1 321 ? -14.302 11.746 10.511 1.00 93.94 321 ALA A CA 1
ATOM 2458 C C . ALA A 1 321 ? -14.719 10.261 10.609 1.00 93.94 321 ALA A C 1
ATOM 2460 O O . ALA A 1 321 ? -14.116 9.399 9.973 1.00 93.94 321 ALA A O 1
ATOM 2461 N N . ASP A 1 322 ? -15.751 9.949 11.404 1.00 94.12 322 ASP A N 1
ATOM 2462 C CA . ASP A 1 322 ? -16.351 8.604 11.494 1.00 94.12 322 ASP A CA 1
ATOM 2463 C C . ASP A 1 322 ? -17.262 8.369 10.273 1.00 94.12 322 ASP A C 1
ATOM 2465 O O . ASP A 1 322 ? -18.494 8.431 10.319 1.00 94.12 322 ASP A O 1
ATOM 2469 N N . TYR A 1 323 ? -16.606 8.162 9.130 1.00 95.12 323 TYR A N 1
ATOM 2470 C CA . TYR A 1 323 ? -17.205 7.929 7.817 1.00 95.12 323 TYR A CA 1
ATOM 2471 C C . TYR A 1 323 ? -16.437 6.813 7.076 1.00 95.12 323 TYR A C 1
ATOM 2473 O O . TYR A 1 323 ? -15.804 7.067 6.049 1.00 95.12 323 TYR A O 1
ATOM 2481 N N . PRO A 1 324 ? -16.436 5.568 7.596 1.00 94.88 324 PRO A N 1
ATOM 2482 C CA . PRO A 1 324 ? -15.554 4.497 7.128 1.00 94.88 324 PRO A CA 1
ATOM 2483 C C . PRO A 1 324 ? -15.745 4.134 5.652 1.00 94.88 324 PRO A C 1
ATOM 2485 O O . PRO A 1 324 ? -14.766 3.859 4.968 1.00 94.88 324 PRO A O 1
ATOM 2488 N N . VAL A 1 325 ? -16.976 4.169 5.130 1.00 95.38 325 VAL A N 1
ATOM 2489 C CA . VAL A 1 325 ? -17.244 3.884 3.706 1.00 95.38 325 VAL A CA 1
ATOM 2490 C C . VAL A 1 325 ? -16.697 5.003 2.816 1.00 95.38 325 VAL A C 1
ATOM 2492 O O . VAL A 1 325 ? -16.063 4.737 1.801 1.00 95.38 325 VAL A O 1
ATOM 2495 N N . GLN A 1 326 ? -16.888 6.261 3.210 1.00 96.75 326 GLN A N 1
ATOM 2496 C CA . GLN A 1 326 ? -16.402 7.424 2.472 1.00 96.75 326 GLN A CA 1
ATOM 2497 C C . GLN A 1 326 ? -14.868 7.510 2.507 1.00 96.75 326 GLN A C 1
ATOM 2499 O O . GLN A 1 326 ? -14.256 7.817 1.490 1.00 96.75 326 GLN A O 1
ATOM 2504 N N . LEU A 1 327 ? -14.234 7.174 3.635 1.00 96.75 327 LEU A N 1
ATOM 2505 C CA . LEU A 1 327 ? -12.774 7.085 3.741 1.00 96.75 327 LEU A CA 1
ATOM 2506 C C . LEU A 1 327 ? -12.206 5.902 2.944 1.00 96.75 327 LEU A C 1
ATOM 2508 O O . LEU A 1 327 ? -11.177 6.064 2.293 1.00 96.75 327 LEU A O 1
ATOM 2512 N N . ALA A 1 328 ? -12.903 4.761 2.892 1.00 97.06 328 ALA A N 1
ATOM 2513 C CA . ALA A 1 328 ? -12.558 3.663 1.987 1.00 97.06 328 ALA A CA 1
ATOM 2514 C C . ALA A 1 328 ? -12.633 4.092 0.508 1.00 97.06 328 ALA A C 1
ATOM 2516 O O . ALA A 1 328 ? -11.730 3.784 -0.265 1.00 97.06 328 ALA A O 1
ATOM 2517 N N . LEU A 1 329 ? -13.661 4.858 0.119 1.00 97.5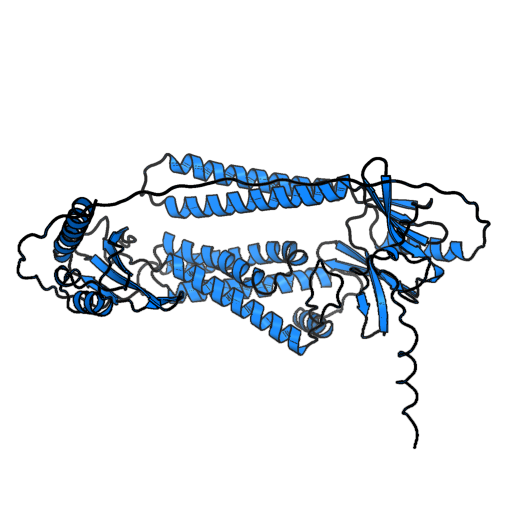6 329 LEU A N 1
ATOM 2518 C CA . LEU A 1 329 ? -13.801 5.419 -1.232 1.00 97.56 329 LEU A CA 1
ATOM 2519 C C . LEU A 1 329 ? -12.724 6.474 -1.554 1.00 97.56 329 LEU A C 1
ATOM 2521 O O . LEU A 1 329 ? -12.216 6.499 -2.673 1.00 97.56 329 LEU A O 1
ATOM 2525 N N . ILE A 1 330 ? -12.320 7.300 -0.584 1.00 97.94 330 ILE A N 1
ATOM 2526 C CA . ILE A 1 330 ? -11.189 8.232 -0.732 1.00 97.94 330 ILE A CA 1
ATOM 2527 C C . ILE A 1 330 ? -9.869 7.466 -0.898 1.00 97.94 330 ILE A C 1
ATOM 2529 O O . ILE A 1 330 ? -9.072 7.809 -1.772 1.00 97.94 330 ILE A O 1
ATOM 2533 N N . GLY A 1 331 ? -9.642 6.412 -0.105 1.00 98.00 331 GLY A N 1
ATOM 2534 C CA . GLY A 1 331 ? -8.485 5.524 -0.239 1.00 98.00 331 GLY A CA 1
ATOM 2535 C C . GLY A 1 331 ? -8.441 4.852 -1.613 1.00 98.00 331 GLY A C 1
ATOM 2536 O O . GLY A 1 331 ? -7.428 4.936 -2.301 1.00 98.00 331 GLY A O 1
ATOM 2537 N N . ALA A 1 332 ? -9.566 4.282 -2.055 1.00 98.19 332 ALA A N 1
ATOM 2538 C CA . ALA A 1 332 ? -9.747 3.712 -3.389 1.00 98.19 332 ALA A CA 1
ATOM 2539 C C . ALA A 1 332 ? -9.401 4.712 -4.506 1.00 98.19 332 ALA A C 1
ATOM 2541 O O . ALA A 1 332 ? -8.582 4.408 -5.373 1.00 98.19 332 ALA A O 1
ATOM 2542 N N . ALA A 1 333 ? -9.984 5.915 -4.469 1.00 98.00 333 ALA A N 1
ATOM 2543 C CA . ALA A 1 333 ? -9.743 6.955 -5.468 1.00 98.00 333 ALA A CA 1
ATOM 2544 C C . ALA A 1 333 ? -8.278 7.424 -5.478 1.00 98.00 333 ALA A C 1
ATOM 2546 O O . ALA A 1 333 ? -7.690 7.580 -6.547 1.00 98.00 333 ALA A O 1
ATOM 2547 N N . SER A 1 334 ? -7.665 7.576 -4.300 1.00 97.94 334 SER A N 1
ATOM 2548 C CA . SER A 1 334 ? -6.246 7.933 -4.163 1.00 97.94 334 SER A CA 1
ATOM 2549 C C . SER A 1 334 ? -5.338 6.832 -4.726 1.00 97.94 334 SER A C 1
ATOM 2551 O O . SER A 1 334 ? -4.398 7.125 -5.461 1.00 97.94 334 SER A O 1
ATOM 2553 N N . GLY A 1 335 ? -5.643 5.558 -4.449 1.00 97.56 335 GLY A N 1
ATOM 2554 C CA . GLY A 1 335 ? -4.923 4.407 -5.002 1.00 97.56 335 GLY A CA 1
ATOM 2555 C C . GLY A 1 335 ? -5.011 4.343 -6.529 1.00 97.56 335 GLY A C 1
ATOM 2556 O O . GLY A 1 335 ? -3.983 4.249 -7.196 1.00 97.56 335 GLY A O 1
ATOM 2557 N N . ALA A 1 336 ? -6.216 4.487 -7.091 1.00 97.81 336 ALA A N 1
ATOM 2558 C CA . ALA A 1 336 ? -6.430 4.521 -8.539 1.00 97.81 336 ALA A CA 1
ATOM 2559 C C . ALA A 1 336 ? -5.690 5.685 -9.220 1.00 97.81 336 ALA A C 1
ATOM 2561 O O . ALA A 1 336 ? -5.027 5.489 -10.239 1.00 97.81 336 ALA A O 1
ATOM 2562 N N . PHE A 1 337 ? -5.754 6.883 -8.632 1.00 97.56 337 PHE A N 1
ATOM 2563 C CA . PHE A 1 337 ? -5.034 8.055 -9.129 1.00 97.56 337 PHE A CA 1
ATOM 2564 C C . PHE A 1 337 ? -3.510 7.881 -9.040 1.00 97.56 337 PHE A C 1
ATOM 2566 O O . PHE A 1 337 ? -2.789 8.348 -9.920 1.00 97.56 337 PHE A O 1
ATOM 2573 N N . SER A 1 338 ? -3.008 7.158 -8.031 1.00 96.50 338 SER A N 1
ATOM 2574 C CA . SER A 1 338 ? -1.578 6.863 -7.919 1.00 96.50 338 SER A CA 1
ATOM 2575 C C . SER A 1 338 ? -1.103 5.868 -8.989 1.00 96.50 338 SER A C 1
ATOM 2577 O O . SER A 1 338 ? -0.098 6.125 -9.643 1.00 96.50 338 SER A O 1
ATOM 2579 N N . VAL A 1 339 ? -1.850 4.789 -9.262 1.00 95.44 339 VAL A N 1
ATOM 2580 C CA . VAL A 1 339 ? -1.534 3.852 -10.369 1.00 95.44 339 VAL A CA 1
ATOM 2581 C C . VAL A 1 339 ? -1.537 4.571 -11.722 1.00 95.44 339 VAL A C 1
ATOM 2583 O O . VAL A 1 339 ? -0.587 4.444 -12.493 1.00 95.44 339 VAL A O 1
ATOM 2586 N N . LEU A 1 340 ? -2.558 5.394 -11.987 1.00 95.94 340 LEU A N 1
ATOM 2587 C CA . LEU A 1 340 ? -2.618 6.217 -13.198 1.00 95.94 340 LEU A CA 1
ATOM 2588 C C . LEU A 1 340 ? -1.422 7.180 -13.289 1.00 95.94 340 LEU A C 1
ATOM 2590 O O . LEU A 1 340 ? -0.846 7.351 -14.361 1.00 95.94 340 LEU A O 1
ATOM 2594 N N . GLY A 1 341 ? -1.022 7.778 -12.164 1.00 94.94 341 GLY A N 1
ATOM 2595 C CA . GLY A 1 341 ? 0.123 8.679 -12.088 1.00 94.94 341 GLY A CA 1
ATOM 2596 C C . GLY A 1 341 ? 1.470 8.003 -12.356 1.00 94.94 341 GLY A C 1
ATOM 2597 O O . GLY A 1 341 ? 2.309 8.622 -13.002 1.00 94.94 341 GLY A O 1
ATOM 2598 N N . VAL A 1 342 ? 1.681 6.750 -11.926 1.00 94.00 342 VAL A N 1
ATOM 2599 C CA . VAL A 1 342 ? 2.893 5.976 -12.274 1.00 94.00 342 VAL A CA 1
ATOM 2600 C C . VAL A 1 342 ? 2.995 5.828 -13.793 1.00 94.00 342 VAL A C 1
ATOM 2602 O O . VAL A 1 342 ? 3.973 6.270 -14.391 1.00 94.00 342 VAL A O 1
ATOM 2605 N N . HIS A 1 343 ? 1.946 5.312 -14.438 1.00 93.62 343 HIS A N 1
ATOM 2606 C CA . HIS A 1 343 ? 1.929 5.142 -15.893 1.00 93.62 343 HIS A CA 1
ATOM 2607 C C . HIS A 1 343 ? 2.016 6.471 -16.662 1.00 93.62 343 HIS A C 1
ATOM 2609 O O . HIS A 1 343 ? 2.598 6.527 -17.745 1.00 93.62 343 HIS A O 1
ATOM 2615 N N . TYR A 1 344 ? 1.458 7.559 -16.123 1.00 94.69 344 TYR A N 1
ATOM 2616 C CA . TYR A 1 344 ? 1.576 8.883 -16.735 1.00 94.69 344 TYR A CA 1
ATOM 2617 C C . TYR A 1 344 ? 3.005 9.446 -16.642 1.00 94.69 344 TYR A C 1
ATOM 2619 O O . TYR A 1 344 ? 3.459 10.131 -17.558 1.00 94.69 344 TYR A O 1
ATOM 2627 N N . LEU A 1 345 ? 3.749 9.123 -15.580 1.00 90.06 345 LEU A N 1
ATOM 2628 C CA . LEU A 1 345 ? 5.170 9.460 -15.468 1.00 90.06 345 LEU A CA 1
ATOM 2629 C C . LEU A 1 345 ? 6.041 8.600 -16.397 1.00 90.06 345 LEU A C 1
ATOM 2631 O O . LEU A 1 345 ? 6.964 9.145 -17.003 1.00 90.06 345 LEU A O 1
ATOM 2635 N N . ASP A 1 346 ? 5.709 7.317 -16.593 1.00 89.88 346 ASP A N 1
ATOM 2636 C CA . ASP A 1 346 ? 6.327 6.480 -17.636 1.00 89.88 346 ASP A CA 1
ATOM 2637 C C . ASP A 1 346 ? 6.109 7.092 -19.033 1.00 89.88 346 ASP A C 1
ATOM 2639 O O . ASP A 1 346 ? 7.049 7.195 -19.823 1.00 89.88 346 ASP A O 1
ATOM 2643 N N . TYR A 1 347 ? 4.886 7.555 -19.325 1.00 92.19 347 TYR A N 1
ATOM 2644 C CA . TYR A 1 347 ? 4.550 8.261 -20.565 1.00 92.19 347 TYR A CA 1
ATOM 2645 C C . TYR A 1 347 ? 5.372 9.542 -20.742 1.00 92.19 347 TYR A C 1
ATOM 2647 O O . TYR A 1 347 ? 5.993 9.719 -21.789 1.00 92.19 347 TYR A O 1
ATOM 2655 N N . LEU A 1 348 ? 5.440 10.414 -19.730 1.00 88.94 348 LEU A N 1
ATOM 2656 C CA . LEU A 1 348 ? 6.249 11.635 -19.810 1.00 88.94 348 LEU A CA 1
ATOM 2657 C C . LEU A 1 348 ? 7.733 11.305 -20.026 1.00 88.94 348 LEU A C 1
ATOM 2659 O O . LEU A 1 348 ? 8.363 11.872 -20.920 1.00 88.94 348 LEU A O 1
ATOM 2663 N N . GLY A 1 349 ? 8.266 10.328 -19.285 1.00 85.44 349 GLY A N 1
ATOM 2664 C CA . GLY A 1 349 ? 9.626 9.812 -19.450 1.00 85.44 349 GLY A CA 1
ATOM 2665 C C . GLY A 1 349 ? 9.887 9.154 -20.811 1.00 85.44 349 GLY A C 1
ATOM 2666 O O . GLY A 1 349 ? 11.036 9.098 -21.246 1.00 85.44 349 GLY A O 1
ATOM 2667 N N . SER A 1 350 ? 8.842 8.691 -21.501 1.00 84.44 350 SER A N 1
ATOM 2668 C CA . SER A 1 350 ? 8.903 8.213 -22.883 1.00 84.44 350 SER A CA 1
ATOM 2669 C C . SER A 1 350 ? 8.867 9.369 -23.892 1.00 84.44 350 SER A C 1
ATOM 2671 O O . SER A 1 350 ? 9.703 9.421 -24.790 1.00 84.44 350 SER A O 1
ATOM 2673 N N . SER A 1 351 ? 7.967 10.342 -23.711 1.00 84.06 351 SER A N 1
ATOM 2674 C CA . SER A 1 351 ? 7.734 11.457 -24.649 1.00 84.06 351 SER A CA 1
ATOM 2675 C C . SER A 1 351 ? 8.916 12.420 -24.822 1.00 84.06 351 SER A C 1
ATOM 2677 O O . SER A 1 351 ? 8.999 13.121 -25.826 1.00 84.06 351 SER A O 1
ATOM 2679 N N . ILE A 1 352 ? 9.843 12.445 -23.860 1.00 81.94 352 ILE A N 1
ATOM 2680 C CA . ILE A 1 352 ? 11.066 13.263 -23.900 1.00 81.94 352 ILE A CA 1
ATOM 2681 C C . ILE A 1 352 ? 12.113 12.662 -24.864 1.00 81.94 352 ILE A C 1
ATOM 2683 O O . ILE A 1 352 ? 13.071 13.336 -25.247 1.00 81.94 352 ILE A O 1
ATOM 2687 N N . ASN A 1 353 ? 11.950 11.403 -25.282 1.00 74.56 353 ASN A N 1
ATOM 2688 C CA . ASN A 1 353 ? 12.978 10.670 -26.016 1.00 74.56 353 ASN A CA 1
ATOM 2689 C C . ASN A 1 353 ? 12.899 10.938 -27.532 1.00 74.56 353 ASN A C 1
ATOM 2691 O O . ASN A 1 353 ? 11.837 10.741 -28.132 1.00 74.56 353 ASN A O 1
ATOM 2695 N N . PRO A 1 354 ? 14.011 11.314 -28.196 1.00 71.12 354 PRO A N 1
ATOM 2696 C CA . PRO A 1 354 ? 14.040 11.480 -29.647 1.00 71.12 354 PRO A CA 1
ATOM 2697 C C . PRO A 1 354 ? 13.621 10.192 -30.371 1.00 71.12 354 PRO A C 1
ATOM 2699 O O . PRO A 1 354 ? 14.251 9.149 -30.209 1.00 71.12 354 PRO A O 1
ATOM 2702 N N . GLY A 1 355 ? 12.557 10.267 -31.174 1.00 75.44 355 GLY A N 1
ATOM 2703 C CA . GLY A 1 355 ? 12.001 9.116 -31.897 1.00 75.44 355 GLY A CA 1
ATOM 2704 C C . GLY A 1 355 ? 10.964 8.286 -31.129 1.00 75.44 355 GLY A C 1
ATOM 2705 O O . GLY A 1 355 ? 10.534 7.255 -31.645 1.00 75.44 355 GLY A O 1
ATOM 2706 N N . ALA A 1 356 ? 10.524 8.715 -29.939 1.00 75.19 356 ALA A N 1
ATOM 2707 C CA . ALA A 1 356 ? 9.341 8.142 -29.298 1.00 75.19 356 ALA A CA 1
ATOM 2708 C C . ALA A 1 356 ? 8.070 8.339 -30.162 1.00 75.19 356 ALA A C 1
ATOM 2710 O O . ALA A 1 356 ? 7.980 9.331 -30.895 1.00 75.19 356 ALA A O 1
ATOM 2711 N N . PRO A 1 357 ? 7.068 7.438 -30.083 1.00 72.94 357 PRO A N 1
ATOM 2712 C CA . PRO A 1 357 ? 5.804 7.600 -30.799 1.00 72.94 357 PRO A CA 1
ATOM 2713 C C . PRO A 1 357 ? 5.111 8.920 -30.438 1.00 72.94 357 PRO A C 1
ATOM 2715 O O . PRO A 1 357 ? 4.795 9.171 -29.275 1.00 72.94 357 PRO A O 1
ATOM 2718 N N . THR A 1 358 ? 4.834 9.754 -31.441 1.00 76.50 358 THR A N 1
ATOM 2719 C CA . THR A 1 358 ? 4.117 11.025 -31.275 1.00 76.50 358 THR A CA 1
ATOM 2720 C C . THR A 1 358 ? 2.617 10.771 -31.099 1.00 76.50 358 THR A C 1
ATOM 2722 O O . THR A 1 358 ? 1.840 10.869 -32.049 1.00 76.50 358 THR A O 1
ATOM 2725 N N . GLY A 1 359 ? 2.221 10.412 -29.880 1.00 87.00 359 GLY A N 1
ATOM 2726 C CA . GLY A 1 359 ? 0.836 10.199 -29.461 1.00 87.00 359 GLY A CA 1
ATOM 2727 C C . GLY A 1 359 ? 0.611 10.684 -28.029 1.00 87.00 359 GLY A C 1
ATOM 2728 O O . GLY A 1 359 ? 1.553 11.093 -27.352 1.00 87.00 359 GLY A O 1
ATOM 2729 N N . GLY A 1 360 ? -0.638 10.663 -27.568 1.00 92.69 360 GLY A N 1
ATOM 2730 C CA . GLY A 1 360 ? -0.973 10.982 -26.186 1.00 92.69 360 GLY A CA 1
ATOM 2731 C C . GLY A 1 360 ? -0.745 9.804 -25.236 1.00 92.69 360 GLY A C 1
ATOM 2732 O O . GLY A 1 360 ? -0.255 8.732 -25.599 1.00 92.69 360 GLY A O 1
ATOM 2733 N N . PHE A 1 361 ? -1.154 10.000 -23.982 1.00 93.25 361 PHE A N 1
ATOM 2734 C CA . PHE A 1 361 ? -1.049 8.987 -22.930 1.00 93.25 361 PHE A CA 1
ATOM 2735 C C . PHE A 1 361 ? -1.754 7.664 -23.290 1.00 93.25 361 PHE A C 1
ATOM 2737 O O . PHE A 1 361 ? -1.239 6.588 -22.989 1.00 93.25 361 PHE A O 1
ATOM 2744 N N . TRP A 1 362 ? -2.910 7.718 -23.958 1.00 95.25 362 TRP A N 1
ATOM 2745 C CA . TRP A 1 362 ? -3.668 6.514 -24.311 1.00 95.25 362 TRP A CA 1
ATOM 2746 C C . TRP A 1 362 ? -3.039 5.747 -25.478 1.00 95.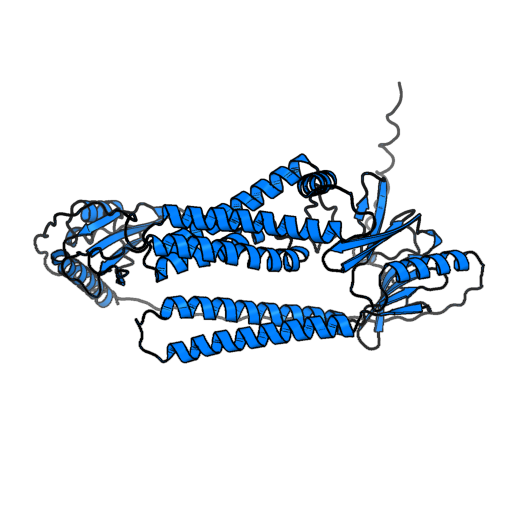25 362 TRP A C 1
ATOM 2748 O O . TRP A 1 362 ? -3.011 4.517 -25.452 1.00 95.25 362 TRP A O 1
ATOM 2758 N N . GLU A 1 363 ? -2.458 6.448 -26.452 1.00 92.94 363 GLU A N 1
ATOM 2759 C CA . GLU A 1 363 ? -1.653 5.857 -27.522 1.00 92.94 363 GLU A CA 1
ATOM 2760 C C . GLU A 1 363 ? -0.394 5.187 -26.953 1.00 92.94 363 GLU A C 1
ATOM 2762 O O . GLU A 1 363 ? -0.061 4.072 -27.355 1.00 92.94 363 GLU A O 1
ATOM 2767 N N . PHE A 1 364 ? 0.256 5.806 -25.961 1.00 92.38 364 PHE A N 1
ATOM 2768 C CA . PHE A 1 364 ? 1.365 5.197 -25.223 1.00 92.38 364 PHE A CA 1
ATOM 2769 C C . PHE A 1 364 ? 0.932 3.941 -24.454 1.00 92.38 364 PHE A C 1
ATOM 2771 O O . PHE A 1 364 ? 1.556 2.895 -24.610 1.00 92.38 364 PHE A O 1
ATOM 2778 N N . MET A 1 365 ? -0.156 3.986 -23.677 1.00 95.00 365 MET A N 1
ATOM 2779 C CA . MET A 1 365 ? -0.645 2.804 -22.949 1.00 95.00 365 MET A CA 1
ATOM 2780 C C . MET A 1 365 ? -1.040 1.664 -23.896 1.00 95.00 365 MET A C 1
ATOM 2782 O O . MET A 1 365 ? -0.761 0.496 -23.615 1.00 95.00 365 MET A O 1
ATOM 2786 N N . ARG A 1 366 ? -1.619 1.994 -25.058 1.00 94.62 366 ARG A N 1
ATOM 2787 C CA . ARG A 1 366 ? -1.875 1.035 -26.136 1.00 94.62 366 ARG A CA 1
ATOM 2788 C C . ARG A 1 366 ? -0.571 0.434 -26.670 1.00 94.62 366 ARG A C 1
ATOM 2790 O O . ARG A 1 366 ? -0.470 -0.787 -26.749 1.00 94.62 366 ARG A O 1
ATOM 2797 N N . PHE A 1 367 ? 0.425 1.258 -26.995 1.00 91.69 367 PHE A N 1
ATOM 2798 C CA . PHE A 1 367 ? 1.739 0.806 -27.460 1.00 91.69 367 PHE A CA 1
ATOM 2799 C C . PHE A 1 367 ? 2.410 -0.131 -26.441 1.00 91.69 367 PHE A C 1
ATOM 2801 O O . PHE A 1 367 ? 2.835 -1.224 -26.806 1.00 91.69 367 PHE A O 1
ATOM 2808 N N . ARG A 1 368 ? 2.408 0.227 -25.151 1.00 91.88 368 ARG A N 1
ATOM 2809 C CA . ARG A 1 368 ? 2.947 -0.602 -24.058 1.00 91.88 368 ARG A CA 1
ATOM 2810 C C . ARG A 1 368 ? 2.230 -1.952 -23.932 1.00 91.88 368 ARG A C 1
ATOM 2812 O O . ARG A 1 368 ? 2.873 -2.957 -23.636 1.00 91.88 368 ARG A O 1
ATOM 2819 N N . ALA A 1 369 ? 0.923 -2.010 -24.195 1.00 93.38 369 ALA A N 1
ATOM 2820 C CA . ALA A 1 369 ? 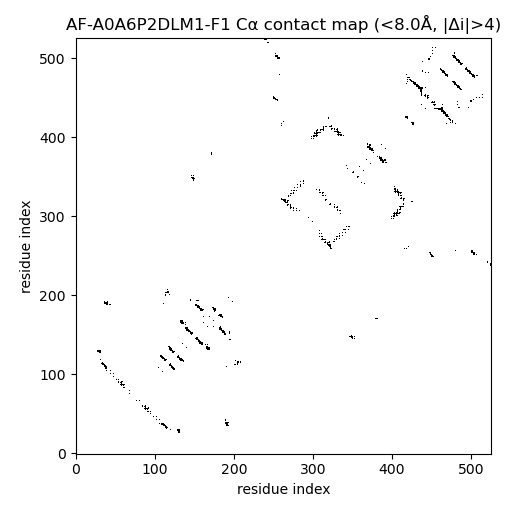0.193 -3.277 -24.256 1.00 93.38 369 ALA A CA 1
ATOM 2821 C C . ALA A 1 369 ? 0.555 -4.087 -25.515 1.00 93.38 369 ALA A C 1
ATOM 2823 O O . ALA A 1 369 ? 0.688 -5.307 -25.442 1.00 93.38 369 ALA A O 1
ATOM 2824 N N . GLU A 1 370 ? 0.753 -3.436 -26.665 1.00 91.75 370 GLU A N 1
ATOM 2825 C CA . GLU A 1 370 ? 1.187 -4.097 -27.903 1.00 91.75 370 GLU A CA 1
ATOM 2826 C C . GLU A 1 370 ? 2.631 -4.642 -27.810 1.00 91.75 370 GLU A C 1
ATOM 2828 O O . GLU A 1 370 ? 2.911 -5.705 -28.374 1.00 91.75 370 GLU A O 1
ATOM 2833 N N . GLU A 1 371 ? 3.541 -3.980 -27.083 1.00 87.62 371 GLU A N 1
ATOM 2834 C CA . GLU A 1 371 ? 4.841 -4.545 -26.669 1.00 87.62 371 GLU A CA 1
ATOM 2835 C C . GLU A 1 371 ? 4.656 -5.766 -25.756 1.00 87.62 371 GLU A C 1
ATOM 2837 O O . GLU A 1 371 ? 5.261 -6.821 -25.978 1.00 87.62 371 GLU A O 1
ATOM 2842 N N . GLY A 1 372 ? 3.787 -5.609 -24.756 1.00 89.38 372 GLY A N 1
ATOM 2843 C CA . GLY A 1 372 ? 3.327 -6.647 -23.848 1.00 89.38 372 GLY A CA 1
ATOM 2844 C C . GLY A 1 372 ? 4.173 -6.821 -22.580 1.00 89.38 372 GLY A C 1
ATOM 2845 O O . GLY A 1 372 ? 5.406 -6.843 -22.603 1.00 89.38 372 GLY A O 1
ATOM 2846 N N . VAL A 1 373 ? 3.487 -6.973 -21.445 1.00 88.50 373 VAL A N 1
ATOM 2847 C CA . VAL A 1 373 ? 4.067 -7.220 -20.118 1.00 88.50 373 VAL A CA 1
ATOM 2848 C C . VAL A 1 373 ? 4.773 -8.581 -20.099 1.00 88.50 373 VAL A C 1
ATOM 2850 O O . VAL A 1 373 ? 4.168 -9.617 -20.378 1.00 88.50 373 VAL A O 1
ATOM 2853 N N . ARG A 1 374 ? 6.066 -8.586 -19.752 1.00 85.69 374 ARG A N 1
ATOM 2854 C CA . ARG A 1 374 ? 6.923 -9.783 -19.731 1.00 85.69 374 ARG A CA 1
ATOM 2855 C C . ARG A 1 374 ? 7.118 -10.295 -18.304 1.00 85.69 374 ARG A C 1
ATOM 2857 O O . ARG A 1 374 ? 7.942 -9.765 -17.563 1.00 85.69 374 ARG A O 1
ATOM 2864 N N . ILE A 1 375 ? 6.408 -11.357 -17.929 1.00 80.69 375 ILE A N 1
ATOM 2865 C CA . ILE A 1 375 ? 6.553 -11.990 -16.610 1.00 80.69 375 ILE A CA 1
ATOM 2866 C C . ILE A 1 375 ? 7.681 -13.024 -16.647 1.00 80.69 375 ILE A C 1
ATOM 2868 O O . ILE A 1 375 ? 7.691 -13.937 -17.471 1.00 80.69 375 ILE A O 1
ATOM 2872 N N . GLY A 1 376 ? 8.614 -12.930 -15.702 1.00 71.44 376 GLY A N 1
ATOM 2873 C CA . GLY A 1 376 ? 9.643 -13.943 -15.487 1.00 71.44 376 GLY A CA 1
ATOM 2874 C C . GLY A 1 376 ? 10.453 -13.676 -14.223 1.00 71.44 376 GLY A C 1
ATOM 2875 O O . GLY A 1 376 ? 10.402 -12.592 -13.644 1.00 71.44 376 GLY A O 1
ATOM 2876 N N . LYS A 1 377 ? 11.217 -14.675 -13.775 1.00 65.44 377 LYS A N 1
ATOM 2877 C CA . LYS A 1 377 ? 12.099 -14.530 -12.611 1.00 65.44 377 LYS A CA 1
ATOM 2878 C C . LYS A 1 377 ? 13.286 -13.637 -12.976 1.00 65.44 377 LYS A C 1
ATOM 2880 O O . LYS A 1 377 ? 14.163 -14.066 -13.714 1.00 65.44 377 LYS A O 1
ATOM 2885 N N . VAL A 1 378 ? 13.365 -12.444 -12.386 1.00 53.50 378 VAL A N 1
ATOM 2886 C CA . VAL A 1 378 ? 14.440 -11.450 -12.622 1.00 53.50 378 VAL A CA 1
ATOM 2887 C C . VAL A 1 378 ? 15.863 -12.028 -12.462 1.00 53.50 378 VAL A C 1
ATOM 2889 O O . VAL A 1 378 ? 16.798 -11.526 -13.079 1.00 53.50 378 VAL A O 1
ATOM 2892 N N . PHE A 1 379 ? 16.026 -13.109 -11.686 1.00 47.66 379 PHE A N 1
ATOM 2893 C CA . PHE A 1 379 ? 17.314 -13.747 -11.380 1.00 47.66 379 PHE A CA 1
ATOM 2894 C C . PHE A 1 379 ? 17.501 -15.179 -11.922 1.00 47.66 379 PHE A C 1
ATOM 2896 O O . PHE A 1 379 ? 18.538 -15.780 -11.656 1.00 47.66 379 PHE A O 1
ATOM 2903 N N . GLN A 1 380 ? 16.544 -15.751 -12.666 1.00 48.00 380 GLN A N 1
ATOM 2904 C CA . GLN A 1 380 ? 16.726 -17.052 -13.336 1.00 48.00 380 GLN A CA 1
ATOM 2905 C C . GLN A 1 380 ? 16.480 -16.896 -14.836 1.00 48.00 380 GLN A C 1
ATOM 2907 O O . GLN A 1 380 ? 15.415 -16.440 -15.240 1.00 48.00 380 GLN A O 1
ATOM 2912 N N . GLY A 1 381 ? 17.462 -17.297 -15.646 1.00 49.62 381 GLY A N 1
ATOM 2913 C CA . GLY A 1 381 ? 17.554 -17.015 -17.084 1.00 49.62 381 GLY A CA 1
ATOM 2914 C C . GLY A 1 381 ? 16.593 -17.754 -18.012 1.00 49.62 381 GLY A C 1
ATOM 2915 O O . GLY A 1 381 ? 16.963 -18.069 -19.133 1.00 49.62 381 GLY A O 1
ATOM 2916 N N . GLY A 1 382 ? 15.387 -18.076 -17.550 1.00 53.22 382 GLY A N 1
ATOM 2917 C CA . GLY A 1 382 ? 14.351 -18.644 -18.406 1.00 53.22 382 GLY A CA 1
ATOM 2918 C C . GLY A 1 382 ? 13.661 -17.576 -19.255 1.00 53.22 382 GLY A C 1
ATOM 2919 O O . GLY A 1 382 ? 13.595 -16.406 -18.870 1.00 53.22 382 GLY A O 1
ATOM 2920 N N . ASN A 1 383 ? 13.081 -18.009 -20.378 1.00 67.62 383 ASN A N 1
ATOM 2921 C CA . ASN A 1 383 ? 12.209 -17.189 -21.221 1.00 67.62 383 ASN A CA 1
ATOM 2922 C C . ASN A 1 383 ? 11.170 -16.440 -20.367 1.00 67.62 383 ASN A C 1
ATOM 2924 O O . ASN A 1 383 ? 10.377 -17.067 -19.661 1.00 67.62 383 ASN A O 1
ATOM 2928 N N . ARG A 1 384 ? 11.149 -15.105 -20.450 1.00 77.06 384 ARG A N 1
ATOM 2929 C CA . ARG A 1 384 ? 10.075 -14.298 -19.855 1.00 77.06 384 ARG A CA 1
ATOM 2930 C C . ARG A 1 384 ? 8.824 -14.457 -20.715 1.00 77.06 384 ARG A C 1
ATOM 2932 O O . ARG A 1 384 ? 8.850 -14.132 -21.900 1.00 77.06 384 ARG A O 1
ATOM 2939 N N . THR A 1 385 ? 7.728 -14.929 -20.132 1.00 84.38 385 THR A N 1
ATOM 2940 C CA . THR A 1 385 ? 6.452 -15.064 -20.839 1.00 84.38 385 THR A CA 1
ATOM 2941 C C . THR A 1 385 ? 5.882 -13.677 -21.106 1.00 84.38 385 THR A C 1
ATOM 2943 O O . THR A 1 385 ? 5.506 -12.963 -20.175 1.00 84.38 385 THR A O 1
ATOM 2946 N N . ASN A 1 386 ? 5.813 -13.289 -22.378 1.00 89.94 386 ASN A N 1
ATOM 2947 C CA . ASN A 1 386 ? 5.108 -12.084 -22.792 1.00 89.94 386 ASN A CA 1
ATOM 2948 C C . ASN A 1 386 ? 3.592 -12.348 -22.792 1.00 89.94 386 ASN A C 1
ATOM 2950 O O . ASN A 1 386 ? 3.123 -13.276 -23.450 1.00 89.94 386 ASN A O 1
ATOM 2954 N N . LEU A 1 387 ? 2.836 -11.532 -22.057 1.00 89.38 387 LEU A N 1
ATOM 2955 C CA . LEU A 1 387 ? 1.377 -11.597 -21.965 1.00 89.38 387 LEU A CA 1
ATOM 2956 C C . LEU A 1 387 ? 0.641 -11.077 -23.215 1.00 89.38 387 LEU A C 1
ATOM 2958 O O . LEU A 1 387 ? -0.560 -11.316 -23.363 1.00 89.38 387 LEU A O 1
ATOM 2962 N N . GLY A 1 388 ? 1.332 -10.341 -24.092 1.00 91.94 388 GLY A N 1
ATOM 2963 C CA . GLY A 1 388 ? 0.734 -9.642 -25.229 1.00 91.94 388 GLY A CA 1
ATOM 2964 C C . GLY A 1 388 ? -0.315 -8.604 -24.811 1.00 91.94 388 GLY A C 1
ATOM 2965 O O . GLY A 1 388 ? -0.473 -8.293 -23.629 1.00 91.94 388 GLY A O 1
ATOM 2966 N N . PHE A 1 389 ? -1.064 -8.078 -25.783 1.00 94.06 389 PHE A N 1
ATOM 2967 C CA . PHE A 1 389 ? -2.016 -6.983 -25.561 1.00 94.06 389 PHE A CA 1
ATOM 2968 C C . PHE A 1 389 ? -3.060 -7.297 -24.484 1.00 94.06 389 PHE A C 1
ATOM 2970 O O . PHE A 1 389 ? -3.106 -6.642 -23.443 1.00 94.06 389 PHE A O 1
ATOM 2977 N N . THR A 1 390 ? -3.868 -8.338 -24.700 1.00 93.75 390 THR A N 1
ATOM 2978 C CA . THR A 1 390 ? -4.985 -8.684 -23.812 1.00 93.75 390 THR A CA 1
ATOM 2979 C C . THR A 1 390 ? -4.511 -9.011 -22.400 1.00 93.75 390 THR A C 1
ATOM 2981 O O . THR A 1 390 ? -5.093 -8.529 -21.431 1.00 93.75 390 THR A O 1
ATOM 2984 N N . GLY A 1 391 ? -3.431 -9.788 -22.267 1.00 91.00 391 GLY A N 1
ATOM 2985 C CA . GLY A 1 391 ? -2.895 -10.144 -20.959 1.00 91.00 391 GLY A CA 1
ATOM 2986 C C . GLY A 1 391 ? -2.283 -8.948 -20.222 1.00 91.00 391 GLY A C 1
ATOM 2987 O O . GLY A 1 391 ? -2.414 -8.878 -19.007 1.00 91.00 391 GLY A O 1
ATOM 2988 N N . SER A 1 392 ? -1.703 -7.971 -20.930 1.00 93.00 392 SER A N 1
ATOM 2989 C CA . SER A 1 392 ? -1.180 -6.731 -20.325 1.00 93.00 392 SER A CA 1
ATOM 2990 C C . SER A 1 392 ? -2.287 -5.830 -19.784 1.00 93.00 392 SER A C 1
ATOM 2992 O O . SER A 1 392 ? -2.177 -5.315 -18.676 1.00 93.00 392 SER A O 1
ATOM 2994 N N . VAL A 1 393 ? -3.389 -5.687 -20.528 1.00 94.06 393 VAL A N 1
ATOM 2995 C CA . VAL A 1 393 ? -4.561 -4.932 -20.060 1.00 94.06 393 VAL A CA 1
ATOM 2996 C C . VAL A 1 393 ? -5.184 -5.617 -18.839 1.00 94.06 393 VAL A C 1
ATOM 2998 O O . VAL A 1 393 ? -5.433 -4.958 -17.833 1.00 94.06 393 VAL A O 1
ATOM 3001 N N . VAL A 1 394 ? -5.360 -6.944 -18.876 1.00 89.50 394 VAL A N 1
ATOM 3002 C CA . VAL A 1 394 ? -5.835 -7.722 -17.714 1.00 89.50 394 VAL A CA 1
ATOM 3003 C C . VAL A 1 394 ? -4.885 -7.579 -16.520 1.00 89.50 394 VAL A C 1
ATOM 3005 O O . VAL A 1 394 ? -5.351 -7.391 -15.399 1.00 89.50 394 VAL A O 1
ATOM 3008 N N . TYR A 1 395 ? -3.571 -7.613 -16.751 1.00 90.81 395 TYR A N 1
ATOM 3009 C CA . TYR A 1 395 ? -2.544 -7.429 -15.726 1.00 90.81 395 TYR A CA 1
ATOM 3010 C C . TYR A 1 395 ? -2.680 -6.072 -15.017 1.00 90.81 395 TYR A C 1
ATOM 3012 O O . TYR A 1 395 ? -2.838 -6.050 -13.798 1.00 90.81 395 TYR A O 1
ATOM 3020 N N . TRP A 1 396 ? -2.737 -4.957 -15.754 1.00 94.31 396 TRP A N 1
ATOM 3021 C CA . TRP A 1 396 ? -2.910 -3.628 -15.149 1.00 94.31 396 TRP A CA 1
ATOM 3022 C C . TRP A 1 396 ? -4.274 -3.452 -14.471 1.00 94.31 396 TRP A C 1
ATOM 3024 O O . TRP A 1 396 ? -4.359 -2.807 -13.428 1.00 94.31 396 TRP A O 1
ATOM 3034 N N . CYS A 1 397 ? -5.347 -4.058 -14.995 1.00 93.19 397 CYS A N 1
ATOM 3035 C CA . CYS A 1 397 ? -6.639 -4.087 -14.304 1.00 93.19 397 CYS A CA 1
ATOM 3036 C C . CYS A 1 397 ? -6.566 -4.839 -12.962 1.00 93.19 397 CYS A C 1
ATOM 3038 O O . CYS A 1 397 ? -7.218 -4.430 -12.001 1.00 93.19 397 CYS A O 1
ATOM 3040 N N . VAL A 1 398 ? -5.768 -5.908 -12.877 1.00 91.06 398 VAL A N 1
ATOM 3041 C CA . VAL A 1 398 ? -5.529 -6.661 -11.637 1.00 91.06 398 VAL A CA 1
ATOM 3042 C C . VAL A 1 398 ? -4.649 -5.869 -10.665 1.00 91.06 398 VAL A C 1
ATOM 3044 O O . VAL A 1 398 ? -5.008 -5.776 -9.492 1.00 91.06 398 VAL A O 1
ATOM 3047 N N . GLU A 1 399 ? -3.559 -5.242 -11.122 1.00 93.06 399 GLU A N 1
ATOM 3048 C CA . GLU A 1 399 ? -2.747 -4.342 -10.285 1.00 93.06 399 GLU A CA 1
ATOM 3049 C C . GLU A 1 399 ? -3.597 -3.201 -9.715 1.00 93.06 399 GLU A C 1
ATOM 3051 O O . GLU A 1 399 ? -3.624 -2.998 -8.502 1.00 93.06 399 GLU A O 1
ATOM 3056 N N . LEU A 1 400 ? -4.364 -2.513 -10.569 1.00 95.31 400 LEU A N 1
ATOM 3057 C CA . LEU A 1 400 ? -5.283 -1.449 -10.169 1.00 95.31 400 LEU A CA 1
ATOM 3058 C C . LEU A 1 400 ? -6.290 -1.939 -9.121 1.00 95.31 400 LEU A C 1
ATOM 3060 O O . LEU A 1 400 ? -6.468 -1.276 -8.102 1.00 95.31 400 LEU A O 1
ATOM 3064 N N . LEU A 1 401 ? -6.917 -3.102 -9.333 1.00 95.19 401 LEU A N 1
ATOM 3065 C CA . LEU A 1 401 ? -7.873 -3.685 -8.389 1.00 95.19 401 LEU A CA 1
ATOM 3066 C C . LEU A 1 401 ? -7.231 -3.973 -7.024 1.00 95.19 401 LEU A C 1
ATOM 3068 O O . LEU A 1 401 ? -7.818 -3.628 -5.997 1.00 95.19 401 LEU A O 1
ATOM 3072 N N . PHE A 1 402 ? -6.031 -4.561 -6.994 1.00 94.75 402 PHE A N 1
ATOM 3073 C CA . PHE A 1 402 ? -5.320 -4.832 -5.742 1.00 94.75 402 PHE A CA 1
ATOM 3074 C C . PHE A 1 402 ? -4.881 -3.547 -5.032 1.00 94.75 402 PHE A C 1
ATOM 3076 O O . PHE A 1 402 ? -5.112 -3.432 -3.827 1.00 94.75 402 PHE A O 1
ATOM 3083 N N . THR A 1 403 ? -4.335 -2.558 -5.747 1.00 95.88 403 THR A N 1
ATOM 3084 C CA . THR A 1 403 ? -3.964 -1.254 -5.169 1.00 95.88 403 THR A CA 1
ATOM 3085 C C . THR A 1 403 ? -5.187 -0.527 -4.606 1.00 95.88 403 THR A C 1
ATOM 3087 O O . THR A 1 403 ? -5.147 -0.027 -3.482 1.00 95.88 403 THR A O 1
ATOM 3090 N N . VAL A 1 404 ? -6.303 -0.511 -5.341 1.00 97.38 404 VAL A N 1
ATOM 3091 C CA . VAL A 1 404 ? -7.570 0.113 -4.926 1.00 97.38 404 VAL A CA 1
ATOM 3092 C C . VAL A 1 404 ? -8.166 -0.578 -3.699 1.00 97.38 404 VAL A C 1
ATOM 3094 O O . VAL A 1 404 ? -8.521 0.101 -2.735 1.00 97.38 404 VAL A O 1
ATOM 3097 N N . ALA A 1 405 ? -8.246 -1.911 -3.693 1.00 96.12 405 ALA A N 1
ATOM 3098 C CA . ALA A 1 405 ? -8.792 -2.672 -2.569 1.00 96.12 405 ALA A CA 1
ATOM 3099 C C . ALA A 1 405 ? -7.919 -2.545 -1.309 1.00 96.12 405 ALA A C 1
ATOM 3101 O O . ALA A 1 405 ? -8.441 -2.350 -0.209 1.00 96.12 405 ALA A O 1
ATOM 3102 N N . ALA A 1 406 ? -6.593 -2.592 -1.466 1.00 96.19 406 ALA A N 1
ATOM 3103 C CA . ALA A 1 406 ? -5.644 -2.400 -0.375 1.00 96.19 406 ALA A CA 1
ATOM 3104 C C . ALA A 1 406 ? -5.703 -0.973 0.197 1.00 96.19 406 ALA A C 1
ATOM 3106 O O . ALA A 1 406 ? -5.735 -0.810 1.417 1.00 96.19 406 ALA A O 1
ATOM 3107 N N . ALA A 1 407 ? -5.799 0.052 -0.658 1.00 97.75 407 ALA A N 1
ATOM 3108 C CA . ALA A 1 407 ? -5.933 1.440 -0.223 1.00 97.75 407 ALA A CA 1
ATOM 3109 C C . ALA A 1 407 ? -7.271 1.708 0.481 1.00 97.75 407 ALA A C 1
ATOM 3111 O O . ALA A 1 407 ? -7.299 2.375 1.516 1.00 97.75 407 ALA A O 1
ATOM 3112 N N . ALA A 1 408 ? -8.369 1.146 -0.029 1.00 97.81 408 ALA A N 1
ATOM 3113 C CA . ALA A 1 408 ? -9.682 1.230 0.602 1.00 97.81 408 ALA A CA 1
ATOM 3114 C C . ALA A 1 408 ? -9.693 0.568 1.989 1.00 97.81 408 ALA A C 1
ATOM 3116 O O . ALA A 1 408 ? -10.108 1.190 2.967 1.00 97.81 408 ALA A O 1
ATOM 3117 N N . GLY A 1 409 ? -9.189 -0.668 2.090 1.00 95.62 409 GLY A N 1
ATOM 3118 C CA . GLY A 1 409 ? -9.117 -1.412 3.349 1.00 95.62 409 GLY A CA 1
ATOM 3119 C C . GLY A 1 409 ? -8.209 -0.744 4.383 1.00 95.62 409 GLY A C 1
ATOM 3120 O O . GLY A 1 409 ? -8.595 -0.617 5.546 1.00 95.62 409 GLY A O 1
ATOM 3121 N N . ALA A 1 410 ? -7.041 -0.249 3.962 1.00 95.69 410 ALA A N 1
ATOM 3122 C CA . ALA A 1 410 ? -6.127 0.493 4.827 1.00 95.69 410 ALA A CA 1
ATOM 3123 C C . ALA A 1 410 ? -6.743 1.810 5.325 1.00 95.69 410 ALA A C 1
ATOM 3125 O O . ALA A 1 410 ? -6.673 2.095 6.521 1.00 95.69 410 ALA A O 1
ATOM 3126 N N . ALA A 1 411 ? -7.399 2.580 4.449 1.00 96.56 411 ALA A N 1
ATOM 3127 C CA . ALA A 1 411 ? -8.073 3.818 4.836 1.00 96.56 411 ALA A CA 1
ATOM 3128 C C . ALA A 1 411 ? -9.235 3.564 5.811 1.00 96.56 411 ALA A C 1
ATOM 3130 O O . ALA A 1 411 ? -9.399 4.292 6.790 1.00 96.56 411 ALA A O 1
ATOM 3131 N N . GLN A 1 412 ? -10.010 2.500 5.583 1.00 96.00 412 GLN A N 1
ATOM 3132 C CA . GLN A 1 412 ? -11.115 2.114 6.455 1.00 96.00 412 GLN A CA 1
ATOM 3133 C C . GLN A 1 412 ? -10.635 1.656 7.841 1.00 96.00 412 GLN A C 1
ATOM 3135 O O . GLN A 1 412 ? -11.275 1.976 8.840 1.00 96.00 412 GLN A O 1
ATOM 3140 N N . ALA A 1 413 ? -9.525 0.911 7.919 1.00 93.12 413 ALA A N 1
ATOM 3141 C CA . ALA A 1 413 ? -9.048 0.281 9.154 1.00 93.12 413 ALA A CA 1
ATOM 3142 C C . ALA A 1 413 ? -8.809 1.279 10.304 1.00 93.12 413 ALA A C 1
ATOM 3144 O O . ALA A 1 413 ? -9.171 0.992 11.445 1.00 93.12 413 ALA A O 1
ATOM 3145 N N . TRP A 1 414 ? -8.281 2.471 10.004 1.00 92.19 414 TRP A N 1
ATOM 3146 C CA . TRP A 1 414 ? -8.003 3.529 10.990 1.00 92.19 414 TRP A CA 1
ATOM 3147 C C . TRP A 1 414 ? -9.248 4.090 11.701 1.00 92.19 414 TRP A C 1
ATOM 3149 O O . TRP A 1 414 ? -9.119 4.708 12.763 1.00 92.19 414 TRP A O 1
ATOM 3159 N N . VAL A 1 415 ? -10.440 3.859 11.142 1.00 93.12 415 VAL A N 1
ATOM 3160 C CA . VAL A 1 415 ? -11.741 4.337 11.645 1.00 93.12 415 VAL A CA 1
ATOM 3161 C C . VAL A 1 415 ? -12.727 3.184 11.918 1.00 93.12 415 VAL A C 1
ATOM 3163 O O . VAL A 1 415 ? -13.939 3.366 11.875 1.00 93.12 415 VAL A O 1
ATOM 3166 N N . GLN A 1 416 ? -12.218 1.980 12.220 1.00 91.44 416 GLN A N 1
ATOM 3167 C CA . GLN A 1 416 ? -13.020 0.822 12.674 1.00 91.44 416 GLN A CA 1
ATOM 3168 C C . GLN A 1 416 ? -13.313 0.812 14.193 1.00 91.44 416 GLN A C 1
ATOM 3170 O O . GLN A 1 416 ? -13.937 -0.124 14.711 1.00 91.44 416 GLN A O 1
ATOM 3175 N N . GLU A 1 417 ? -12.830 1.817 14.925 1.00 91.38 417 GLU A N 1
ATOM 3176 C CA . GLU A 1 417 ? -13.061 1.996 16.362 1.00 91.38 417 GLU A CA 1
ATOM 3177 C C . GLU A 1 417 ? -14.235 2.961 16.606 1.00 91.38 417 GLU A C 1
ATOM 3179 O O . GLU A 1 417 ? -14.403 3.912 15.847 1.00 91.38 417 GLU A O 1
ATOM 3184 N N . PRO A 1 418 ? -15.060 2.759 17.647 1.00 93.38 418 PRO A N 1
ATOM 3185 C CA . PRO A 1 418 ? -16.193 3.637 17.920 1.00 93.38 418 PRO A CA 1
ATOM 3186 C C . PRO A 1 418 ? -15.764 5.036 18.388 1.00 93.38 418 PRO A C 1
ATOM 3188 O O . PRO A 1 418 ? -14.941 5.199 19.295 1.00 93.38 418 PRO A O 1
ATOM 3191 N N . LEU A 1 419 ? -16.397 6.054 17.803 1.00 94.88 419 LEU A N 1
ATOM 3192 C CA . LEU A 1 419 ? -16.338 7.446 18.242 1.00 94.88 419 LEU A CA 1
ATOM 3193 C C . LEU A 1 419 ? -17.483 7.727 19.235 1.00 94.88 419 LEU A C 1
ATOM 3195 O O . LEU A 1 419 ? -18.640 7.415 18.952 1.00 94.88 419 LEU A O 1
ATOM 3199 N N . CYS A 1 420 ? -17.175 8.337 20.382 1.00 93.88 420 CYS A N 1
ATOM 3200 C CA . CYS A 1 420 ? -18.179 8.850 21.321 1.00 93.88 420 CYS A CA 1
ATOM 3201 C C . CYS A 1 420 ? -19.036 9.938 20.660 1.00 93.88 420 CYS A C 1
ATOM 3203 O O . CYS A 1 420 ? -18.496 10.799 19.964 1.00 93.88 420 CYS A O 1
ATOM 3205 N N . ARG A 1 421 ? -20.354 9.929 20.889 1.00 89.31 421 ARG A N 1
ATOM 3206 C CA . ARG A 1 421 ? -21.288 10.865 20.239 1.00 89.31 421 ARG A CA 1
ATOM 3207 C C . ARG A 1 421 ? -21.137 12.287 20.769 1.00 89.31 421 ARG A C 1
ATOM 3209 O O . ARG A 1 421 ? -21.065 13.217 19.974 1.00 89.31 421 ARG A O 1
ATOM 3216 N N . GLU A 1 422 ? -21.001 12.427 22.085 1.00 91.50 422 GLU A N 1
ATOM 3217 C CA . GLU A 1 422 ? -21.046 13.724 22.771 1.00 91.50 422 GLU A CA 1
ATOM 3218 C C . GLU A 1 422 ? -19.748 14.534 22.604 1.00 91.50 422 GLU A C 1
ATOM 3220 O O . GLU A 1 422 ? -19.759 15.657 22.106 1.00 91.50 422 GLU A O 1
ATOM 3225 N N . CYS A 1 423 ? -18.588 13.970 22.967 1.00 93.50 423 CYS A N 1
ATOM 3226 C CA . CYS A 1 423 ? -17.301 14.685 22.890 1.00 93.50 423 CYS A CA 1
ATOM 3227 C C . CYS A 1 423 ? -16.487 14.402 21.609 1.00 93.50 423 CYS A C 1
ATOM 3229 O O . CYS A 1 423 ? -15.377 14.932 21.430 1.00 93.50 423 CYS A O 1
ATOM 3231 N N . LEU A 1 424 ? -17.000 13.541 20.720 1.00 93.75 424 LEU A N 1
ATOM 3232 C CA . LEU A 1 424 ? -16.317 13.080 19.507 1.00 93.75 424 LEU A CA 1
ATOM 3233 C C . LEU A 1 424 ? -14.895 12.554 19.795 1.00 93.75 424 LEU A C 1
ATOM 3235 O O . LEU A 1 424 ? -13.954 12.881 19.074 1.00 93.75 424 LEU A O 1
ATOM 3239 N N . ALA A 1 425 ? -14.687 11.837 20.900 1.00 93.94 425 ALA A N 1
ATOM 3240 C CA . ALA A 1 425 ? -13.416 11.175 21.208 1.00 93.94 425 ALA A CA 1
ATOM 3241 C C . ALA A 1 425 ? -13.471 9.703 20.787 1.00 93.94 425 ALA A C 1
ATOM 3243 O O . ALA A 1 425 ? -14.492 9.047 20.993 1.00 93.94 425 ALA A O 1
ATOM 3244 N N . TRP A 1 426 ? -12.378 9.169 20.238 1.00 94.19 426 TRP A N 1
ATOM 3245 C CA . TRP A 1 426 ? -12.244 7.725 20.029 1.00 94.19 426 TRP A CA 1
ATOM 3246 C C . TRP A 1 426 ? -12.296 7.020 21.388 1.00 94.19 426 TRP A C 1
ATOM 3248 O O . TRP A 1 426 ? -11.615 7.434 22.334 1.00 94.19 426 TRP A O 1
ATOM 3258 N N . LYS A 1 427 ? -13.147 5.999 21.512 1.00 95.00 427 LYS A N 1
ATOM 3259 C CA . LYS A 1 427 ? -13.296 5.245 22.759 1.00 95.00 427 LYS A CA 1
ATOM 3260 C C . LYS A 1 427 ? -12.048 4.399 23.017 1.00 95.00 427 LYS A C 1
ATOM 3262 O O . LYS A 1 427 ? -11.502 3.791 22.100 1.00 95.00 427 LYS A O 1
ATOM 3267 N N . LYS A 1 428 ? -11.606 4.322 24.275 1.00 95.44 428 LYS A N 1
ATOM 3268 C CA . LYS A 1 428 ? -10.473 3.477 24.668 1.00 95.44 428 LYS A CA 1
ATOM 3269 C C . LYS A 1 428 ? -10.870 2.006 24.562 1.00 95.44 428 LYS A C 1
ATOM 3271 O O . LYS A 1 428 ? -11.811 1.569 25.223 1.00 95.44 428 LYS A O 1
ATOM 3276 N N . LYS A 1 429 ? -10.128 1.256 23.747 1.00 95.12 429 LYS A N 1
ATOM 3277 C CA . LYS A 1 429 ? -10.231 -0.199 23.623 1.00 95.12 429 LYS A CA 1
ATOM 3278 C C . LYS A 1 429 ? -9.709 -0.889 24.891 1.00 95.12 429 LYS A C 1
ATOM 3280 O O . LYS A 1 429 ? -8.640 -0.549 25.394 1.00 95.12 429 LYS A O 1
ATOM 3285 N N . ARG A 1 430 ? -10.440 -1.891 25.379 1.00 94.31 430 ARG A N 1
ATOM 3286 C CA . ARG A 1 430 ? -10.068 -2.771 26.494 1.00 94.31 430 ARG A CA 1
ATOM 3287 C C . ARG A 1 430 ? -10.430 -4.211 26.145 1.00 94.31 430 ARG A C 1
ATOM 3289 O O . ARG A 1 430 ? -11.601 -4.520 25.955 1.00 94.31 430 ARG A O 1
ATOM 3296 N N . GLU A 1 431 ? -9.436 -5.086 26.084 1.00 93.44 431 GLU A N 1
ATOM 3297 C CA . GLU A 1 431 ? -9.629 -6.505 25.769 1.00 93.44 431 GLU A CA 1
ATOM 3298 C C . GLU A 1 431 ? -9.809 -7.354 27.035 1.00 93.44 431 GLU A C 1
ATOM 3300 O O . GLU A 1 431 ? -9.133 -7.153 28.051 1.00 93.44 431 GLU A O 1
ATOM 3305 N N . LEU A 1 432 ? -10.736 -8.309 26.952 1.00 91.56 432 LEU A N 1
ATOM 3306 C CA . LEU A 1 432 ? -10.992 -9.367 27.922 1.00 91.56 432 LEU A CA 1
ATOM 3307 C C . LEU A 1 432 ? -10.923 -10.724 27.205 1.00 91.56 432 LEU A C 1
ATOM 3309 O O . LEU A 1 432 ? -11.551 -10.909 26.162 1.00 91.56 432 LEU A O 1
ATOM 3313 N N . GLY A 1 433 ? -10.175 -11.666 27.775 1.00 87.25 433 GLY A N 1
ATOM 3314 C CA . GLY A 1 433 ? -9.868 -12.962 27.168 1.00 87.25 433 GLY A CA 1
ATOM 3315 C C . GLY A 1 433 ? -8.368 -13.114 26.878 1.00 87.25 433 GLY A C 1
ATOM 3316 O O . GLY A 1 433 ? -7.571 -12.356 27.442 1.00 87.25 433 GLY A O 1
ATOM 3317 N N . PRO A 1 434 ? -7.970 -14.077 26.028 1.00 88.62 434 PRO A N 1
ATOM 3318 C CA . PRO A 1 434 ? -8.820 -15.114 25.429 1.00 88.62 434 PRO A CA 1
ATOM 3319 C C . PRO A 1 434 ? -9.512 -16.016 26.468 1.00 88.62 434 PRO A C 1
ATOM 3321 O O . PRO A 1 434 ? -8.972 -16.268 27.545 1.00 88.62 434 PRO A O 1
ATOM 3324 N N . TYR A 1 435 ? -10.706 -16.511 26.136 1.00 87.31 435 TYR A N 1
ATOM 3325 C CA . TYR A 1 435 ? -11.518 -17.420 26.953 1.00 87.31 435 TYR A CA 1
ATOM 3326 C C . TYR A 1 435 ? -11.886 -18.686 26.165 1.00 87.31 435 TYR A C 1
ATOM 3328 O O . TYR A 1 435 ? -12.271 -18.580 25.005 1.00 87.31 435 TYR A O 1
ATOM 3336 N N . LYS A 1 436 ? -11.815 -19.868 26.796 1.00 86.19 436 LYS A N 1
ATOM 3337 C CA . LYS A 1 436 ? -12.312 -21.139 26.232 1.00 86.19 436 LYS A CA 1
ATOM 3338 C C . LYS A 1 436 ? -13.791 -21.329 26.581 1.00 86.19 436 LYS A C 1
ATOM 3340 O O . LYS A 1 436 ? -14.102 -21.802 27.673 1.00 86.19 436 LYS A O 1
ATOM 3345 N N . ILE A 1 437 ? -14.684 -20.896 25.695 1.00 87.50 437 ILE A N 1
ATOM 3346 C CA . ILE A 1 437 ? -16.149 -20.917 25.865 1.00 87.50 437 ILE A CA 1
ATOM 3347 C C . ILE A 1 437 ? -16.823 -21.052 24.495 1.00 87.50 437 ILE A C 1
ATOM 3349 O O . ILE A 1 437 ? -16.301 -20.539 23.512 1.00 87.50 437 ILE A O 1
ATOM 3353 N N . ASP A 1 438 ? -18.002 -21.678 24.423 1.00 88.44 438 ASP A N 1
ATOM 3354 C CA . ASP A 1 438 ? -18.791 -21.745 23.179 1.00 88.44 438 ASP A CA 1
ATOM 3355 C C . ASP A 1 438 ? -19.094 -20.339 22.623 1.00 88.44 438 ASP A C 1
ATOM 3357 O O . ASP A 1 438 ? -19.814 -19.541 23.243 1.00 88.44 438 ASP A O 1
ATOM 3361 N N . LEU A 1 439 ? -18.583 -20.048 21.421 1.00 89.31 439 LEU A N 1
ATOM 3362 C CA . LEU A 1 439 ? -18.755 -18.753 20.763 1.00 89.31 439 LEU A CA 1
ATOM 3363 C C . LEU A 1 439 ? -20.234 -18.460 20.476 1.00 89.31 439 LEU A C 1
ATOM 3365 O O . LEU A 1 439 ? -20.667 -17.307 20.570 1.00 89.31 439 LEU A O 1
ATOM 3369 N N . GLY A 1 440 ? -21.037 -19.490 20.188 1.00 89.62 440 GLY A N 1
ATOM 3370 C CA . GLY A 1 440 ? -22.474 -19.349 19.959 1.00 89.62 440 GLY A CA 1
ATOM 3371 C C . GLY A 1 440 ? -23.214 -18.822 21.191 1.00 89.62 440 GLY A C 1
ATOM 3372 O O . GLY A 1 440 ? -24.059 -17.928 21.078 1.00 89.62 440 GLY A O 1
ATOM 3373 N N . THR A 1 441 ? -22.880 -19.335 22.375 1.00 89.94 441 THR A N 1
ATOM 3374 C CA . THR A 1 441 ? -23.413 -18.887 23.668 1.00 89.94 441 THR A CA 1
ATOM 3375 C C . THR A 1 441 ? -22.914 -17.490 24.023 1.00 89.94 441 THR A C 1
ATOM 3377 O O . THR A 1 441 ? -23.736 -16.644 24.379 1.00 89.94 441 THR A O 1
ATOM 3380 N N . ALA A 1 442 ? -21.622 -17.193 23.846 1.00 91.19 442 ALA A N 1
ATOM 3381 C CA . ALA A 1 442 ? -21.068 -15.859 24.102 1.00 91.19 442 ALA A CA 1
ATOM 3382 C C . ALA A 1 442 ? -21.750 -14.772 23.243 1.00 91.19 442 ALA A C 1
ATOM 3384 O O . ALA A 1 442 ? -22.172 -13.733 23.759 1.00 91.19 442 ALA A O 1
ATOM 3385 N N . ILE A 1 443 ? -21.952 -15.042 21.948 1.00 92.69 443 ILE A N 1
ATOM 3386 C CA . ILE A 1 443 ? -22.665 -14.151 21.020 1.00 92.69 443 ILE A CA 1
ATOM 3387 C C . ILE A 1 443 ? -24.131 -13.965 21.428 1.00 92.69 443 ILE A C 1
ATOM 3389 O O . ILE A 1 443 ? -24.622 -12.833 21.450 1.00 92.69 443 ILE A O 1
ATOM 3393 N N . LYS A 1 444 ? -24.841 -15.047 21.778 1.00 92.88 444 LYS A N 1
ATOM 3394 C CA . LYS A 1 444 ? -26.242 -14.977 22.231 1.00 92.88 444 LYS A CA 1
ATOM 3395 C C . LYS A 1 444 ? -26.378 -14.189 23.534 1.00 92.88 444 LYS A C 1
ATOM 3397 O O . LYS A 1 444 ? -27.268 -13.351 23.630 1.00 92.88 444 LYS A O 1
ATOM 3402 N N . ALA A 1 445 ? -25.491 -14.407 24.503 1.00 93.31 445 ALA A N 1
ATOM 3403 C CA . ALA A 1 445 ? -25.462 -13.685 25.774 1.00 93.31 445 ALA A CA 1
ATOM 3404 C C . ALA A 1 445 ? -25.209 -12.177 25.575 1.00 93.31 445 ALA A C 1
ATOM 3406 O O . ALA A 1 445 ? -25.916 -11.352 26.160 1.00 93.31 445 ALA A O 1
ATOM 3407 N N . ALA A 1 446 ? -24.281 -11.809 24.683 1.00 94.56 446 ALA A N 1
ATOM 3408 C CA . ALA A 1 446 ? -24.039 -10.418 24.299 1.00 94.56 446 ALA A CA 1
ATOM 3409 C C . ALA A 1 446 ? -25.259 -9.779 23.610 1.00 94.56 446 ALA A C 1
ATOM 3411 O O . ALA A 1 446 ? -25.723 -8.714 24.017 1.00 94.56 446 ALA A O 1
ATOM 3412 N N . ALA A 1 447 ? -25.840 -10.456 22.615 1.00 94.69 447 ALA A N 1
ATOM 3413 C CA . ALA A 1 447 ? -27.026 -9.981 21.900 1.00 94.69 447 ALA A CA 1
ATOM 3414 C C . ALA A 1 447 ? -28.290 -9.906 22.784 1.00 94.69 447 ALA A C 1
ATOM 3416 O O . ALA A 1 447 ? -29.157 -9.067 22.549 1.00 94.69 447 ALA A O 1
ATOM 3417 N N . ALA A 1 448 ? -28.400 -10.760 23.807 1.00 94.88 448 ALA A N 1
ATOM 3418 C CA . ALA A 1 448 ? -29.505 -10.765 24.766 1.00 94.88 448 ALA A CA 1
ATOM 3419 C C . ALA A 1 448 ? -29.352 -9.733 25.898 1.00 94.88 448 ALA A C 1
ATOM 3421 O O . ALA A 1 448 ? -30.327 -9.498 26.623 1.00 94.88 448 ALA A O 1
ATOM 3422 N N . GLY A 1 449 ? -28.161 -9.138 26.045 1.00 95.38 449 GLY A N 1
ATOM 3423 C CA . GLY A 1 449 ? -27.831 -8.171 27.089 1.00 95.38 449 GLY A CA 1
ATOM 3424 C C . GLY A 1 449 ? -27.480 -8.782 28.449 1.00 95.38 449 GLY A C 1
ATOM 3425 O O . GLY A 1 449 ? -27.629 -8.093 29.453 1.00 95.38 449 GLY A O 1
ATOM 3426 N N . CYS A 1 450 ? -27.022 -10.036 28.506 1.00 94.25 450 CYS A N 1
ATOM 3427 C CA . CYS A 1 450 ? -26.729 -10.771 29.746 1.00 94.25 450 CYS A CA 1
ATOM 3428 C C . CYS A 1 450 ? -25.218 -11.078 29.862 1.00 94.25 450 CYS A C 1
ATOM 3430 O O . CYS A 1 450 ? -24.793 -12.187 29.539 1.00 94.25 450 CYS A O 1
ATOM 3432 N N . PRO A 1 451 ? -24.363 -10.123 30.276 1.00 90.56 451 PRO A N 1
ATOM 3433 C CA . PRO A 1 451 ? -22.907 -10.310 30.250 1.00 90.56 451 PRO A CA 1
ATOM 3434 C C . PRO A 1 451 ? -22.418 -11.426 31.184 1.00 90.56 451 PRO A C 1
ATOM 3436 O O . PRO A 1 451 ? -21.553 -12.210 30.797 1.00 90.56 451 PRO A O 1
ATOM 3439 N N . ALA A 1 452 ? -23.030 -11.575 32.362 1.00 87.62 452 ALA A N 1
ATOM 3440 C CA . ALA A 1 452 ? -22.705 -12.640 33.310 1.00 87.62 452 ALA A CA 1
ATOM 3441 C C . ALA A 1 452 ? -22.906 -14.061 32.738 1.00 87.62 452 ALA A C 1
ATOM 3443 O O . ALA A 1 452 ? -22.207 -14.985 33.144 1.00 87.62 452 ALA A O 1
ATOM 3444 N N . THR A 1 453 ? -23.798 -14.257 31.755 1.00 86.81 453 THR A N 1
ATOM 3445 C CA . THR A 1 453 ? -24.014 -15.579 31.136 1.00 86.81 453 THR A CA 1
ATOM 3446 C C . THR A 1 453 ? -23.021 -15.907 30.014 1.00 86.81 453 THR A C 1
ATOM 3448 O O . THR A 1 453 ? -23.120 -16.985 29.434 1.00 86.81 453 THR A O 1
ATOM 3451 N N . MET A 1 454 ? -22.069 -15.019 29.683 1.00 84.75 454 MET A N 1
ATOM 3452 C CA . MET A 1 454 ? -21.030 -15.319 28.683 1.00 84.75 454 MET A CA 1
ATOM 3453 C C . MET A 1 454 ? -20.045 -16.389 29.172 1.00 84.75 454 MET A C 1
ATOM 3455 O O . MET A 1 454 ? -19.613 -17.217 28.379 1.00 84.75 454 MET A O 1
ATOM 3459 N N . VAL A 1 455 ? -19.709 -16.399 30.467 1.00 70.88 455 VAL A N 1
ATOM 3460 C CA . VAL A 1 455 ? -18.738 -17.337 31.069 1.00 70.88 455 VAL A CA 1
ATOM 3461 C C . VAL A 1 455 ? -19.474 -18.391 31.907 1.00 70.88 455 VAL A C 1
ATOM 3463 O O . VAL A 1 455 ? -19.167 -18.650 33.067 1.00 70.88 455 VAL A O 1
ATOM 3466 N N . SER A 1 456 ? -20.479 -19.026 31.298 1.00 61.41 456 SER A N 1
ATOM 3467 C CA . SER A 1 456 ? -20.971 -20.315 31.794 1.00 61.41 456 SER A CA 1
ATOM 3468 C C . SER A 1 456 ? -19.856 -21.359 31.600 1.00 61.41 456 SER A C 1
ATOM 3470 O O . SER A 1 456 ? -19.311 -21.423 30.496 1.00 61.41 456 SER A O 1
ATOM 3472 N N . PRO A 1 457 ? -19.485 -22.168 32.614 1.00 54.91 457 PRO A N 1
ATOM 3473 C CA . PRO A 1 457 ? -18.311 -23.047 32.569 1.00 54.91 457 PRO A CA 1
ATOM 3474 C C . PRO A 1 457 ? -18.531 -24.332 31.747 1.00 54.91 457 PRO A C 1
ATOM 3476 O O . PRO A 1 457 ? -18.193 -25.433 32.171 1.00 54.91 457 PRO A O 1
ATOM 3479 N N . ARG A 1 458 ? -19.083 -24.205 30.537 1.00 55.78 458 ARG A N 1
ATOM 3480 C CA . ARG A 1 458 ? -19.012 -25.256 29.520 1.00 55.78 458 ARG A CA 1
ATOM 3481 C C . ARG A 1 458 ? -17.699 -25.102 28.768 1.00 55.78 458 ARG A C 1
ATOM 3483 O O . ARG A 1 458 ? -17.527 -24.129 28.035 1.00 55.78 458 ARG A O 1
ATOM 3490 N N . ALA A 1 459 ? -16.801 -26.067 28.951 1.00 60.75 459 ALA A N 1
ATOM 3491 C CA . ALA A 1 459 ? -15.597 -26.181 28.144 1.00 60.75 459 ALA A CA 1
ATOM 3492 C C . ALA A 1 459 ? -15.985 -26.233 26.658 1.00 60.75 459 ALA A C 1
ATOM 3494 O O . ALA A 1 459 ? -16.746 -27.105 26.237 1.00 60.75 459 ALA A O 1
ATOM 3495 N N . GLY A 1 460 ? -15.492 -25.263 25.893 1.00 67.19 460 GLY A N 1
ATOM 3496 C CA . GLY A 1 460 ? -15.602 -25.213 24.442 1.00 67.19 460 GLY A CA 1
ATOM 3497 C C . GLY A 1 460 ? -14.219 -25.015 23.837 1.00 67.19 460 GLY A C 1
ATOM 3498 O O . GLY A 1 460 ? -13.385 -24.316 24.416 1.00 67.19 460 GLY A O 1
ATOM 3499 N N . ASP A 1 461 ? -13.988 -25.626 22.677 1.00 79.38 461 ASP A N 1
ATOM 3500 C CA . ASP A 1 461 ? -12.711 -25.539 21.956 1.00 79.38 461 ASP A CA 1
ATOM 3501 C C . ASP A 1 461 ? -12.508 -24.176 21.266 1.00 79.38 461 ASP A C 1
ATOM 3503 O O . ASP A 1 461 ? -11.391 -23.815 20.889 1.00 79.38 461 ASP A O 1
ATOM 3507 N N . ASP A 1 462 ? -13.585 -23.396 21.127 1.00 82.94 462 ASP A N 1
ATOM 3508 C CA . ASP A 1 462 ? -13.556 -22.027 20.620 1.00 82.94 462 ASP A CA 1
ATOM 3509 C C . ASP A 1 462 ? -12.779 -21.101 21.567 1.00 82.94 462 ASP A C 1
ATOM 3511 O O . ASP A 1 462 ? -12.998 -21.064 22.781 1.00 82.94 462 ASP A O 1
ATOM 3515 N N . THR A 1 463 ? -11.904 -20.278 20.987 1.00 87.81 463 THR A N 1
ATOM 3516 C CA . THR A 1 463 ? -11.218 -19.204 21.711 1.00 87.81 463 THR A CA 1
ATOM 3517 C C . THR A 1 463 ? -11.928 -17.880 21.455 1.00 87.81 463 THR A C 1
ATOM 3519 O O . THR A 1 463 ? -11.946 -17.395 20.325 1.00 87.81 463 THR A O 1
ATOM 3522 N N . VAL A 1 464 ? -12.506 -17.286 22.500 1.00 90.19 464 VAL A N 1
ATOM 3523 C CA . VAL A 1 464 ? -13.348 -16.081 22.431 1.00 90.19 464 VAL A CA 1
ATOM 3524 C C . VAL A 1 464 ? -12.662 -14.889 23.097 1.00 90.19 464 VAL A C 1
ATOM 3526 O O . VAL A 1 464 ? -12.146 -14.995 24.211 1.00 90.19 464 VAL A O 1
ATOM 3529 N N . THR A 1 465 ? -12.714 -13.734 22.436 1.00 92.00 465 THR A N 1
ATOM 3530 C CA . THR A 1 465 ? -12.221 -12.447 22.942 1.00 92.00 465 THR A CA 1
ATOM 3531 C C . THR A 1 465 ? -13.354 -11.424 22.941 1.00 92.00 465 THR A C 1
ATOM 3533 O O . THR A 1 465 ? -14.157 -11.346 22.007 1.00 92.00 465 THR A O 1
ATOM 3536 N N . ILE A 1 466 ? -13.419 -10.628 24.006 1.00 94.06 466 ILE A N 1
ATOM 3537 C CA . ILE A 1 466 ? -14.405 -9.565 24.197 1.00 94.06 466 ILE A CA 1
ATOM 3538 C C . ILE A 1 466 ? -13.656 -8.229 24.208 1.00 94.06 466 ILE A C 1
ATOM 3540 O O . ILE A 1 466 ? -12.909 -7.922 25.137 1.00 94.06 466 ILE A O 1
ATOM 3544 N N . GLU A 1 467 ? -13.863 -7.420 23.175 1.00 95.00 467 GLU A N 1
ATOM 3545 C CA . GLU A 1 467 ? -13.418 -6.028 23.129 1.00 95.00 467 GLU A CA 1
ATOM 3546 C C . GLU A 1 467 ? -14.505 -5.123 23.709 1.00 95.00 467 GLU A C 1
ATOM 3548 O O . GLU A 1 467 ? -15.658 -5.160 23.278 1.00 95.00 467 GLU A O 1
ATOM 3553 N N . ILE A 1 468 ? -14.128 -4.280 24.665 1.00 95.69 468 ILE A N 1
ATOM 3554 C CA . ILE A 1 468 ? -14.983 -3.250 25.252 1.00 95.69 468 ILE A CA 1
ATOM 3555 C C . ILE A 1 468 ? -14.382 -1.895 24.906 1.00 95.69 468 ILE A C 1
ATOM 3557 O O . ILE A 1 468 ? -13.190 -1.670 25.111 1.00 95.69 468 ILE A O 1
ATOM 3561 N N . PHE A 1 469 ? -15.208 -0.981 24.418 1.00 96.31 469 PHE A N 1
ATOM 3562 C CA . PHE A 1 469 ? -14.815 0.377 24.083 1.00 96.31 469 PHE A CA 1
ATOM 3563 C C . PHE A 1 469 ? -15.567 1.362 24.983 1.00 96.31 469 PHE A C 1
ATOM 3565 O O . PHE A 1 469 ? -16.798 1.421 24.948 1.00 96.31 469 PHE A O 1
ATOM 3572 N N . THR A 1 470 ? -14.834 2.143 25.782 1.00 95.75 470 THR A N 1
ATOM 3573 C CA . THR A 1 470 ? -15.399 3.140 26.712 1.00 95.75 470 THR A CA 1
ATOM 3574 C C . THR A 1 470 ? -14.961 4.560 26.350 1.00 95.75 470 THR A C 1
ATOM 3576 O O . THR A 1 470 ? -13.835 4.786 25.900 1.00 95.75 470 THR A O 1
ATOM 3579 N N . CYS A 1 471 ? -15.838 5.552 26.518 1.00 95.31 471 CYS A N 1
ATOM 3580 C CA . CYS A 1 471 ? -15.442 6.946 26.324 1.00 95.31 471 CYS A CA 1
ATOM 3581 C C . CYS A 1 471 ? -14.574 7.416 27.511 1.00 95.31 471 CYS A C 1
ATOM 3583 O O . CYS A 1 471 ? -14.993 7.252 28.653 1.00 95.31 471 CYS A O 1
ATOM 3585 N N . PRO A 1 472 ? -13.404 8.049 27.290 1.00 93.19 472 PRO A N 1
ATOM 3586 C CA . PRO A 1 472 ? -12.583 8.570 28.387 1.00 93.19 472 PRO A CA 1
ATOM 3587 C C . PRO A 1 472 ? -13.152 9.834 29.058 1.00 93.19 472 PRO A C 1
ATOM 3589 O O . PRO A 1 472 ? -12.649 10.218 30.108 1.00 93.19 472 PRO A O 1
ATOM 3592 N N . ASN A 1 473 ? -14.158 10.486 28.458 1.00 94.94 473 ASN A N 1
ATOM 3593 C CA . ASN A 1 473 ? -14.651 11.809 28.873 1.00 94.94 473 ASN A CA 1
ATOM 3594 C C . ASN A 1 473 ? -16.160 11.854 29.192 1.00 94.94 473 ASN A C 1
ATOM 3596 O O . ASN A 1 473 ? -16.646 12.891 29.633 1.00 94.94 473 ASN A O 1
ATOM 3600 N N . CYS A 1 474 ? -16.924 10.800 28.880 1.00 92.69 474 CYS A N 1
ATOM 3601 C CA . CYS A 1 474 ? -18.391 10.810 28.956 1.00 92.69 474 CYS A CA 1
ATOM 3602 C C . CYS A 1 474 ? -18.898 9.468 29.486 1.00 92.69 474 CYS A C 1
ATOM 3604 O O . CYS A 1 474 ? -18.750 8.456 28.807 1.00 92.69 474 CYS A O 1
ATOM 3606 N N . ALA A 1 475 ? -19.523 9.495 30.658 1.00 84.75 475 ALA A N 1
ATOM 3607 C CA . ALA A 1 475 ? -20.206 8.363 31.278 1.00 84.75 475 ALA A CA 1
ATOM 3608 C C . ALA A 1 475 ? -21.378 7.851 30.405 1.00 84.75 475 ALA A C 1
ATOM 3610 O O . ALA A 1 475 ? -21.421 6.703 29.960 1.00 84.75 475 ALA A O 1
ATOM 3611 N N . GLU A 1 476 ? -22.283 8.767 30.051 1.00 87.25 476 GLU A N 1
ATOM 3612 C CA . GLU A 1 476 ? -23.624 8.456 29.533 1.00 87.25 476 GLU A CA 1
ATOM 3613 C C . GLU A 1 476 ? -23.675 7.901 28.093 1.00 87.25 476 GLU A C 1
ATOM 3615 O O . GLU A 1 476 ? -24.661 7.270 27.711 1.00 87.25 476 GLU A O 1
ATOM 3620 N N . ASP A 1 477 ? -22.611 8.066 27.295 1.00 87.19 477 ASP A N 1
ATOM 3621 C CA . ASP A 1 477 ? -22.523 7.563 25.905 1.00 87.19 477 ASP A CA 1
ATOM 3622 C C . ASP A 1 477 ? -22.440 6.017 25.828 1.00 87.19 477 ASP A C 1
ATOM 3624 O O . ASP A 1 477 ? -22.565 5.420 24.753 1.00 87.19 477 ASP A O 1
ATOM 3628 N N . GLY A 1 478 ? -22.275 5.353 26.979 1.00 92.38 478 GLY A N 1
ATOM 3629 C CA . GLY A 1 478 ? -22.326 3.901 27.115 1.00 92.38 478 GLY A CA 1
ATOM 3630 C C . GLY A 1 478 ? -21.103 3.174 26.557 1.00 92.38 478 GLY A C 1
ATOM 3631 O O . GLY A 1 478 ? -20.156 3.764 26.021 1.00 92.38 478 GLY A O 1
ATOM 3632 N N . ILE A 1 479 ? -21.125 1.850 26.696 1.00 95.19 479 ILE A N 1
ATOM 3633 C CA . ILE A 1 479 ? -20.002 0.981 26.333 1.00 95.19 479 ILE A CA 1
ATOM 3634 C C . ILE A 1 479 ? -20.357 0.169 25.088 1.00 95.19 479 ILE A C 1
ATOM 3636 O O . ILE A 1 479 ? -21.411 -0.463 25.023 1.00 95.19 479 ILE A O 1
ATOM 3640 N N . ASP A 1 480 ? -19.485 0.183 24.086 1.00 96.19 480 ASP A N 1
ATOM 3641 C CA . ASP A 1 480 ? -19.654 -0.648 22.893 1.00 96.19 480 ASP A CA 1
ATOM 3642 C C . ASP A 1 480 ? -18.862 -1.944 23.083 1.00 96.19 480 ASP A C 1
ATOM 3644 O O . ASP A 1 480 ? -17.686 -1.912 23.440 1.00 96.19 480 ASP A O 1
ATOM 3648 N N . VAL A 1 481 ? -19.511 -3.090 22.882 1.00 95.94 481 VAL A N 1
ATOM 3649 C CA . VAL A 1 481 ? -18.964 -4.418 23.187 1.00 95.94 481 VAL A CA 1
ATOM 3650 C C . VAL A 1 481 ? -18.980 -5.279 21.933 1.00 95.94 481 VAL A C 1
ATOM 3652 O O . VAL A 1 481 ? -20.046 -5.572 21.382 1.00 95.94 481 VAL A O 1
ATOM 3655 N N . ARG A 1 482 ? -17.790 -5.690 21.487 1.00 95.69 482 ARG A N 1
ATOM 3656 C CA . ARG A 1 482 ? -17.572 -6.579 20.344 1.00 95.69 482 ARG A CA 1
ATOM 3657 C C . ARG A 1 482 ? -17.074 -7.933 20.847 1.00 95.69 482 ARG A C 1
ATOM 3659 O O . ARG A 1 482 ? -15.959 -8.034 21.348 1.00 95.69 482 ARG A O 1
ATOM 3666 N N . VAL A 1 483 ? -17.885 -8.974 20.687 1.00 94.06 483 VAL A N 1
ATOM 3667 C CA . VAL A 1 483 ? -17.486 -10.368 20.947 1.00 94.06 483 VAL A CA 1
ATOM 3668 C C . VAL A 1 483 ? -17.128 -11.021 19.618 1.00 94.06 483 VAL A C 1
ATOM 3670 O O . VAL A 1 483 ? -17.885 -10.887 18.655 1.00 94.06 483 VAL A O 1
ATOM 3673 N N . PHE A 1 484 ? -15.996 -11.716 19.558 1.00 92.81 484 PHE A N 1
ATOM 3674 C CA . PHE A 1 484 ? -15.569 -12.522 18.411 1.00 92.81 484 PHE A CA 1
ATOM 3675 C C . PHE A 1 484 ? -14.760 -13.732 18.883 1.00 92.81 484 PHE A C 1
ATOM 3677 O O . PHE A 1 484 ? -14.283 -13.753 20.018 1.00 92.81 484 PHE A O 1
ATOM 3684 N N . GLY A 1 485 ? -14.561 -14.722 18.013 1.00 88.50 485 GLY A N 1
ATOM 3685 C CA . GLY A 1 485 ? -13.698 -15.853 18.333 1.00 88.50 485 GLY A CA 1
ATOM 3686 C C . GLY A 1 485 ? -12.944 -16.430 17.143 1.00 88.50 485 GLY A C 1
ATOM 3687 O O . GLY A 1 485 ? -13.145 -16.057 15.985 1.00 88.50 485 GLY A O 1
ATOM 3688 N N . THR A 1 486 ? -12.055 -17.362 17.456 1.00 83.38 486 THR A N 1
ATOM 3689 C CA . THR A 1 486 ? -11.384 -18.233 16.494 1.00 83.38 486 THR A CA 1
ATOM 3690 C C . THR A 1 486 ? -11.710 -19.675 16.834 1.00 83.38 486 THR A C 1
ATOM 3692 O O . THR A 1 486 ? -11.466 -20.113 17.961 1.00 83.38 486 THR A O 1
ATOM 3695 N N . ARG A 1 487 ? -12.231 -20.401 15.844 1.00 80.81 487 ARG A N 1
ATOM 3696 C CA . ARG A 1 487 ? -12.457 -21.842 15.922 1.00 80.81 487 ARG A CA 1
ATOM 3697 C C . ARG A 1 487 ? -11.282 -22.551 15.266 1.00 80.81 487 ARG A C 1
ATOM 3699 O O . ARG A 1 487 ? -10.937 -22.235 14.126 1.00 80.81 487 ARG A O 1
ATOM 3706 N N . THR A 1 488 ? -10.666 -23.480 15.985 1.00 70.81 488 THR A N 1
ATOM 3707 C CA . THR A 1 488 ? -9.535 -24.266 15.482 1.00 70.81 488 THR A CA 1
ATOM 3708 C C . THR A 1 488 ? -10.076 -25.560 14.891 1.00 70.81 488 THR A C 1
ATOM 3710 O O . THR A 1 488 ? -10.467 -26.460 15.628 1.00 70.81 488 THR A O 1
ATOM 3713 N N . GLU A 1 489 ? -10.136 -25.660 13.564 1.00 74.50 489 GLU A N 1
ATOM 3714 C CA . GLU A 1 489 ? -10.678 -26.836 12.882 1.00 74.50 489 GLU A CA 1
ATOM 3715 C C . GLU A 1 489 ? -9.645 -27.384 11.893 1.00 74.50 489 GLU A C 1
ATOM 3717 O O . GLU A 1 489 ? -9.385 -26.779 10.857 1.00 74.50 489 GLU A O 1
ATOM 3722 N N . LYS A 1 490 ? -9.037 -28.531 12.240 1.00 72.44 490 LYS A N 1
ATOM 3723 C CA . LYS A 1 490 ? -8.032 -29.250 11.426 1.00 72.44 490 LYS A CA 1
ATOM 3724 C C . LYS A 1 490 ? -6.917 -28.322 10.916 1.00 72.44 490 LYS A C 1
ATOM 3726 O O . LYS A 1 490 ? -6.776 -28.094 9.717 1.00 72.44 490 LYS A O 1
ATOM 3731 N N . ASP A 1 491 ? -6.182 -27.746 11.866 1.00 68.81 491 ASP A N 1
ATOM 3732 C CA . ASP A 1 491 ? -5.077 -26.791 11.678 1.00 68.81 491 ASP A CA 1
ATOM 3733 C C . ASP A 1 491 ? -5.428 -25.469 10.964 1.00 68.81 491 ASP A C 1
ATOM 3735 O O . ASP A 1 491 ? -4.568 -24.603 10.803 1.00 68.81 491 ASP A O 1
ATOM 3739 N N . GLN A 1 492 ? -6.699 -25.239 10.614 1.00 62.00 492 GLN A N 1
ATOM 3740 C CA . GLN A 1 492 ? -7.174 -23.957 10.100 1.00 62.00 492 GLN A CA 1
ATOM 3741 C C . GLN A 1 492 ? -7.905 -23.173 11.197 1.00 62.00 492 GLN A C 1
ATOM 3743 O O . GLN A 1 492 ? -8.910 -23.611 11.760 1.00 62.00 492 GLN A O 1
ATOM 3748 N N . THR A 1 493 ? -7.398 -21.977 11.502 1.00 61.62 493 THR A N 1
ATOM 3749 C CA . THR A 1 493 ? -8.031 -21.030 12.432 1.00 61.62 493 THR A CA 1
ATOM 3750 C C . THR A 1 493 ? -9.063 -20.185 11.692 1.00 61.62 493 THR A C 1
ATOM 3752 O O . THR A 1 493 ? -8.783 -19.095 11.187 1.00 61.62 493 THR A O 1
ATOM 3755 N N . ALA A 1 494 ? -10.294 -20.685 11.629 1.00 61.41 494 ALA A N 1
ATOM 3756 C CA . ALA A 1 494 ? -11.404 -19.939 11.062 1.00 61.41 494 ALA A CA 1
ATOM 3757 C C . ALA A 1 494 ? -11.774 -18.760 11.982 1.00 61.41 494 ALA A C 1
ATOM 3759 O O . ALA A 1 494 ? -12.124 -18.946 13.153 1.00 61.41 494 ALA A O 1
ATOM 3760 N N . ARG A 1 495 ? -11.747 -17.531 11.444 1.00 57.25 495 ARG A N 1
ATOM 3761 C CA . ARG A 1 495 ? -12.379 -16.361 12.080 1.00 57.25 495 ARG A CA 1
ATOM 3762 C C . ARG A 1 495 ? -13.897 -16.517 12.004 1.00 57.25 495 ARG A C 1
ATOM 3764 O O . ARG A 1 495 ? -14.533 -16.087 11.044 1.00 57.25 495 ARG A O 1
ATOM 3771 N N . ALA A 1 496 ? -14.454 -17.169 13.015 1.00 63.78 496 ALA A N 1
ATOM 3772 C CA . ALA A 1 496 ? -15.883 -17.382 13.158 1.00 63.78 496 ALA A CA 1
ATOM 3773 C C . ALA A 1 496 ? -16.559 -16.165 13.814 1.00 63.78 496 ALA A C 1
ATOM 3775 O O . ALA A 1 496 ? -15.943 -15.451 14.597 1.00 63.78 496 ALA A O 1
ATOM 3776 N N . ALA A 1 497 ? -17.824 -15.958 13.435 1.00 61.88 497 ALA A N 1
ATOM 3777 C CA . ALA A 1 497 ? -18.847 -15.050 13.970 1.00 61.88 497 ALA A CA 1
ATOM 3778 C C . ALA A 1 497 ? -18.442 -13.965 15.001 1.00 61.88 497 ALA A C 1
ATOM 3780 O O . ALA A 1 497 ? -17.877 -14.232 16.060 1.00 61.88 497 ALA A O 1
ATOM 3781 N N . SER A 1 498 ? -18.890 -12.730 14.759 1.00 86.94 498 SER A N 1
ATOM 3782 C CA . SER A 1 498 ? -18.827 -11.647 15.744 1.00 86.94 498 SER A CA 1
ATOM 3783 C C . SER A 1 498 ? -20.172 -10.947 15.932 1.00 86.94 498 SER A C 1
ATOM 3785 O O . SER A 1 498 ? -21.020 -10.922 15.037 1.00 86.94 498 SER A O 1
ATOM 3787 N N . VAL A 1 499 ? -20.363 -10.355 17.110 1.00 93.88 499 VAL A N 1
ATOM 3788 C CA . VAL A 1 499 ? -21.479 -9.451 17.412 1.00 93.88 499 VAL A CA 1
ATOM 3789 C C . VAL A 1 499 ? -20.934 -8.167 18.019 1.00 93.88 499 VAL A C 1
ATOM 3791 O O . VAL A 1 499 ? -20.017 -8.206 18.834 1.00 93.88 499 VAL A O 1
ATOM 3794 N N . PHE A 1 500 ? -21.499 -7.029 17.616 1.00 95.00 500 PHE A N 1
ATOM 3795 C CA . PHE A 1 500 ? -21.134 -5.710 18.126 1.00 95.00 500 PHE A CA 1
ATOM 3796 C C . PHE A 1 500 ? -22.409 -4.987 18.582 1.00 95.00 500 PHE A C 1
ATOM 3798 O O . PHE A 1 500 ? -23.335 -4.773 17.790 1.00 95.00 500 PHE A O 1
ATOM 3805 N N . VAL A 1 501 ? -22.482 -4.661 19.871 1.00 96.38 501 VAL A N 1
ATOM 3806 C CA . VAL A 1 501 ? -23.656 -4.063 20.526 1.00 96.38 501 VAL A CA 1
ATOM 3807 C C . VAL A 1 501 ? -23.252 -2.937 21.472 1.00 96.38 501 VAL A C 1
ATOM 3809 O O . VAL A 1 501 ? -22.218 -3.013 22.127 1.00 96.38 501 VAL A O 1
ATOM 3812 N N . THR A 1 502 ? -24.094 -1.912 21.578 1.00 96.00 502 THR A N 1
ATOM 3813 C CA . THR A 1 502 ? -23.967 -0.850 22.584 1.00 96.00 502 THR A CA 1
ATOM 3814 C C . THR A 1 502 ? -24.779 -1.228 23.821 1.00 96.00 502 THR A C 1
ATOM 3816 O O . THR A 1 502 ? -25.984 -1.480 23.723 1.00 96.00 502 THR A O 1
ATOM 3819 N N . TYR A 1 503 ? -24.130 -1.231 24.981 1.00 96.38 503 TYR A N 1
ATOM 3820 C CA . TYR A 1 503 ? -24.728 -1.380 26.308 1.00 96.38 503 TYR A CA 1
ATOM 3821 C C . TYR A 1 503 ? -24.841 -0.013 27.011 1.00 96.38 503 TYR A C 1
ATOM 3823 O O . TYR A 1 503 ? -24.048 0.890 26.730 1.00 96.38 503 TYR A O 1
ATOM 3831 N N . PRO A 1 504 ? -25.773 0.155 27.970 1.00 95.38 504 PRO A N 1
ATOM 3832 C CA . PRO A 1 504 ? -25.706 1.268 28.916 1.00 95.38 504 PRO A CA 1
ATOM 3833 C C . PRO A 1 504 ? -24.450 1.156 29.796 1.00 95.38 504 PRO A C 1
ATOM 3835 O O . PRO A 1 504 ? -23.962 0.055 30.055 1.00 95.38 504 PRO A O 1
ATOM 3838 N N . GLU A 1 505 ? -23.963 2.287 30.307 1.00 93.31 505 GLU A N 1
ATOM 3839 C CA . GLU A 1 505 ? -22.777 2.358 31.177 1.00 93.31 505 GLU A CA 1
ATOM 3840 C C . GLU A 1 505 ? -22.859 1.414 32.390 1.00 93.31 505 GLU A C 1
ATOM 3842 O O . GLU A 1 505 ? -21.886 0.743 32.728 1.00 93.31 505 GLU A O 1
ATOM 3847 N N . SER A 1 506 ? -24.046 1.268 32.988 1.00 93.75 506 SER A N 1
ATOM 3848 C CA . SER A 1 506 ? -24.301 0.403 34.151 1.00 93.75 506 SER A CA 1
ATOM 3849 C C . SER A 1 506 ? -24.065 -1.100 33.917 1.00 93.75 506 SER A C 1
ATOM 3851 O O . SER A 1 506 ? -24.163 -1.886 34.862 1.00 93.75 506 SER A O 1
ATOM 3853 N N . ALA A 1 507 ? -23.742 -1.517 32.688 1.00 94.62 507 ALA A N 1
ATOM 3854 C CA . ALA A 1 507 ? -23.258 -2.861 32.374 1.00 94.62 507 ALA A CA 1
ATOM 3855 C C . ALA A 1 507 ? -21.740 -3.035 32.575 1.00 94.62 507 ALA A C 1
ATOM 3857 O O . ALA A 1 507 ? -21.276 -4.170 32.663 1.00 94.62 507 ALA A O 1
ATOM 3858 N N . GLN A 1 508 ? -20.954 -1.952 32.664 1.00 93.38 508 GLN A N 1
ATOM 3859 C CA . GLN A 1 508 ? -19.489 -2.017 32.762 1.00 93.38 508 GLN A CA 1
ATOM 3860 C C . GLN A 1 508 ? -19.023 -2.841 33.969 1.00 93.38 508 GLN A C 1
ATOM 3862 O O . GLN A 1 508 ? -18.106 -3.650 33.835 1.00 93.38 508 GLN A O 1
ATOM 3867 N N . GLN A 1 509 ? -19.704 -2.690 35.110 1.00 92.62 509 GLN A N 1
ATOM 3868 C CA . GLN A 1 509 ? -19.408 -3.424 36.341 1.00 92.62 509 GLN A CA 1
ATOM 3869 C C . GLN A 1 509 ? -19.434 -4.945 36.132 1.00 92.62 509 GLN A C 1
ATOM 3871 O O . GLN A 1 509 ? -18.519 -5.632 36.568 1.00 92.62 509 GLN A O 1
ATOM 3876 N N . GLU A 1 510 ? -20.417 -5.469 35.395 1.00 92.88 510 GLU A N 1
ATOM 3877 C CA . GLU A 1 510 ? -20.545 -6.911 35.139 1.00 92.88 510 GLU A CA 1
ATOM 3878 C C . GLU A 1 510 ? -19.386 -7.443 34.282 1.00 92.88 510 GLU A C 1
ATOM 3880 O O . GLU A 1 510 ? -18.952 -8.574 34.466 1.00 92.88 510 GLU A O 1
ATOM 3885 N N . PHE A 1 511 ? -18.846 -6.633 33.363 1.00 93.19 511 PHE A N 1
ATOM 3886 C CA . PHE A 1 511 ? -17.660 -6.997 32.583 1.00 93.19 511 PHE A CA 1
ATOM 3887 C C . PHE A 1 511 ? -16.364 -6.922 33.406 1.00 93.19 511 PHE A C 1
ATOM 3889 O O . PHE A 1 511 ? -15.445 -7.713 33.187 1.00 93.19 511 PHE A O 1
ATOM 3896 N N . ASP A 1 512 ? -16.280 -5.996 34.362 1.00 91.56 512 ASP A N 1
ATOM 3897 C CA . ASP A 1 512 ? -15.181 -5.949 35.330 1.00 91.56 512 ASP A CA 1
ATOM 3898 C C . ASP A 1 512 ? -15.257 -7.108 36.344 1.00 91.56 512 ASP A C 1
ATOM 3900 O O . ASP A 1 512 ? -14.223 -7.646 36.748 1.00 91.56 512 ASP A O 1
ATOM 3904 N N . ASP A 1 513 ? -16.460 -7.582 36.670 1.00 89.69 513 ASP A N 1
ATOM 3905 C CA . ASP A 1 513 ? -16.692 -8.793 37.464 1.00 89.69 513 ASP A CA 1
ATOM 3906 C C . ASP A 1 513 ? -16.349 -10.064 36.674 1.00 89.69 513 ASP A C 1
ATOM 3908 O O . ASP A 1 513 ? -15.622 -10.919 37.183 1.00 89.69 513 ASP A O 1
ATOM 3912 N N . LEU A 1 514 ? -16.737 -10.141 35.395 1.00 87.25 514 LEU A N 1
ATOM 3913 C CA . LEU A 1 514 ? -16.336 -11.204 34.462 1.00 87.25 514 LEU A CA 1
ATOM 3914 C C . LEU A 1 514 ? -14.803 -11.330 34.388 1.00 87.25 514 LEU A C 1
ATOM 3916 O O . LEU A 1 514 ? -14.241 -12.423 34.473 1.00 87.25 514 LEU A O 1
ATOM 3920 N N . ARG A 1 515 ? -14.103 -10.188 34.309 1.00 86.75 515 ARG A N 1
ATOM 3921 C CA . ARG A 1 515 ? -12.635 -10.124 34.326 1.00 86.75 515 ARG A CA 1
ATOM 3922 C C . ARG A 1 515 ? -12.043 -10.650 35.634 1.00 86.75 515 ARG A C 1
ATOM 3924 O O . ARG A 1 515 ? -11.004 -11.311 35.592 1.00 86.75 515 ARG A O 1
ATOM 3931 N N . ARG A 1 516 ? -12.667 -10.352 36.780 1.00 85.69 516 ARG A N 1
ATOM 3932 C CA . ARG A 1 516 ? -12.235 -10.841 38.100 1.00 85.69 516 ARG A CA 1
ATOM 3933 C C . ARG A 1 516 ? -12.447 -12.347 38.238 1.00 85.69 516 ARG A C 1
ATOM 3935 O O . ARG A 1 516 ? -11.488 -13.041 38.562 1.00 85.69 516 ARG A O 1
ATOM 3942 N N . ALA A 1 517 ? -13.629 -12.860 37.899 1.00 80.44 517 ALA A N 1
ATOM 3943 C CA . ALA A 1 517 ? -13.940 -14.290 37.942 1.00 80.44 517 ALA A CA 1
ATOM 3944 C C . ALA A 1 517 ? -12.946 -15.125 37.111 1.00 80.44 517 ALA A C 1
ATOM 3946 O O . ALA A 1 517 ? -12.350 -16.078 37.615 1.00 80.44 517 ALA A O 1
ATOM 3947 N N . CYS A 1 518 ? -12.669 -14.715 35.867 1.00 73.62 518 CYS A N 1
ATOM 3948 C CA . CYS A 1 518 ? -11.701 -15.412 35.016 1.00 73.62 518 CYS A CA 1
ATOM 3949 C C . CYS A 1 518 ? -10.253 -15.318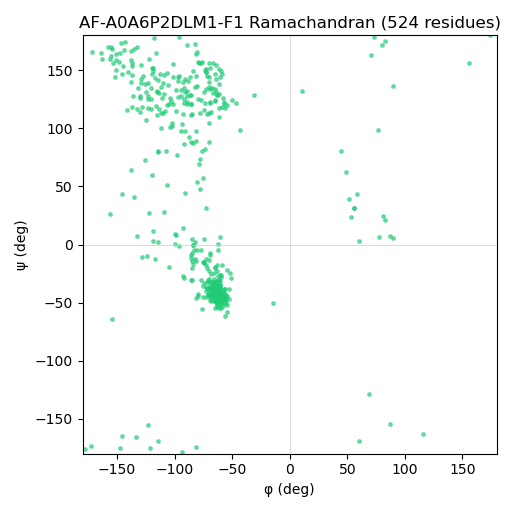 35.531 1.00 73.62 518 CYS A C 1
ATOM 3951 O O . CYS A 1 518 ? -9.475 -16.250 35.338 1.00 73.62 518 CYS A O 1
ATOM 3953 N N . ARG A 1 519 ? -9.873 -14.214 36.194 1.00 75.81 519 ARG A N 1
ATOM 3954 C CA . ARG A 1 519 ? -8.550 -14.087 36.830 1.00 75.81 519 ARG A CA 1
ATOM 3955 C C . ARG A 1 519 ? -8.404 -15.007 38.036 1.00 75.81 519 ARG A C 1
ATOM 3957 O O . ARG A 1 519 ? -7.376 -15.665 38.126 1.00 75.81 519 ARG A O 1
ATOM 3964 N N . HIS A 1 520 ? -9.416 -15.094 38.899 1.00 67.56 520 HIS A N 1
ATOM 3965 C CA . HIS A 1 520 ? -9.397 -16.010 40.042 1.00 67.56 520 HIS A CA 1
ATOM 3966 C C . HIS A 1 520 ? -9.333 -17.473 39.603 1.00 67.56 520 HIS A C 1
ATOM 3968 O O . HIS A 1 520 ? -8.564 -18.233 40.182 1.00 67.56 520 HIS A O 1
ATOM 3974 N N . LYS A 1 521 ? -10.041 -17.852 38.528 1.00 64.75 521 LYS A N 1
ATOM 3975 C CA . LYS A 1 521 ? -9.851 -19.172 37.914 1.00 64.75 521 LYS A CA 1
ATOM 3976 C C . LYS A 1 521 ? -8.421 -19.377 37.421 1.00 64.75 521 LYS A C 1
ATOM 3978 O O . LYS A 1 521 ? -7.846 -20.404 37.738 1.00 64.75 521 LYS A O 1
ATOM 3983 N N . LYS A 1 522 ? -7.805 -18.407 36.730 1.00 63.75 522 LYS A N 1
ATOM 3984 C CA . LYS A 1 522 ? -6.406 -18.557 36.288 1.00 63.75 522 LYS A CA 1
ATOM 3985 C C . LYS A 1 522 ? -5.394 -18.610 37.443 1.00 63.75 522 LYS A C 1
ATOM 3987 O O . LYS A 1 522 ? -4.416 -19.317 37.303 1.00 63.75 522 LYS A O 1
ATOM 3992 N N . SER A 1 523 ? -5.603 -17.904 38.556 1.00 59.50 523 SER A N 1
ATOM 3993 C CA . SER A 1 523 ? -4.696 -17.971 39.720 1.00 59.50 523 SER A CA 1
ATOM 3994 C C . SER A 1 523 ? -4.937 -19.173 40.636 1.00 59.50 523 SER A C 1
ATOM 3996 O O . SER A 1 523 ? -4.136 -19.420 41.526 1.00 59.50 523 SER A O 1
ATOM 3998 N N . LYS A 1 524 ? -6.075 -19.858 40.477 1.00 55.50 524 LYS A N 1
ATOM 3999 C CA . LYS A 1 524 ? -6.316 -21.196 41.026 1.00 55.50 524 LYS A CA 1
ATOM 4000 C C . LYS A 1 524 ? -5.784 -22.283 40.083 1.00 55.50 524 LYS A C 1
ATOM 4002 O O . LYS A 1 524 ? -5.354 -23.325 40.550 1.00 55.50 524 LYS A O 1
ATOM 4007 N N . ALA A 1 525 ? -5.793 -22.013 38.776 1.00 51.53 525 ALA A N 1
ATOM 4008 C CA . ALA A 1 525 ? -5.217 -22.818 37.700 1.00 51.53 525 ALA A CA 1
ATOM 4009 C C . ALA A 1 525 ? -3.748 -22.435 37.372 1.00 51.53 525 ALA A C 1
ATOM 4011 O O . ALA A 1 525 ? -3.402 -22.263 36.197 1.00 51.53 525 ALA A O 1
ATOM 4012 N N . THR A 1 526 ? -2.928 -22.237 38.415 1.00 44.72 526 THR A N 1
ATOM 4013 C CA . THR A 1 526 ? -1.452 -22.135 38.393 1.00 44.72 526 THR A CA 1
ATOM 4014 C C . THR A 1 526 ? -0.879 -22.638 39.704 1.00 44.72 526 THR A C 1
ATOM 4016 O O . THR A 1 526 ? -0.102 -23.611 39.634 1.00 44.72 526 THR A O 1
#

Solvent-accessible surface area (backbone atoms only — not comparable to full-atom values): 29183 Å² total; per-residue (Å²): 134,88,85,82,84,87,78,80,90,84,83,76,88,86,73,92,69,62,86,75,74,71,66,63,78,76,73,68,55,75,75,71,77,50,56,73,50,43,54,23,66,65,63,50,49,53,53,43,50,52,25,49,53,38,30,52,52,9,50,53,28,38,47,57,29,56,62,48,70,78,51,71,89,90,49,92,54,58,70,61,33,54,51,32,37,51,52,9,53,51,29,37,54,51,20,53,50,50,40,48,54,50,51,48,53,61,63,31,50,42,25,40,29,47,24,64,59,32,43,34,34,34,37,24,62,76,95,46,61,43,42,62,30,32,44,35,50,92,41,52,66,44,78,46,70,47,66,73,27,91,86,43,43,33,39,37,43,26,32,70,56,88,80,44,86,77,44,42,68,54,72,64,50,65,45,72,41,80,88,78,75,36,42,30,38,74,50,72,67,66,43,65,64,57,56,68,58,53,53,49,54,48,51,56,33,50,58,58,36,77,56,88,83,90,85,88,90,90,89,89,88,88,89,91,90,92,89,93,90,93,93,92,92,90,91,91,92,88,77,43,77,60,86,89,80,89,89,73,90,72,67,74,45,83,57,42,82,56,75,86,51,86,45,71,33,68,69,16,49,52,49,14,44,56,50,15,49,52,46,13,55,54,47,12,55,54,44,51,70,51,54,83,75,55,88,46,86,68,57,49,31,33,51,53,4,32,63,37,1,38,52,19,7,44,39,14,45,76,46,36,24,36,36,34,69,60,32,16,50,39,8,22,53,19,19,44,52,16,56,52,39,22,57,49,50,53,41,52,32,38,67,76,37,92,86,47,79,96,62,57,67,66,53,46,54,48,49,53,18,65,73,23,47,64,52,59,60,93,90,49,55,62,84,53,50,62,46,31,41,70,44,24,52,53,46,52,54,50,38,45,49,41,10,18,53,28,0,14,50,34,5,22,58,57,41,73,66,62,62,34,81,87,82,58,40,70,30,50,78,45,81,47,67,81,36,63,23,46,52,71,51,33,44,49,19,57,75,65,20,22,65,64,58,39,75,53,92,52,86,28,86,25,39,25,38,38,41,36,30,38,44,91,86,46,69,86,78,21,32,39,38,37,40,36,32,38,38,75,53,92,95,40,73,44,82,46,75,73,45,52,32,33,36,55,48,90,52,52,60,48,55,56,47,51,53,48,55,55,46,54,49,49,69,30,49,74

pLDDT: mean 79.36, std 17.8, range [30.3, 98.19]